Protein AF-G4ZEL6-F1 (afdb_monomer_lite)

pLDDT: mean 74.26, std 25.02, range [25.39, 98.31]

Secondary structure (DSSP, 8-state):
----------PPP--------------------------------------PPP-TTTTSSTTS-----------HHHHHHHHHHHHHHHHHHHHHHHH--HHHHHHHHHHHHHHHHHHHHHHHHHHHHHHHHHHHHHHHHHHHHHHHHHHHHHHHHHHHHHHHHHHHHHHHHHHHHHHHHHHHHHHHHHHHHHHHHHHHHHHHHHHHHHHHHHHHTSS---S---HHHHHHHHHHHHHHHHHHHHHHHHHHHHHHHHHHHHHHHHHHHHHHHHHHHHHHHHHHHHHHHHHHHHHHHHHHHHHHHHHHHHHHHHHHHHHHHHHHHHHHHHHHHHHHHHHHHHHHHHHHHHHHHHHHHHHHHHHHHHHHHHHHHHHHHHHHHHHHHHHHHHHHHHHTTEEEEEEE-TTT--EEEEEEE---S--------S-----------------------

Organism: Phytophthora sojae (strain P6497) (NCBI:txid1094619)

Foldseek 3Di:
DDDDDDDDDDDDDDDDDDDDDDDDDDDDDDDDDDDDDDDDDDDDDDDDDDDDDDDPVVVVVVPDDPDDDPDPPPPVVVVVVVVVVVVVVVVVVVVVVVVPPVPVVVVVVVVVVVVVVVVVVVVVVVVVVVVVVVVVVVVVVVVVVVVVVVVVVVVVVVVVVVVVVVVVVVVVVVVVVVVVVVVVVVVVVVVVVVVVVVVVVVVVVVVVVVVVVVVVPDPDDDDDDDPVVVVVVVVVVCVVVVVVVVVVVVVVVVVVVVVVVVVVVVVVVVVVVVVVVVVVVVVVVVVVVVVVVVVVVVVVVVVVVCVVVVVVVVVVVVVVVVVVVVVVVVVVVVVVVVVVVVVVVVVVVVVVVVVVVVVVVVVVVVVVVVVVVVVVVVVVVVVVVVVVVQVVLVVVQWHWDWDADPPPRDIDIDIHHPDDDDDDPDDDDDDDDPDDDPPPPPPPPPPDDDDDD

Radius of gyration: 75.82 Å; chains: 1; bounding box: 140×58×230 Å

Structure (mmCIF, N/CA/C/O backbone):
data_AF-G4ZEL6-F1
#
_entry.id   AF-G4ZEL6-F1
#
loop_
_atom_site.group_PDB
_atom_site.id
_atom_site.type_symbol
_atom_site.label_atom_id
_atom_site.label_alt_id
_atom_site.label_comp_id
_atom_site.label_asym_id
_atom_site.label_entity_id
_atom_site.label_seq_id
_atom_site.pdbx_PDB_ins_code
_atom_site.Cartn_x
_atom_site.Cartn_y
_atom_site.Cartn_z
_atom_site.occupancy
_atom_site.B_iso_or_equiv
_atom_site.auth_seq_id
_atom_site.auth_comp_id
_atom_site.auth_asym_id
_atom_site.auth_atom_id
_atom_site.pdbx_PDB_model_num
ATOM 1 N N . MET A 1 1 ? -31.587 13.417 -10.141 1.00 48.31 1 MET A N 1
ATOM 2 C CA . MET A 1 1 ? -30.702 14.017 -11.160 1.00 48.31 1 MET A CA 1
ATOM 3 C C . MET A 1 1 ? -30.055 12.877 -11.917 1.00 48.31 1 MET A C 1
ATOM 5 O O . MET A 1 1 ? -29.418 12.039 -11.298 1.00 48.31 1 MET A O 1
ATOM 9 N N . ALA A 1 2 ? -30.383 12.767 -13.200 1.00 33.94 2 ALA A N 1
ATOM 10 C CA . ALA A 1 2 ? -30.046 11.635 -14.050 1.00 33.94 2 ALA A CA 1
ATOM 11 C C . ALA A 1 2 ? -28.650 11.808 -14.665 1.00 33.94 2 ALA A C 1
ATOM 13 O O . ALA A 1 2 ? -28.351 12.874 -15.196 1.00 33.94 2 ALA A O 1
ATOM 14 N N . HIS A 1 3 ? -27.844 10.749 -14.645 1.00 47.09 3 HIS A N 1
ATOM 15 C CA . HIS A 1 3 ? -26.697 10.583 -15.536 1.00 47.09 3 HIS A CA 1
ATOM 16 C C . HIS A 1 3 ? -27.013 9.461 -16.526 1.00 47.09 3 HIS A C 1
ATOM 18 O O . HIS A 1 3 ? -27.357 8.362 -16.085 1.00 47.09 3 HIS A O 1
ATOM 24 N N . PRO A 1 4 ? -26.873 9.701 -17.838 1.00 56.53 4 PRO A N 1
ATOM 25 C CA . PRO A 1 4 ? -26.738 8.622 -18.802 1.00 56.53 4 PRO A CA 1
ATOM 26 C C . PRO A 1 4 ? -25.428 8.703 -19.606 1.00 56.53 4 PRO A C 1
ATOM 28 O O . PRO A 1 4 ? -24.914 9.787 -19.870 1.00 56.53 4 PRO A O 1
ATOM 31 N N . GLY A 1 5 ? -24.976 7.528 -20.058 1.00 32.88 5 GLY A N 1
ATOM 32 C CA . GLY A 1 5 ? -24.133 7.326 -21.248 1.00 32.88 5 GLY A CA 1
ATOM 33 C C . GLY A 1 5 ? -22.632 7.222 -20.958 1.00 32.88 5 GLY A C 1
ATOM 34 O O . GLY A 1 5 ? -22.009 8.236 -20.685 1.00 32.88 5 GLY A O 1
ATOM 35 N N . THR A 1 6 ? -21.990 6.055 -20.823 1.00 39.59 6 THR A N 1
ATOM 36 C CA . THR A 1 6 ? -21.636 5.000 -21.809 1.00 39.59 6 THR A CA 1
ATOM 37 C C . THR A 1 6 ? -20.919 5.452 -23.087 1.00 39.59 6 THR A C 1
ATOM 39 O O . THR A 1 6 ? -21.371 6.365 -23.773 1.00 39.59 6 THR A O 1
ATOM 42 N N . SER A 1 7 ? -19.911 4.634 -23.452 1.00 34.56 7 SER A N 1
ATOM 43 C CA . SER A 1 7 ? -19.171 4.496 -24.732 1.00 34.56 7 SER A CA 1
ATOM 44 C C . SER A 1 7 ? -18.161 5.614 -25.070 1.00 34.56 7 SER A C 1
ATOM 46 O O . SER A 1 7 ? -18.411 6.770 -24.792 1.00 34.56 7 SER A O 1
ATOM 48 N N . SER A 1 8 ? -16.979 5.368 -25.648 1.00 34.91 8 SER A N 1
ATOM 49 C CA . SER A 1 8 ? -16.534 4.236 -26.463 1.00 34.91 8 SER A CA 1
ATOM 50 C C . SER A 1 8 ? -15.011 4.061 -26.421 1.00 34.91 8 SER A C 1
ATOM 52 O O . SER A 1 8 ? -14.256 5.029 -26.432 1.00 34.91 8 SER A O 1
ATOM 54 N N . SER A 1 9 ? -14.598 2.795 -26.451 1.00 41.09 9 SER A N 1
ATOM 55 C CA . SER A 1 9 ? -13.293 2.319 -26.902 1.00 41.09 9 SER A CA 1
ATOM 56 C C . SER A 1 9 ? -13.041 2.766 -28.347 1.00 41.09 9 SER A C 1
ATOM 58 O O . SER A 1 9 ? -13.949 2.670 -29.179 1.00 41.09 9 SER A O 1
ATOM 60 N N . GLN A 1 10 ? -11.832 3.242 -28.647 1.00 35.22 10 GLN A N 1
ATOM 61 C CA . GLN A 1 10 ? -11.384 3.470 -30.019 1.00 35.22 10 GLN A CA 1
ATOM 62 C C . GLN A 1 10 ? -9.904 3.088 -30.141 1.00 35.22 10 GLN A C 1
ATOM 64 O O . GLN A 1 10 ? -9.005 3.830 -29.755 1.00 35.22 10 GLN A O 1
ATOM 69 N N . ALA A 1 11 ? -9.681 1.875 -30.645 1.00 43.16 11 ALA A N 1
ATOM 70 C CA . ALA A 1 11 ? -8.406 1.428 -31.187 1.00 43.16 11 ALA A CA 1
ATOM 71 C C . ALA A 1 11 ? -8.188 2.061 -32.579 1.00 43.16 11 ALA A C 1
ATOM 73 O O . ALA A 1 11 ? -9.170 2.310 -33.288 1.00 43.16 11 ALA A O 1
ATOM 74 N N . PRO A 1 12 ? -6.938 2.319 -32.994 1.00 48.34 12 PRO A N 1
ATOM 75 C CA . PRO A 1 12 ? -6.651 2.875 -34.311 1.00 48.34 12 PRO A CA 1
ATOM 76 C C . PRO A 1 12 ? -6.819 1.824 -35.425 1.00 48.34 12 PRO A C 1
ATOM 78 O O . PRO A 1 12 ? -6.604 0.631 -35.191 1.00 48.34 12 PRO A O 1
ATOM 81 N N . PRO A 1 13 ? -7.192 2.244 -36.648 1.00 43.94 13 PRO A N 1
ATOM 82 C CA . PRO A 1 13 ? -7.372 1.338 -37.768 1.00 43.94 13 PRO A CA 1
ATOM 83 C C . PRO A 1 13 ? -6.028 0.890 -38.351 1.00 43.94 13 PRO A C 1
ATOM 85 O O . PRO A 1 13 ? -5.131 1.688 -38.614 1.00 43.94 13 PRO A O 1
ATOM 88 N N . VAL A 1 14 ? -5.944 -0.412 -38.612 1.00 41.47 14 VAL A N 1
ATOM 89 C CA . VAL A 1 14 ? -4.982 -1.028 -39.523 1.00 41.47 14 VAL A CA 1
ATOM 90 C C . VAL A 1 14 ? -5.369 -0.627 -40.945 1.00 41.47 14 VAL A C 1
ATOM 92 O O . VAL A 1 14 ? -6.423 -1.023 -41.436 1.00 41.47 14 VAL A O 1
ATOM 95 N N . THR A 1 15 ? -4.512 0.132 -41.621 1.00 31.73 15 THR A N 1
ATOM 96 C CA . THR A 1 15 ? -4.560 0.277 -43.080 1.00 31.73 15 THR A CA 1
ATOM 97 C C . THR A 1 15 ? -3.283 -0.296 -43.668 1.00 31.73 15 THR A C 1
ATOM 99 O O . THR A 1 15 ? -2.269 0.383 -43.804 1.00 31.73 15 THR A O 1
ATOM 102 N N . SER A 1 16 ? -3.355 -1.579 -44.005 1.00 37.91 16 SER A N 1
ATOM 103 C CA . SER A 1 16 ? -2.551 -2.202 -45.047 1.00 37.91 16 SER A CA 1
ATOM 104 C C . SER A 1 16 ? -2.915 -1.568 -46.388 1.00 37.91 16 SER A C 1
ATOM 106 O O . SER A 1 16 ? -4.079 -1.633 -46.770 1.00 37.91 16 SER A O 1
ATOM 108 N N . ASN A 1 17 ? -1.951 -0.986 -47.096 1.00 30.16 17 ASN A N 1
ATOM 109 C CA . ASN A 1 17 ? -2.045 -0.743 -48.535 1.00 30.16 17 ASN A CA 1
ATOM 110 C C . ASN A 1 17 ? -0.631 -0.700 -49.128 1.00 30.16 17 ASN A C 1
ATOM 112 O O . ASN A 1 17 ? 0.031 0.334 -49.137 1.00 30.16 17 ASN A O 1
ATOM 116 N N . SER A 1 18 ? -0.181 -1.850 -49.629 1.00 32.94 18 SER A N 1
ATOM 117 C CA . SER A 1 18 ? 0.770 -1.901 -50.739 1.00 32.94 18 SER A CA 1
ATOM 118 C C . SER A 1 18 ? 0.059 -1.477 -52.027 1.00 32.94 18 SER A C 1
ATOM 120 O O . SER A 1 18 ? -1.130 -1.758 -52.193 1.00 32.94 18 SER A O 1
ATOM 122 N N . PRO A 1 19 ? 0.813 -0.946 -52.997 1.00 35.28 19 PRO A N 1
ATOM 123 C CA . PRO A 1 19 ? 0.668 -1.454 -54.349 1.00 35.28 19 PRO A CA 1
ATOM 124 C C . PRO A 1 19 ? 2.022 -1.922 -54.880 1.00 35.28 19 PRO A C 1
ATOM 126 O O . PRO A 1 19 ? 2.967 -1.159 -55.056 1.00 35.28 19 PRO A O 1
ATOM 129 N N . LEU A 1 20 ? 2.064 -3.222 -55.140 1.00 32.00 20 LEU A N 1
ATOM 130 C CA . LEU A 1 20 ? 3.027 -3.915 -55.975 1.00 32.00 20 LEU A CA 1
ATOM 131 C C . LEU A 1 20 ? 2.259 -4.201 -57.272 1.00 32.00 20 LEU A C 1
ATOM 133 O O . LEU A 1 20 ? 1.311 -4.979 -57.218 1.00 32.00 20 LEU A O 1
ATOM 137 N N . ALA A 1 21 ? 2.587 -3.529 -58.381 1.00 30.31 21 ALA A N 1
ATOM 138 C CA . ALA A 1 21 ? 2.425 -4.033 -59.755 1.00 30.31 21 ALA A CA 1
ATOM 139 C C . ALA A 1 21 ? 2.693 -2.953 -60.818 1.00 30.31 21 ALA A C 1
ATOM 141 O O . ALA A 1 21 ? 2.047 -1.908 -60.841 1.00 30.31 21 ALA A O 1
ATOM 142 N N . GLY A 1 22 ? 3.553 -3.312 -61.773 1.00 26.88 22 GLY A N 1
ATOM 143 C CA . GLY A 1 22 ? 3.635 -2.736 -63.116 1.00 26.88 22 GLY A CA 1
ATOM 144 C C . GLY A 1 22 ? 5.047 -2.245 -63.432 1.00 26.88 22 GLY A C 1
ATOM 145 O O . GLY A 1 22 ? 5.521 -1.328 -62.787 1.00 26.88 22 GLY A O 1
ATOM 146 N N . LEU A 1 23 ? 5.804 -2.779 -64.385 1.00 32.47 23 LEU A N 1
ATOM 147 C CA . LEU A 1 23 ? 5.502 -3.686 -65.485 1.00 32.47 23 LEU A CA 1
ATOM 148 C C . LEU A 1 23 ? 6.805 -4.373 -65.911 1.00 32.47 23 LEU A C 1
ATOM 150 O O . LEU A 1 23 ? 7.857 -3.746 -65.999 1.00 32.47 23 LEU A O 1
ATOM 154 N N . ALA A 1 24 ? 6.684 -5.660 -66.215 1.00 30.12 24 ALA A N 1
ATOM 155 C CA . ALA A 1 24 ? 7.639 -6.426 -66.992 1.00 30.12 24 ALA A CA 1
ATOM 156 C C . ALA A 1 24 ? 7.528 -6.087 -68.488 1.00 30.12 24 ALA A C 1
ATOM 158 O O . ALA A 1 24 ? 6.421 -5.903 -68.987 1.00 30.12 24 ALA A O 1
ATOM 159 N N . LEU A 1 25 ? 8.656 -6.124 -69.199 1.00 29.97 25 LEU A N 1
ATOM 160 C CA . LEU A 1 25 ? 8.797 -6.587 -70.588 1.00 29.97 25 LEU A CA 1
ATOM 161 C C . LEU A 1 25 ? 10.295 -6.910 -70.766 1.00 29.97 25 LEU A C 1
ATOM 163 O O . LEU A 1 25 ? 11.131 -6.036 -70.576 1.00 29.97 25 LEU A O 1
ATOM 167 N N . LEU A 1 26 ? 10.673 -8.197 -70.775 1.00 29.11 26 LEU A N 1
ATOM 168 C CA . LEU A 1 26 ? 10.906 -9.032 -71.974 1.00 29.11 26 LEU A CA 1
ATOM 169 C C . LEU A 1 26 ? 11.989 -8.454 -72.899 1.00 29.11 26 LEU A C 1
ATOM 171 O O . LEU A 1 26 ? 11.932 -7.288 -73.249 1.00 29.11 26 LEU A O 1
ATOM 175 N N . ALA A 1 27 ? 12.900 -9.208 -73.497 1.00 27.14 27 ALA A N 1
ATOM 176 C CA . ALA A 1 27 ? 13.444 -10.556 -73.347 1.00 27.14 27 ALA A CA 1
ATOM 177 C C . ALA A 1 27 ? 14.446 -10.714 -74.504 1.00 27.14 27 ALA A C 1
ATOM 179 O O . ALA A 1 27 ? 14.165 -10.212 -75.589 1.00 27.14 27 ALA A O 1
ATOM 180 N N . ALA A 1 28 ? 15.489 -11.525 -74.283 1.00 25.94 28 ALA A N 1
ATOM 181 C CA . ALA A 1 28 ? 16.268 -12.258 -75.294 1.00 25.94 28 ALA A CA 1
ATOM 182 C C . ALA A 1 28 ? 17.109 -11.398 -76.269 1.00 25.94 28 ALA A C 1
ATOM 184 O O . ALA A 1 28 ? 16.721 -10.323 -76.692 1.00 25.94 28 ALA A O 1
ATOM 185 N N . VAL A 1 29 ? 18.321 -11.790 -76.655 1.00 29.89 29 VAL A N 1
ATOM 186 C CA . VAL A 1 29 ? 18.685 -13.001 -77.410 1.00 29.89 29 VAL A CA 1
ATOM 187 C C . VAL A 1 29 ? 20.206 -13.163 -77.245 1.00 29.89 29 VAL A C 1
ATOM 189 O O . VAL A 1 29 ? 20.957 -12.223 -77.470 1.00 29.89 29 VAL A O 1
ATOM 192 N N . ALA A 1 30 ? 20.636 -14.234 -76.583 1.00 29.00 30 ALA A N 1
ATOM 193 C CA . ALA A 1 30 ? 21.296 -15.408 -77.168 1.00 29.00 30 ALA A CA 1
ATOM 194 C C . ALA A 1 30 ? 22.747 -15.174 -77.624 1.00 29.00 30 ALA A C 1
ATOM 196 O O . ALA A 1 30 ? 23.015 -14.618 -78.685 1.00 29.00 30 ALA A O 1
ATOM 197 N N . GLY A 1 31 ? 23.678 -15.709 -76.832 1.00 38.47 31 GLY A N 1
ATOM 198 C CA . GLY A 1 31 ? 24.951 -16.176 -77.367 1.00 38.47 31 GLY A CA 1
ATOM 199 C C . GLY A 1 31 ? 24.737 -17.444 -78.192 1.00 38.47 31 GLY A C 1
ATOM 200 O O . GLY A 1 31 ? 23.770 -18.183 -77.975 1.00 38.47 31 GLY A O 1
ATOM 201 N N . PRO A 1 32 ? 25.644 -17.706 -79.136 1.00 38.72 32 PRO A N 1
ATOM 202 C CA . PRO A 1 32 ? 26.075 -19.082 -79.296 1.00 38.72 32 PRO A CA 1
ATOM 203 C C . PRO A 1 32 ? 27.578 -19.250 -79.560 1.00 38.72 32 PRO A C 1
ATOM 205 O O . PRO A 1 32 ? 28.203 -18.498 -80.297 1.00 38.72 32 PRO A O 1
ATOM 208 N N . HIS A 1 33 ? 28.064 -20.356 -78.999 1.00 30.95 33 HIS A N 1
ATOM 209 C CA . HIS A 1 33 ? 28.951 -21.341 -79.616 1.00 30.95 33 HIS A CA 1
ATOM 210 C C . HIS A 1 33 ? 30.359 -20.925 -80.062 1.00 30.95 33 HIS A C 1
ATOM 212 O O . HIS A 1 33 ? 30.604 -20.492 -81.182 1.00 30.95 33 HIS A O 1
ATOM 218 N N . VAL A 1 34 ? 31.303 -21.276 -79.185 1.00 34.62 34 VAL A N 1
ATOM 219 C CA . VAL A 1 34 ? 32.632 -21.774 -79.548 1.00 34.62 34 VAL A CA 1
ATOM 220 C C . VAL A 1 34 ? 32.454 -23.117 -80.261 1.00 34.62 34 VAL A C 1
ATOM 222 O O . VAL A 1 34 ? 31.814 -24.024 -79.725 1.00 34.62 34 VAL A O 1
ATOM 225 N N . GLY A 1 35 ? 32.978 -23.209 -81.479 1.00 30.23 35 GLY A N 1
ATOM 226 C CA . GLY A 1 35 ? 33.044 -24.424 -82.280 1.00 30.23 35 GLY A CA 1
ATOM 227 C C . GLY A 1 35 ? 34.438 -24.561 -82.880 1.00 30.23 35 GLY A C 1
ATOM 228 O O . GLY A 1 35 ? 34.939 -23.625 -83.500 1.00 30.23 35 GLY A O 1
ATOM 229 N N . ASP A 1 36 ? 35.031 -25.725 -82.637 1.00 28.38 36 ASP A N 1
ATOM 230 C CA . ASP A 1 36 ? 36.313 -26.215 -83.134 1.00 28.38 36 ASP A CA 1
ATOM 231 C C . ASP A 1 36 ? 36.448 -26.188 -84.665 1.00 28.38 36 ASP A C 1
ATOM 233 O O . ASP A 1 36 ? 35.517 -26.538 -85.392 1.00 28.38 36 ASP A O 1
ATOM 237 N N . ALA A 1 37 ? 37.661 -25.892 -85.134 1.00 31.05 37 ALA A N 1
ATOM 238 C CA . ALA A 1 37 ? 38.269 -26.443 -86.349 1.00 31.05 37 ALA A CA 1
ATOM 239 C C . ALA A 1 37 ? 39.788 -26.199 -86.220 1.00 31.05 37 ALA A C 1
ATOM 241 O O . ALA A 1 37 ? 40.234 -25.058 -86.269 1.00 31.05 37 ALA A O 1
ATOM 242 N N . ALA A 1 38 ? 40.557 -27.167 -85.725 1.00 30.22 38 ALA A N 1
ATOM 243 C CA . ALA A 1 38 ? 41.101 -28.309 -86.460 1.00 30.22 38 ALA A CA 1
ATOM 244 C C . ALA A 1 38 ? 42.189 -27.911 -87.470 1.00 30.22 38 ALA A C 1
ATOM 246 O O . ALA A 1 38 ? 41.954 -27.189 -88.438 1.00 30.22 38 ALA A O 1
ATOM 247 N N . ASP A 1 39 ? 43.365 -28.458 -87.182 1.00 28.33 39 ASP A N 1
ATOM 248 C CA . ASP A 1 39 ? 44.581 -28.539 -87.972 1.00 28.33 39 ASP A CA 1
ATOM 249 C C . ASP A 1 39 ? 44.345 -28.977 -89.424 1.00 28.33 39 ASP A C 1
ATOM 251 O O . ASP A 1 39 ? 43.607 -29.928 -89.686 1.00 28.33 39 ASP A O 1
ATOM 255 N N . VAL A 1 40 ? 45.073 -28.354 -90.353 1.00 34.25 40 VAL A N 1
ATOM 256 C CA . VAL A 1 40 ? 45.595 -29.027 -91.549 1.00 34.25 40 VAL A CA 1
ATOM 257 C C . VAL A 1 40 ? 47.029 -28.545 -91.738 1.00 34.25 40 VAL A C 1
ATOM 259 O O . VAL A 1 40 ? 47.278 -27.399 -92.113 1.00 34.25 40 VAL A O 1
ATOM 262 N N . GLU A 1 41 ? 47.954 -29.437 -91.407 1.00 31.28 41 GLU A N 1
ATOM 263 C CA . GLU A 1 41 ? 49.361 -29.374 -91.773 1.00 31.28 41 GLU A CA 1
ATOM 264 C C . GLU A 1 41 ? 49.558 -29.588 -93.288 1.00 31.28 41 GLU A C 1
ATOM 266 O O . GLU A 1 41 ? 48.743 -30.224 -93.963 1.00 31.28 41 GLU A O 1
ATOM 271 N N . ASP A 1 42 ? 50.752 -29.173 -93.724 1.00 31.55 42 ASP A N 1
ATOM 272 C CA . ASP A 1 42 ? 51.652 -29.920 -94.618 1.00 31.55 42 ASP A CA 1
ATOM 273 C C . ASP A 1 42 ? 51.762 -29.513 -96.116 1.00 31.55 42 ASP A C 1
ATOM 275 O O . ASP A 1 42 ? 50.896 -28.819 -96.652 1.00 31.55 42 ASP A O 1
ATOM 279 N N . PRO A 1 43 ? 52.898 -29.825 -96.787 1.00 46.19 43 PRO A N 1
ATOM 280 C CA . PRO A 1 43 ? 53.996 -28.874 -96.997 1.00 46.19 43 PRO A CA 1
ATOM 281 C C . PRO A 1 43 ? 54.557 -28.935 -98.446 1.00 46.19 43 PRO A C 1
ATOM 283 O O . PRO A 1 43 ? 53.963 -29.532 -99.337 1.00 46.19 43 PRO A O 1
ATOM 286 N N . ASP A 1 44 ? 55.739 -28.340 -98.637 1.00 29.23 44 ASP A N 1
ATOM 287 C CA . ASP A 1 44 ? 56.709 -28.564 -99.722 1.00 29.23 44 ASP A CA 1
ATOM 288 C C . ASP A 1 44 ? 56.323 -28.194 -101.166 1.00 29.23 44 ASP A C 1
ATOM 290 O O . ASP A 1 44 ? 55.520 -28.851 -101.820 1.00 29.23 44 ASP A O 1
ATOM 294 N N . ALA A 1 45 ? 57.034 -27.204 -101.724 1.00 27.91 45 ALA A N 1
ATOM 295 C CA . ALA A 1 45 ? 57.875 -27.405 -102.913 1.00 27.91 45 ALA A CA 1
ATOM 296 C C . ALA A 1 45 ? 58.516 -26.087 -103.398 1.00 27.91 45 ALA A C 1
ATOM 298 O O . ALA A 1 45 ? 57.842 -25.162 -103.837 1.00 27.91 45 ALA A O 1
ATOM 299 N N . GLU A 1 46 ? 59.848 -26.094 -103.376 1.00 32.12 46 GLU A N 1
ATOM 300 C CA . GLU A 1 46 ? 60.728 -25.617 -104.452 1.00 32.12 46 GLU A CA 1
ATOM 301 C C . GLU A 1 46 ? 60.841 -24.109 -104.761 1.00 32.12 46 GLU A C 1
ATOM 303 O O . GLU A 1 46 ? 60.071 -23.490 -105.491 1.00 32.12 46 GLU A O 1
ATOM 308 N N . ASP A 1 47 ? 61.973 -23.573 -104.299 1.00 34.16 47 ASP A N 1
ATOM 309 C CA . ASP A 1 47 ? 62.793 -22.574 -104.989 1.00 34.16 47 ASP A CA 1
ATOM 310 C C . ASP A 1 47 ? 63.125 -23.058 -106.421 1.00 34.16 47 ASP A C 1
ATOM 312 O O . ASP A 1 47 ? 63.588 -24.191 -106.597 1.00 34.16 47 ASP A O 1
ATOM 316 N N . PRO A 1 48 ? 62.930 -22.219 -107.456 1.00 40.91 48 PRO A N 1
ATOM 317 C CA . PRO A 1 48 ? 64.119 -21.864 -108.219 1.00 40.91 48 PRO A CA 1
ATOM 318 C C . PRO A 1 48 ? 64.162 -20.391 -108.647 1.00 40.91 48 PRO A C 1
ATOM 320 O O . PRO A 1 48 ? 63.310 -19.872 -109.370 1.00 40.91 48 PRO A O 1
ATOM 323 N N . ALA A 1 49 ? 65.269 -19.752 -108.276 1.00 34.28 49 ALA A N 1
ATOM 324 C CA . ALA A 1 49 ? 66.074 -18.842 -109.090 1.00 34.28 49 ALA A CA 1
ATOM 325 C C . ALA A 1 49 ? 65.532 -18.523 -110.505 1.00 34.28 49 ALA A C 1
ATOM 327 O O . ALA A 1 49 ? 65.709 -19.280 -111.459 1.00 34.28 49 ALA A O 1
ATOM 328 N N . GLY A 1 50 ? 64.994 -17.313 -110.668 1.00 30.22 50 GLY A N 1
ATOM 329 C CA . GLY A 1 50 ? 64.594 -16.766 -111.965 1.00 30.22 50 GLY A CA 1
ATOM 330 C C . GLY A 1 50 ? 64.691 -15.246 -111.981 1.00 30.22 50 GLY A C 1
ATOM 331 O O . GLY A 1 50 ? 63.686 -14.554 -111.912 1.00 30.22 50 GLY A O 1
ATOM 332 N N . ARG A 1 51 ? 65.919 -14.719 -112.033 1.00 34.12 51 ARG A N 1
ATOM 333 C CA . ARG A 1 51 ? 66.239 -13.284 -112.127 1.00 34.12 51 ARG A CA 1
ATOM 334 C C . ARG A 1 51 ? 65.769 -12.736 -113.492 1.00 34.12 51 ARG A C 1
ATOM 336 O O . ARG A 1 51 ? 66.362 -13.123 -114.500 1.00 34.12 51 ARG A O 1
ATOM 343 N N . PRO A 1 52 ? 64.772 -11.833 -113.578 1.00 48.53 52 PRO A N 1
ATOM 344 C CA . PRO A 1 52 ? 64.449 -11.143 -114.824 1.00 48.53 52 PRO A CA 1
ATOM 345 C C . PRO A 1 52 ? 65.404 -9.949 -115.023 1.00 48.53 52 PRO A C 1
ATOM 347 O O . PRO A 1 52 ? 65.852 -9.346 -114.043 1.00 48.53 52 PRO A O 1
ATOM 350 N N . PRO A 1 53 ? 65.752 -9.599 -116.272 1.00 49.72 53 PRO A N 1
ATOM 351 C CA . PRO A 1 53 ? 66.735 -8.562 -116.576 1.00 49.72 53 PRO A CA 1
ATOM 352 C C . PRO A 1 53 ? 66.277 -7.171 -116.090 1.00 49.72 53 PRO A C 1
ATOM 354 O O . PRO A 1 53 ? 65.084 -6.865 -116.129 1.00 49.72 53 PRO A O 1
ATOM 357 N N . PRO A 1 54 ? 67.204 -6.304 -115.639 1.00 44.38 54 PRO A N 1
ATOM 358 C CA . PRO A 1 54 ? 66.857 -5.003 -115.081 1.00 44.38 54 PRO A CA 1
ATOM 359 C C . PRO A 1 54 ? 66.258 -4.075 -116.146 1.00 44.38 54 PRO A C 1
ATOM 361 O O . PRO A 1 54 ? 66.894 -3.758 -117.151 1.00 44.38 54 PRO A O 1
ATOM 364 N N . CYS A 1 55 ? 65.039 -3.597 -115.889 1.00 38.38 55 CYS A N 1
ATOM 365 C CA . CYS A 1 55 ? 64.419 -2.508 -116.634 1.00 38.38 55 CYS A CA 1
ATOM 366 C C . CYS A 1 55 ? 65.226 -1.218 -116.422 1.00 38.38 55 CYS A C 1
ATOM 368 O O . CYS A 1 55 ? 65.283 -0.664 -115.321 1.00 38.38 55 CYS A O 1
ATOM 370 N N . GLN A 1 56 ? 65.831 -0.727 -117.502 1.00 47.47 56 GLN A N 1
ATOM 371 C CA . GLN A 1 56 ? 66.710 0.446 -117.550 1.00 47.47 56 GLN A CA 1
ATOM 372 C C . GLN A 1 56 ? 66.010 1.770 -117.161 1.00 47.47 56 GLN A C 1
ATOM 374 O O . GLN A 1 56 ? 66.679 2.776 -116.944 1.00 47.47 56 GLN A O 1
ATOM 379 N N . VAL A 1 57 ? 64.679 1.763 -117.003 1.00 49.84 57 VAL A N 1
ATOM 380 C CA . VAL A 1 57 ? 63.854 2.918 -116.598 1.00 49.84 57 VAL A CA 1
ATOM 381 C C . VAL A 1 57 ? 63.771 3.066 -115.069 1.00 49.84 57 VAL A C 1
ATOM 383 O O . VAL A 1 57 ? 63.672 4.178 -114.557 1.00 49.84 57 VAL A O 1
ATOM 386 N N . CYS A 1 58 ? 63.915 1.979 -114.302 1.00 40.66 58 CYS A N 1
ATOM 387 C CA . CYS A 1 58 ? 63.864 2.024 -112.833 1.00 40.66 58 CYS A CA 1
ATOM 388 C C . CYS A 1 58 ? 65.181 2.503 -112.188 1.00 40.66 58 CYS A C 1
ATOM 390 O O . CYS A 1 58 ? 65.180 2.921 -111.034 1.00 40.66 58 CYS A O 1
ATOM 392 N N . ALA A 1 59 ? 66.291 2.510 -112.936 1.00 41.88 59 ALA A N 1
ATOM 393 C CA . ALA A 1 59 ? 67.584 3.030 -112.477 1.00 41.88 59 ALA A CA 1
ATOM 394 C C . ALA A 1 59 ? 67.710 4.566 -112.586 1.00 41.88 59 ALA A C 1
ATOM 396 O O . ALA A 1 59 ? 68.606 5.145 -111.979 1.00 41.88 59 ALA A O 1
ATOM 397 N N . GLN A 1 60 ? 66.809 5.238 -113.315 1.00 44.28 60 GLN A N 1
ATOM 398 C CA . GLN A 1 60 ? 66.844 6.696 -113.530 1.00 44.28 60 GLN A CA 1
ATOM 399 C C . GLN A 1 60 ? 65.930 7.489 -112.574 1.00 44.28 60 GLN A C 1
ATOM 401 O O . GLN A 1 60 ? 66.018 8.712 -112.513 1.00 44.28 60 GLN A O 1
ATOM 406 N N . ILE A 1 61 ? 65.100 6.809 -111.771 1.00 45.50 61 ILE A N 1
ATOM 407 C CA . ILE A 1 61 ? 64.249 7.436 -110.736 1.00 45.50 61 ILE A CA 1
ATOM 408 C C . ILE A 1 61 ? 64.991 7.535 -109.382 1.00 45.50 61 ILE A C 1
ATOM 410 O O . ILE A 1 61 ? 64.623 8.325 -108.517 1.00 45.50 61 ILE A O 1
ATOM 414 N N . ALA A 1 62 ? 66.106 6.814 -109.218 1.00 39.19 62 ALA A N 1
ATOM 415 C CA . ALA A 1 62 ? 66.936 6.825 -108.008 1.00 39.19 62 ALA A CA 1
ATOM 416 C C . ALA A 1 62 ? 67.902 8.030 -107.896 1.00 39.19 62 ALA A C 1
ATOM 418 O O . ALA A 1 62 ? 68.670 8.112 -106.940 1.00 39.19 62 ALA A O 1
ATOM 419 N N . THR A 1 63 ? 67.869 8.975 -108.844 1.00 37.50 63 THR A N 1
ATOM 420 C CA . THR A 1 63 ? 68.734 10.174 -108.875 1.00 37.50 63 THR A CA 1
ATOM 421 C C . THR A 1 63 ? 67.951 11.491 -108.827 1.00 37.50 63 THR A C 1
ATOM 423 O O . THR A 1 63 ? 68.421 12.516 -109.318 1.00 37.50 63 THR A O 1
ATOM 426 N N . ALA A 1 64 ? 66.756 11.492 -108.230 1.00 33.41 64 ALA A N 1
ATOM 427 C CA . ALA A 1 64 ? 66.047 12.725 -107.891 1.00 33.41 64 ALA A CA 1
ATOM 428 C C . ALA A 1 64 ? 66.557 13.279 -106.541 1.00 33.41 64 ALA A C 1
ATOM 430 O O . ALA A 1 64 ? 66.691 12.513 -105.583 1.00 33.41 64 ALA A O 1
ATOM 431 N N . PRO A 1 65 ? 66.842 14.589 -106.417 1.00 36.75 65 PRO A N 1
ATOM 432 C CA . PRO A 1 65 ? 67.321 15.169 -105.169 1.00 36.75 65 PRO A CA 1
ATOM 433 C C . PRO A 1 65 ? 66.201 15.139 -104.121 1.00 36.75 65 PRO A C 1
ATOM 435 O O . PRO A 1 65 ? 65.238 15.901 -104.189 1.00 36.75 65 PRO A O 1
ATOM 438 N N . THR A 1 66 ? 66.321 14.261 -103.126 1.00 40.09 66 THR A N 1
ATOM 439 C CA . THR A 1 66 ? 65.465 14.282 -101.937 1.00 40.09 66 THR A CA 1
ATOM 440 C C . THR A 1 66 ? 65.819 15.507 -101.100 1.00 40.09 66 THR A C 1
ATOM 442 O O . THR A 1 66 ? 66.827 15.516 -100.389 1.00 40.09 66 THR A O 1
ATOM 445 N N . VAL A 1 67 ? 64.994 16.550 -101.180 1.00 35.47 67 VAL A N 1
ATOM 446 C CA . VAL A 1 67 ? 65.014 17.661 -100.225 1.00 35.47 67 VAL A CA 1
ATOM 447 C C . VAL A 1 67 ? 64.683 17.084 -98.851 1.00 35.47 67 VAL A C 1
ATOM 449 O O . VAL A 1 67 ? 63.582 16.580 -98.625 1.00 35.47 67 VAL A O 1
ATOM 452 N N . ARG A 1 68 ? 65.653 17.119 -97.933 1.00 38.16 68 ARG A N 1
ATOM 453 C CA . ARG A 1 68 ? 65.410 16.817 -96.522 1.00 38.16 68 ARG A CA 1
ATOM 454 C C . ARG A 1 68 ? 64.529 17.920 -95.950 1.00 38.16 68 ARG A C 1
ATOM 456 O O . ARG A 1 68 ? 64.987 19.035 -95.741 1.00 38.16 68 ARG A O 1
ATOM 463 N N . LEU A 1 69 ? 63.262 17.598 -95.724 1.00 36.41 69 LEU A N 1
ATOM 464 C CA . LEU A 1 69 ? 62.398 18.393 -94.867 1.00 36.41 69 LEU A CA 1
ATOM 465 C C . LEU A 1 69 ? 62.777 18.067 -93.423 1.00 36.41 69 LEU A C 1
ATOM 467 O O . LEU A 1 69 ? 62.511 16.963 -92.940 1.00 36.41 69 LEU A O 1
ATOM 471 N N . ASP A 1 70 ? 63.425 19.014 -92.750 1.00 39.31 70 ASP A N 1
ATOM 472 C CA . ASP A 1 70 ? 63.553 18.991 -91.299 1.00 39.31 70 ASP A CA 1
ATOM 473 C C . ASP A 1 70 ? 62.142 19.038 -90.699 1.00 39.31 70 ASP A C 1
ATOM 475 O O . ASP A 1 70 ? 61.468 20.067 -90.700 1.00 39.31 70 ASP A O 1
ATOM 479 N N . ARG A 1 71 ? 61.664 17.888 -90.208 1.00 42.06 71 ARG A N 1
ATOM 480 C CA . ARG A 1 71 ? 60.526 17.853 -89.284 1.00 42.06 71 ARG A CA 1
ATOM 481 C C . ARG A 1 71 ? 60.929 18.628 -88.027 1.00 42.06 71 ARG A C 1
ATOM 483 O O . ARG A 1 71 ? 62.031 18.378 -87.526 1.00 42.06 71 ARG A O 1
ATOM 490 N N . PRO A 1 72 ? 60.058 19.478 -87.452 1.00 45.19 72 PRO A N 1
ATOM 491 C CA . PRO A 1 72 ? 60.282 19.952 -86.096 1.00 45.19 72 PRO A CA 1
ATOM 492 C C . PRO A 1 72 ? 60.399 18.709 -85.212 1.00 45.19 72 PRO A C 1
ATOM 494 O O . PRO A 1 72 ? 59.500 17.863 -85.187 1.00 45.19 72 PRO A O 1
ATOM 497 N N . ARG A 1 73 ? 61.558 18.530 -84.573 1.00 49.53 73 ARG A N 1
ATOM 498 C CA . ARG A 1 73 ? 61.775 17.439 -83.625 1.00 49.53 73 ARG A CA 1
ATOM 499 C C . ARG A 1 73 ? 60.864 17.697 -82.435 1.00 49.53 73 ARG A C 1
ATOM 501 O O . ARG A 1 73 ? 61.219 18.430 -81.522 1.00 49.53 73 ARG A O 1
ATOM 508 N N . LEU A 1 74 ? 59.671 17.119 -82.492 1.00 54.47 74 LEU A N 1
ATOM 509 C CA . LEU A 1 74 ? 58.824 16.920 -81.333 1.00 54.47 74 LEU A CA 1
ATOM 510 C C . LEU A 1 74 ? 59.678 16.145 -80.326 1.00 54.47 74 LEU A C 1
ATOM 512 O O . LEU A 1 74 ? 60.153 15.052 -80.649 1.00 54.47 74 LEU A O 1
ATOM 516 N N . ASP A 1 75 ? 59.962 16.747 -79.176 1.00 61.94 75 ASP A N 1
ATOM 517 C CA . ASP A 1 75 ? 60.850 16.159 -78.182 1.00 61.94 75 ASP A CA 1
ATOM 518 C C . ASP A 1 75 ? 60.163 14.929 -77.576 1.00 61.94 75 ASP A C 1
ATOM 520 O O . ASP A 1 75 ? 59.350 15.015 -76.654 1.00 61.94 75 ASP A O 1
ATOM 524 N N . GLN A 1 76 ? 60.422 13.765 -78.178 1.00 65.00 76 GLN A N 1
ATOM 525 C CA . GLN A 1 76 ? 59.809 12.489 -77.805 1.00 65.00 76 GLN A CA 1
ATOM 526 C C . GLN A 1 76 ? 60.060 12.155 -76.335 1.00 65.00 76 GLN A C 1
ATOM 528 O O . GLN A 1 76 ? 59.239 11.479 -75.722 1.00 65.00 76 GLN A O 1
ATOM 533 N N . THR A 1 77 ? 61.152 12.664 -75.758 1.00 71.44 77 THR A N 1
ATOM 534 C CA . THR A 1 77 ? 61.460 12.490 -74.338 1.00 71.44 77 THR A CA 1
ATOM 535 C C . THR A 1 77 ? 60.476 13.252 -73.454 1.00 71.44 77 THR A C 1
ATOM 537 O O . THR A 1 77 ? 59.993 12.713 -72.464 1.00 71.44 77 THR A O 1
ATOM 540 N N . LEU A 1 78 ? 60.084 14.461 -73.858 1.00 73.69 78 LEU A N 1
ATOM 541 C CA . LEU A 1 78 ? 59.153 15.307 -73.118 1.00 73.69 78 LEU A CA 1
ATOM 542 C C . LEU A 1 78 ? 57.727 14.741 -73.161 1.00 73.69 78 LEU A C 1
ATOM 544 O O . LEU A 1 78 ? 57.049 14.712 -72.137 1.00 73.69 78 LEU A O 1
ATOM 548 N N . ILE A 1 79 ? 57.306 14.195 -74.306 1.00 76.19 79 ILE A N 1
ATOM 549 C CA . ILE A 1 79 ? 56.014 13.497 -74.440 1.00 76.19 79 ILE A CA 1
ATOM 550 C C . ILE A 1 79 ? 56.011 12.181 -73.662 1.00 76.19 79 ILE A C 1
ATOM 552 O O . ILE A 1 79 ? 55.022 11.860 -73.009 1.00 76.19 79 ILE A O 1
ATOM 556 N N . HIS A 1 80 ? 57.107 11.421 -73.700 1.00 79.00 80 HIS A N 1
ATOM 557 C CA . HIS A 1 80 ? 57.216 10.183 -72.932 1.00 79.00 80 HIS A CA 1
ATOM 558 C C . HIS A 1 80 ? 57.158 10.452 -71.425 1.00 79.00 80 HIS A C 1
ATOM 560 O O . HIS A 1 80 ? 56.429 9.768 -70.712 1.00 79.00 80 HIS A O 1
ATOM 566 N N . ASN A 1 81 ? 57.836 11.503 -70.959 1.00 77.00 81 ASN A N 1
ATOM 567 C CA . ASN A 1 81 ? 57.793 11.927 -69.562 1.00 77.00 81 ASN A CA 1
ATOM 568 C C . ASN A 1 81 ? 56.398 12.435 -69.166 1.00 77.00 81 ASN A C 1
ATOM 570 O O . ASN A 1 81 ? 55.912 12.094 -68.093 1.00 77.00 81 ASN A O 1
ATOM 574 N N . SER A 1 82 ? 55.715 13.191 -70.033 1.00 80.69 82 SER A N 1
ATOM 575 C CA . SER A 1 82 ? 54.334 13.632 -69.782 1.00 80.69 82 SER A CA 1
ATOM 576 C C . SER A 1 82 ? 53.367 12.448 -69.710 1.00 80.69 82 SER A C 1
ATOM 578 O O . SER A 1 82 ? 52.536 12.400 -68.807 1.00 80.69 82 SER A O 1
ATOM 580 N N . LEU A 1 83 ? 53.490 11.469 -70.609 1.00 80.44 83 LEU A N 1
ATOM 581 C CA . LEU A 1 83 ? 52.655 10.269 -70.590 1.00 80.44 83 LEU A CA 1
ATOM 582 C C . LEU A 1 83 ? 52.942 9.394 -69.369 1.00 80.44 83 LEU A C 1
ATOM 584 O O . LEU A 1 83 ? 52.000 8.892 -68.766 1.00 80.44 83 LEU A O 1
ATOM 588 N N . GLN A 1 84 ? 54.205 9.256 -68.958 1.00 87.38 84 GLN A N 1
ATOM 589 C CA . GLN A 1 84 ? 54.552 8.557 -67.719 1.00 87.38 84 GLN A CA 1
ATOM 590 C C . GLN A 1 84 ? 53.997 9.268 -66.482 1.00 87.38 84 GLN A C 1
ATOM 592 O O . GLN A 1 84 ? 53.480 8.601 -65.590 1.00 87.38 84 GLN A O 1
ATOM 597 N N . MET A 1 85 ? 54.041 10.602 -66.438 1.00 83.94 85 MET A N 1
ATOM 598 C CA . MET A 1 85 ? 53.467 11.383 -65.337 1.00 83.94 85 MET A CA 1
ATOM 599 C C . MET A 1 85 ? 51.942 11.260 -65.277 1.00 83.94 85 MET A C 1
ATOM 601 O O . MET A 1 85 ? 51.394 11.059 -64.198 1.00 83.94 85 MET A O 1
ATOM 605 N N . ILE A 1 86 ? 51.259 11.307 -66.425 1.00 83.50 86 ILE A N 1
ATOM 606 C CA . ILE A 1 86 ? 49.804 11.102 -66.501 1.00 83.50 86 ILE A CA 1
ATOM 607 C C . ILE A 1 86 ? 49.444 9.669 -66.095 1.00 83.50 86 ILE A C 1
ATOM 609 O O . ILE A 1 86 ? 48.486 9.453 -65.363 1.00 83.50 86 ILE A O 1
ATOM 613 N N . GLN A 1 87 ? 50.225 8.675 -66.516 1.00 87.50 87 GLN A N 1
ATOM 614 C CA . GLN A 1 87 ? 49.983 7.282 -66.148 1.00 87.50 87 GLN A CA 1
ATOM 615 C C . GLN A 1 87 ? 50.244 7.024 -64.655 1.00 87.50 87 GLN A C 1
ATOM 617 O O . GLN A 1 87 ? 49.538 6.230 -64.039 1.00 87.50 87 GLN A O 1
ATOM 622 N N . ALA A 1 88 ? 51.222 7.706 -64.055 1.00 83.38 88 ALA A N 1
ATOM 623 C CA . ALA A 1 88 ? 51.464 7.660 -62.617 1.00 83.38 88 ALA A CA 1
ATOM 624 C C . ALA A 1 88 ? 50.358 8.371 -61.821 1.00 83.38 88 ALA A C 1
ATOM 626 O O . ALA A 1 88 ? 49.937 7.852 -60.791 1.00 83.38 88 ALA A O 1
ATOM 627 N N . SER A 1 89 ? 49.844 9.509 -62.307 1.00 85.75 89 SER A N 1
ATOM 628 C CA . SER A 1 89 ? 48.732 10.200 -61.644 1.00 85.75 89 SER A CA 1
ATOM 629 C C . SER A 1 89 ? 47.433 9.408 -61.758 1.00 85.75 89 SER A C 1
ATOM 631 O O . SER A 1 89 ? 46.688 9.340 -60.790 1.00 85.75 89 SER A O 1
ATOM 633 N N . LEU A 1 90 ? 47.173 8.772 -62.905 1.00 83.88 90 LEU A N 1
ATOM 634 C CA . LEU A 1 90 ? 46.015 7.894 -63.075 1.00 83.88 90 LEU A CA 1
ATOM 635 C C . LEU A 1 90 ? 46.088 6.695 -62.131 1.00 83.88 90 LEU A C 1
ATOM 637 O O . LEU A 1 90 ? 45.108 6.434 -61.449 1.00 83.88 90 LEU A O 1
ATOM 641 N N . ARG A 1 91 ? 47.256 6.055 -61.985 1.00 84.25 91 ARG A N 1
ATOM 642 C CA . ARG A 1 91 ? 47.433 4.981 -60.994 1.00 84.25 91 ARG A CA 1
ATOM 643 C C . ARG A 1 91 ? 47.256 5.459 -59.556 1.00 84.25 91 ARG A C 1
ATOM 645 O O . ARG A 1 91 ? 46.631 4.761 -58.777 1.00 84.25 91 ARG A O 1
ATOM 652 N N . GLN A 1 92 ? 47.753 6.645 -59.201 1.00 82.62 92 GLN A N 1
ATOM 653 C CA . GLN A 1 92 ? 47.517 7.211 -57.866 1.00 82.62 92 GLN A CA 1
ATOM 654 C C . GLN A 1 92 ? 46.041 7.516 -57.613 1.00 82.62 92 GLN A C 1
ATOM 656 O O . GLN A 1 92 ? 45.567 7.337 -56.497 1.00 82.62 92 GLN A O 1
ATOM 661 N N . VAL A 1 93 ? 45.316 7.977 -58.632 1.00 78.19 93 VAL A N 1
ATOM 662 C CA . VAL A 1 93 ? 43.876 8.222 -58.537 1.00 78.19 93 VAL A CA 1
ATOM 663 C C . VAL A 1 93 ? 43.123 6.895 -58.423 1.00 78.19 93 VAL A C 1
ATOM 665 O O . VAL A 1 93 ? 42.270 6.771 -57.555 1.00 78.19 93 VAL A O 1
ATOM 668 N N . GLU A 1 94 ? 43.477 5.884 -59.215 1.00 77.50 94 GLU A N 1
ATOM 669 C CA . GLU A 1 94 ? 42.912 4.530 -59.130 1.00 77.50 94 GLU A CA 1
ATOM 670 C C . GLU A 1 94 ? 43.187 3.877 -57.765 1.00 77.50 94 GLU A C 1
ATOM 672 O O . GLU A 1 94 ? 42.268 3.345 -57.150 1.00 77.50 94 GLU A O 1
ATOM 677 N N . GLU A 1 95 ? 44.405 3.989 -57.231 1.00 76.38 95 GLU A N 1
ATOM 678 C CA . GLU A 1 95 ? 44.755 3.511 -55.888 1.00 76.38 95 GLU A CA 1
ATOM 679 C C . GLU A 1 95 ? 44.029 4.298 -54.789 1.00 76.38 95 GLU A C 1
ATOM 681 O O . GLU A 1 95 ? 43.599 3.705 -53.802 1.00 76.38 95 GLU A O 1
ATOM 686 N N . ALA A 1 96 ? 43.840 5.611 -54.954 1.00 70.25 96 ALA A N 1
ATOM 687 C CA . ALA A 1 96 ? 43.070 6.428 -54.018 1.00 70.25 96 ALA A CA 1
ATOM 688 C C . ALA A 1 96 ? 41.573 6.076 -54.038 1.00 70.25 96 ALA A C 1
ATOM 690 O O . ALA A 1 96 ? 40.952 6.059 -52.979 1.00 70.25 96 ALA A O 1
ATOM 691 N N . PHE A 1 97 ? 41.006 5.746 -55.204 1.00 65.56 97 PHE A N 1
ATOM 692 C CA . PHE A 1 97 ? 39.625 5.266 -55.326 1.00 65.56 97 PHE A CA 1
ATOM 693 C C . PHE A 1 97 ? 39.451 3.838 -54.797 1.00 65.56 97 PHE A C 1
ATOM 695 O O . PHE A 1 97 ? 38.449 3.548 -54.151 1.00 65.56 97 PHE A O 1
ATOM 702 N N . ALA A 1 98 ? 40.438 2.960 -54.997 1.00 65.56 98 ALA A N 1
ATOM 703 C CA . ALA A 1 98 ? 40.442 1.616 -54.418 1.00 65.56 98 ALA A CA 1
ATOM 704 C C . ALA A 1 98 ? 40.619 1.639 -52.886 1.00 65.56 98 ALA A C 1
ATOM 706 O O . ALA A 1 98 ? 40.090 0.780 -52.186 1.00 65.56 98 ALA A O 1
ATOM 707 N N . GLN A 1 99 ? 41.339 2.633 -52.353 1.00 63.25 99 GLN A N 1
ATOM 708 C CA . GLN A 1 99 ? 41.452 2.884 -50.911 1.00 63.25 99 GLN A CA 1
ATOM 709 C C . GLN A 1 99 ? 40.223 3.611 -50.346 1.00 63.25 99 GLN A C 1
ATOM 711 O O . GLN A 1 99 ? 39.893 3.418 -49.177 1.00 63.25 99 GLN A O 1
ATOM 716 N N . SER A 1 100 ? 39.505 4.399 -51.158 1.00 56.47 100 SER A N 1
ATOM 717 C CA . SER A 1 100 ? 38.206 4.978 -50.807 1.00 56.47 100 SER A CA 1
ATOM 718 C C . SER A 1 100 ? 37.077 3.962 -51.018 1.00 56.47 100 SER A C 1
ATOM 720 O O . SER A 1 100 ? 36.125 4.218 -51.755 1.00 56.47 100 SER A O 1
ATOM 722 N N . GLY A 1 101 ? 37.163 2.808 -50.350 1.00 59.44 101 GLY A N 1
ATOM 723 C CA . GLY A 1 101 ? 36.065 1.844 -50.186 1.00 59.44 101 GLY A CA 1
ATOM 724 C C . GLY A 1 101 ? 34.916 2.421 -49.347 1.00 59.44 101 GLY A C 1
ATOM 725 O O . GLY A 1 101 ? 34.508 1.848 -48.344 1.00 59.44 101 GLY A O 1
ATOM 726 N N . THR A 1 102 ? 34.438 3.609 -49.714 1.00 63.25 102 THR A N 1
ATOM 727 C CA . THR A 1 102 ? 33.466 4.408 -48.972 1.00 63.25 102 THR A CA 1
ATOM 728 C C . THR A 1 102 ? 32.064 3.847 -49.097 1.00 63.25 102 THR A C 1
ATOM 730 O O . THR A 1 102 ? 31.267 4.080 -48.202 1.00 63.25 102 THR A O 1
ATOM 733 N N . ASP A 1 103 ? 31.756 3.121 -50.174 1.00 65.56 103 ASP A N 1
ATOM 734 C CA . ASP A 1 103 ? 30.439 2.503 -50.332 1.00 65.56 103 ASP A CA 1
ATOM 735 C C . ASP A 1 103 ? 30.272 1.332 -49.366 1.00 65.56 103 ASP A C 1
ATOM 737 O O . ASP A 1 103 ? 29.313 1.349 -48.604 1.00 65.56 103 ASP A O 1
ATOM 741 N N . ASP A 1 104 ? 31.238 0.408 -49.290 1.00 73.06 104 ASP A N 1
ATOM 742 C CA . ASP A 1 104 ? 31.202 -0.692 -48.314 1.00 73.06 104 ASP A CA 1
ATOM 743 C C . ASP A 1 104 ? 31.208 -0.155 -46.871 1.00 73.06 104 ASP A C 1
ATOM 745 O O . ASP A 1 104 ? 30.430 -0.606 -46.034 1.00 73.06 104 ASP A O 1
ATOM 749 N N . GLN A 1 105 ? 32.012 0.877 -46.589 1.00 77.06 105 GLN A N 1
ATOM 750 C CA . GLN A 1 105 ? 32.082 1.488 -45.260 1.00 77.06 105 GLN A CA 1
ATOM 751 C C . GLN A 1 105 ? 30.789 2.230 -44.869 1.00 77.06 105 GLN A C 1
ATOM 753 O O . GLN A 1 105 ? 30.342 2.120 -43.731 1.00 77.06 105 GLN A O 1
ATOM 758 N N . LEU A 1 106 ? 30.151 2.955 -45.796 1.00 79.31 106 LEU A N 1
ATOM 759 C CA . LEU A 1 106 ? 28.853 3.597 -45.548 1.00 79.31 106 LEU A CA 1
ATOM 760 C C . LEU A 1 106 ? 27.724 2.570 -45.431 1.00 79.31 106 LEU A C 1
ATOM 762 O O . LEU A 1 106 ? 26.771 2.796 -44.686 1.00 79.31 106 LEU A O 1
ATOM 766 N N . GLN A 1 107 ? 27.815 1.449 -46.149 1.00 82.25 107 GLN A N 1
ATOM 767 C CA . GLN A 1 107 ? 26.871 0.345 -46.013 1.00 82.25 107 GLN A CA 1
ATOM 768 C C . GLN A 1 107 ? 26.996 -0.320 -44.641 1.00 82.25 107 GLN A C 1
ATOM 770 O O . GLN A 1 107 ? 25.977 -0.593 -44.006 1.00 82.25 107 GLN A O 1
ATOM 775 N N . ASP A 1 108 ? 28.220 -0.525 -44.157 1.00 86.25 108 ASP A N 1
ATOM 776 C CA . ASP A 1 108 ? 28.473 -1.048 -42.816 1.00 86.25 108 ASP A CA 1
ATOM 777 C C . ASP A 1 108 ? 27.977 -0.082 -41.726 1.00 86.25 108 ASP A C 1
ATOM 779 O O . ASP A 1 108 ? 27.310 -0.524 -40.787 1.00 86.25 108 ASP A O 1
ATOM 783 N N . GLU A 1 109 ? 28.204 1.228 -41.883 1.00 87.81 109 GLU A N 1
ATOM 784 C CA . GLU A 1 109 ? 27.689 2.264 -40.975 1.00 87.81 109 GLU A CA 1
ATOM 785 C C . GLU A 1 109 ? 26.149 2.345 -40.983 1.00 87.81 109 GLU A C 1
ATOM 787 O O . GLU A 1 109 ? 25.545 2.463 -39.918 1.00 87.81 109 GLU A O 1
ATOM 792 N N . ASP A 1 110 ? 25.479 2.234 -42.140 1.00 87.12 110 ASP A N 1
ATOM 793 C CA . ASP A 1 110 ? 24.005 2.201 -42.204 1.00 87.12 110 ASP A CA 1
ATOM 794 C C . ASP A 1 110 ? 23.447 0.935 -41.536 1.00 87.12 110 ASP A C 1
ATOM 796 O O . ASP A 1 110 ? 22.463 0.990 -40.794 1.00 87.12 110 ASP A O 1
ATOM 800 N N . VAL A 1 111 ? 24.109 -0.210 -41.722 1.00 92.81 111 VAL A N 1
ATOM 801 C CA . VAL A 1 111 ? 23.743 -1.460 -41.044 1.00 92.81 111 VAL A CA 1
ATOM 802 C C . VAL A 1 111 ? 23.959 -1.350 -39.529 1.00 92.81 111 VAL A C 1
ATOM 804 O O . VAL A 1 111 ? 23.135 -1.850 -38.756 1.00 92.81 111 VAL A O 1
ATOM 807 N N . GLU A 1 112 ? 25.033 -0.702 -39.077 1.00 93.81 112 GLU A N 1
ATOM 808 C CA . GLU A 1 112 ? 25.295 -0.451 -37.657 1.00 93.81 112 GLU A CA 1
ATOM 809 C C . GLU A 1 112 ? 24.271 0.521 -37.056 1.00 93.81 112 GLU A C 1
ATOM 811 O O . GLU A 1 112 ? 23.647 0.202 -36.042 1.00 93.81 112 GLU A O 1
ATOM 816 N N . LEU A 1 113 ? 23.972 1.630 -37.735 1.00 94.25 113 LEU A N 1
ATOM 817 C CA . LEU A 1 113 ? 22.960 2.594 -37.305 1.00 94.25 113 LEU A CA 1
ATOM 818 C C . LEU A 1 113 ? 21.559 1.968 -37.253 1.00 94.25 113 LEU A C 1
ATOM 820 O O . LEU A 1 113 ? 20.790 2.221 -36.322 1.00 94.25 113 LEU A O 1
ATOM 824 N N . GLN A 1 114 ? 21.215 1.108 -38.216 1.00 94.50 114 GLN A N 1
ATOM 825 C CA . GLN A 1 114 ? 19.970 0.342 -38.182 1.00 94.50 114 GLN A CA 1
ATOM 826 C C . GLN A 1 114 ? 19.938 -0.628 -36.995 1.00 94.50 114 GLN A C 1
ATOM 828 O O . GLN A 1 114 ? 18.905 -0.747 -36.324 1.00 94.50 114 GLN A O 1
ATOM 833 N N . ARG A 1 115 ? 21.054 -1.302 -36.680 1.00 95.75 115 ARG A N 1
ATOM 834 C CA . ARG A 1 115 ? 21.143 -2.144 -35.475 1.00 95.75 115 ARG A CA 1
ATOM 835 C C . ARG A 1 115 ? 20.933 -1.316 -34.213 1.00 95.75 115 ARG A C 1
ATOM 837 O O . ARG A 1 115 ? 20.093 -1.699 -33.399 1.00 95.75 115 ARG A O 1
ATOM 844 N N . ASP A 1 116 ? 21.584 -0.170 -34.090 1.00 95.00 116 ASP A N 1
ATOM 845 C CA . ASP A 1 116 ? 21.444 0.714 -32.934 1.00 95.00 116 ASP A CA 1
ATOM 846 C C . ASP A 1 116 ? 20.030 1.273 -32.801 1.00 95.00 116 ASP A C 1
ATOM 848 O O . ASP A 1 116 ? 19.452 1.266 -31.711 1.00 95.00 116 ASP A O 1
ATOM 852 N N . HIS A 1 117 ? 19.410 1.677 -33.910 1.00 94.50 117 HIS A N 1
ATOM 853 C CA . HIS A 1 117 ? 18.024 2.128 -33.916 1.00 94.50 117 HIS A CA 1
ATOM 854 C C . HIS A 1 117 ? 17.072 1.020 -33.448 1.00 94.50 117 HIS A C 1
ATOM 856 O O . HIS A 1 117 ? 16.214 1.248 -32.591 1.00 94.50 117 HIS A O 1
ATOM 862 N N . THR A 1 118 ? 17.242 -0.209 -33.946 1.00 96.31 118 THR A N 1
ATOM 863 C CA . THR A 1 118 ? 16.423 -1.344 -33.490 1.00 96.31 118 THR A CA 1
ATOM 864 C C . THR A 1 118 ? 16.686 -1.702 -32.026 1.00 96.31 118 THR A C 1
ATOM 866 O O . THR A 1 118 ? 15.742 -2.046 -31.310 1.00 96.31 118 THR A O 1
ATOM 869 N N . ALA A 1 119 ? 17.924 -1.577 -31.542 1.00 95.56 119 ALA A N 1
ATOM 870 C CA . ALA A 1 119 ? 18.263 -1.762 -30.134 1.00 95.56 119 ALA A CA 1
ATOM 871 C C . ALA A 1 119 ? 17.613 -0.684 -29.249 1.00 95.56 119 ALA A C 1
ATOM 873 O O . ALA A 1 119 ? 17.030 -1.013 -28.214 1.00 95.56 119 ALA A O 1
ATOM 874 N N . ALA A 1 120 ? 17.616 0.578 -29.684 1.00 93.44 120 ALA A N 1
ATOM 875 C CA . ALA A 1 120 ? 16.957 1.682 -28.992 1.00 93.44 120 ALA A CA 1
ATOM 876 C C . ALA A 1 120 ? 15.431 1.500 -28.933 1.00 93.44 120 ALA A C 1
ATOM 878 O O . ALA A 1 120 ? 14.822 1.717 -27.882 1.00 93.44 120 ALA A O 1
ATOM 879 N N . LEU A 1 121 ? 14.804 1.042 -30.024 1.00 96.31 121 LEU A N 1
ATOM 880 C CA . LEU A 1 121 ? 13.373 0.720 -30.045 1.00 96.31 121 LEU A CA 1
ATOM 881 C C . LEU A 1 121 ? 13.028 -0.416 -29.076 1.00 96.31 121 LEU A C 1
ATOM 883 O O . LEU A 1 121 ? 12.049 -0.309 -28.334 1.00 96.31 121 LEU A O 1
ATOM 887 N N . ARG A 1 122 ? 13.846 -1.477 -29.031 1.00 95.69 122 ARG A N 1
ATOM 888 C CA . ARG A 1 122 ? 13.679 -2.567 -28.055 1.00 95.69 122 ARG A CA 1
ATOM 889 C C . ARG A 1 122 ? 13.806 -2.052 -26.628 1.00 95.69 122 ARG A C 1
ATOM 891 O O . ARG A 1 122 ? 12.924 -2.310 -25.818 1.00 95.69 122 ARG A O 1
ATOM 898 N N . HIS A 1 123 ? 14.830 -1.250 -26.346 1.00 95.62 123 HIS A N 1
ATOM 899 C CA . HIS A 1 123 ? 15.026 -0.688 -25.015 1.00 95.62 123 HIS A CA 1
ATOM 900 C C . HIS A 1 123 ? 13.858 0.213 -24.581 1.00 95.62 123 HIS A C 1
ATOM 902 O O . HIS A 1 123 ? 13.390 0.117 -23.447 1.00 95.62 123 HIS A O 1
ATOM 908 N N . SER A 1 124 ? 13.335 1.044 -25.487 1.00 95.75 124 SER A N 1
ATOM 909 C CA . SER A 1 124 ? 12.138 1.850 -25.228 1.00 95.75 124 SER A CA 1
ATOM 910 C C . SER A 1 124 ? 10.920 0.973 -24.924 1.00 95.75 124 SER A C 1
ATOM 912 O O . SER A 1 124 ? 10.196 1.240 -23.963 1.00 95.75 124 SER A O 1
ATOM 914 N N . SER A 1 125 ? 10.709 -0.102 -25.687 1.00 95.81 125 SER A N 1
ATOM 915 C CA . SER A 1 125 ? 9.631 -1.064 -25.430 1.00 95.81 125 SER A CA 1
ATOM 916 C C . SER A 1 125 ? 9.785 -1.749 -24.067 1.00 95.81 125 SER A C 1
ATOM 918 O O . SER A 1 125 ? 8.804 -1.886 -23.336 1.00 95.81 125 SER A O 1
ATOM 920 N N . ASP A 1 126 ? 11.006 -2.128 -23.688 1.00 97.06 126 ASP A N 1
ATOM 921 C CA . ASP A 1 126 ? 11.295 -2.728 -22.382 1.00 97.06 126 ASP A CA 1
ATOM 922 C C . ASP A 1 126 ? 11.010 -1.749 -21.237 1.00 97.06 126 ASP A C 1
ATOM 924 O O . ASP A 1 126 ? 10.418 -2.132 -20.227 1.00 97.06 126 ASP A O 1
ATOM 928 N N . LEU A 1 127 ? 11.376 -0.471 -21.397 1.00 96.06 127 LEU A N 1
ATOM 929 C CA . LEU A 1 127 ? 11.058 0.580 -20.428 1.00 96.06 127 LEU A CA 1
ATOM 930 C C . LEU A 1 127 ? 9.548 0.776 -20.280 1.00 96.06 127 LEU A C 1
ATOM 932 O O . LEU A 1 127 ? 9.057 0.836 -19.152 1.00 96.06 127 LEU A O 1
ATOM 936 N N . HIS A 1 128 ? 8.799 0.816 -21.385 1.00 96.88 128 HIS A N 1
ATOM 937 C CA . HIS A 1 128 ? 7.336 0.874 -21.331 1.00 96.88 128 HIS A CA 1
ATOM 938 C C . HIS A 1 128 ? 6.769 -0.336 -20.586 1.00 96.88 128 HIS A C 1
ATOM 940 O O . HIS A 1 128 ? 5.942 -0.176 -19.690 1.00 96.88 128 HIS A O 1
ATOM 946 N N . HIS A 1 129 ? 7.284 -1.537 -20.858 1.00 96.56 129 HIS A N 1
ATOM 947 C CA . HIS A 1 129 ? 6.826 -2.738 -20.172 1.00 96.56 129 HIS A CA 1
ATOM 948 C C . HIS A 1 129 ? 7.153 -2.725 -18.667 1.00 96.56 129 HIS A C 1
ATOM 950 O O . HIS A 1 129 ? 6.331 -3.147 -17.847 1.00 96.56 129 HIS A O 1
ATOM 956 N N . GLN A 1 130 ? 8.312 -2.192 -18.269 1.00 96.38 130 GLN A N 1
ATOM 957 C CA . GLN A 1 130 ? 8.669 -1.991 -16.860 1.00 96.38 130 GLN A CA 1
ATOM 958 C C . GLN A 1 130 ? 7.770 -0.952 -16.176 1.00 96.38 130 GLN A C 1
ATOM 960 O O . GLN A 1 130 ? 7.358 -1.156 -15.028 1.00 96.38 130 GLN A O 1
ATOM 965 N N . ILE A 1 131 ? 7.427 0.139 -16.865 1.00 96.50 131 ILE A N 1
ATOM 966 C CA . ILE A 1 131 ? 6.484 1.147 -16.364 1.00 96.50 131 ILE A CA 1
ATOM 967 C C . ILE A 1 131 ? 5.101 0.522 -16.180 1.00 96.50 131 ILE A C 1
ATOM 969 O O . ILE A 1 131 ? 4.512 0.670 -15.111 1.00 96.50 131 ILE A O 1
ATOM 973 N N . ASP A 1 132 ? 4.602 -0.243 -17.146 1.00 96.31 132 ASP A N 1
ATOM 974 C CA . ASP A 1 132 ? 3.303 -0.911 -17.034 1.00 96.31 132 ASP A CA 1
ATOM 975 C C . ASP A 1 132 ? 3.288 -1.934 -15.897 1.00 96.31 132 ASP A C 1
ATOM 977 O O . ASP A 1 132 ? 2.355 -1.971 -15.088 1.00 96.31 132 ASP A O 1
ATOM 981 N N . THR A 1 133 ? 4.359 -2.720 -15.772 1.00 95.94 133 THR A N 1
ATOM 982 C CA . THR A 1 133 ? 4.504 -3.710 -14.701 1.00 95.94 133 THR A CA 1
ATOM 983 C C . THR A 1 133 ? 4.536 -3.028 -13.335 1.00 95.94 133 THR A C 1
ATOM 985 O O . THR A 1 133 ? 3.764 -3.395 -12.447 1.00 95.94 133 THR A O 1
ATOM 988 N N . SER A 1 134 ? 5.355 -1.987 -13.163 1.00 93.38 134 SER A N 1
ATOM 989 C CA . SER A 1 134 ? 5.425 -1.231 -11.905 1.00 93.38 134 SER A CA 1
ATOM 990 C C . SER A 1 134 ? 4.122 -0.490 -11.592 1.00 93.38 134 SER A C 1
ATOM 992 O O . SER A 1 134 ? 3.689 -0.488 -10.442 1.00 93.38 134 SER A O 1
ATOM 994 N N . THR A 1 135 ? 3.429 0.043 -12.600 1.00 95.25 135 THR A N 1
ATOM 995 C CA . THR A 1 135 ? 2.113 0.684 -12.452 1.00 95.25 135 THR A CA 1
ATOM 996 C C . THR A 1 135 ? 1.048 -0.331 -12.040 1.00 95.25 135 THR A C 1
ATOM 998 O O . THR A 1 135 ? 0.214 -0.047 -11.179 1.00 95.25 135 THR A O 1
ATOM 1001 N N . SER A 1 136 ? 1.074 -1.540 -12.609 1.00 93.62 136 SER A N 1
ATOM 1002 C CA . SER A 1 136 ? 0.166 -2.622 -12.218 1.00 93.62 136 SER A CA 1
ATOM 1003 C C . SER A 1 136 ? 0.408 -3.079 -10.773 1.00 93.62 136 SER A C 1
ATOM 1005 O O . SER A 1 136 ? -0.551 -3.237 -10.014 1.00 93.62 136 SER A O 1
ATOM 1007 N N . ALA A 1 137 ? 1.673 -3.185 -10.355 1.00 91.81 137 ALA A N 1
ATOM 1008 C CA . ALA A 1 137 ? 2.053 -3.516 -8.984 1.00 91.81 137 ALA A CA 1
ATOM 1009 C C . ALA A 1 137 ? 1.692 -2.395 -7.993 1.00 91.81 137 ALA A C 1
ATOM 1011 O O . ALA A 1 137 ? 1.190 -2.657 -6.903 1.00 91.81 137 ALA A O 1
ATOM 1012 N N . ALA A 1 138 ? 1.877 -1.129 -8.375 1.00 92.12 138 ALA A N 1
ATOM 1013 C CA . ALA A 1 138 ? 1.448 0.007 -7.566 1.00 92.12 138 ALA A CA 1
ATOM 1014 C C . ALA A 1 138 ? -0.080 0.030 -7.396 1.00 92.12 138 ALA A C 1
ATOM 1016 O O . ALA A 1 138 ? -0.577 0.300 -6.305 1.00 92.12 138 ALA A O 1
ATOM 1017 N N . ARG A 1 139 ? -0.839 -0.312 -8.446 1.00 94.00 139 ARG A N 1
ATOM 1018 C CA . ARG A 1 139 ? -2.307 -0.372 -8.394 1.00 94.00 139 ARG A CA 1
ATOM 1019 C C . ARG A 1 139 ? -2.809 -1.416 -7.394 1.00 94.00 139 ARG A C 1
ATOM 1021 O O . ARG A 1 139 ? -3.749 -1.123 -6.658 1.00 94.00 139 ARG A O 1
ATOM 1028 N N . SER A 1 140 ? -2.175 -2.588 -7.314 1.00 92.62 140 SER A N 1
ATOM 1029 C CA . SER A 1 140 ? -2.553 -3.607 -6.324 1.00 92.62 140 SER A CA 1
ATOM 1030 C C . SER A 1 140 ? -2.238 -3.167 -4.889 1.00 92.62 140 SER A C 1
ATOM 1032 O O . SER A 1 140 ? -3.058 -3.379 -3.995 1.00 92.62 140 SER A O 1
ATOM 1034 N N . LEU A 1 141 ? -1.111 -2.478 -4.666 1.00 93.62 141 LEU A N 1
ATOM 1035 C CA . LEU A 1 141 ? -0.782 -1.879 -3.367 1.00 93.62 141 LEU A CA 1
ATOM 1036 C C . LEU A 1 141 ? -1.789 -0.796 -2.962 1.00 93.62 141 LEU A C 1
ATOM 1038 O O . LEU A 1 141 ? -2.261 -0.797 -1.827 1.00 93.62 141 LEU A O 1
ATOM 1042 N N . ILE A 1 142 ? -2.160 0.094 -3.886 1.00 95.06 142 ILE A N 1
ATOM 1043 C CA . ILE A 1 142 ? -3.174 1.130 -3.640 1.00 95.06 142 ILE A CA 1
ATOM 1044 C C . ILE A 1 142 ? -4.509 0.484 -3.263 1.00 95.06 142 ILE A C 1
ATOM 1046 O O . ILE A 1 142 ? -5.103 0.863 -2.255 1.00 95.06 142 ILE A O 1
ATOM 1050 N N . GLN A 1 143 ? -4.950 -0.529 -4.012 1.00 95.69 143 GLN A N 1
ATOM 1051 C CA . GLN A 1 143 ? -6.198 -1.239 -3.731 1.00 95.69 143 GLN A CA 1
ATOM 1052 C C . GLN A 1 143 ? -6.162 -1.956 -2.374 1.00 95.69 143 GLN A C 1
ATOM 1054 O O . GLN A 1 143 ? -7.149 -1.943 -1.636 1.00 95.69 143 GLN A O 1
ATOM 1059 N N . HIS A 1 144 ? -5.022 -2.549 -2.006 1.00 95.81 144 HIS A N 1
ATOM 1060 C CA . HIS A 1 144 ? -4.835 -3.152 -0.688 1.00 95.81 144 HIS A CA 1
ATOM 1061 C C . HIS A 1 144 ? -4.952 -2.111 0.434 1.00 95.81 144 HIS A C 1
ATOM 1063 O O . HIS A 1 144 ? -5.672 -2.334 1.408 1.00 95.81 144 HIS A O 1
ATOM 1069 N N . CYS A 1 145 ? -4.292 -0.959 0.285 1.00 93.75 145 CYS A N 1
ATOM 1070 C CA . CYS A 1 145 ? -4.375 0.142 1.243 1.00 93.75 145 CYS A CA 1
ATOM 1071 C C . CYS A 1 145 ? -5.803 0.687 1.372 1.00 93.75 145 CYS A C 1
ATOM 1073 O O . CYS A 1 145 ? -6.258 0.907 2.492 1.00 93.75 145 CYS A O 1
ATOM 1075 N N . GLN A 1 146 ? -6.521 0.851 0.257 1.00 96.81 146 GLN A N 1
ATOM 1076 C CA . GLN A 1 146 ? -7.928 1.267 0.245 1.00 96.81 146 GLN A CA 1
ATOM 1077 C C . GLN A 1 146 ? -8.809 0.258 0.984 1.00 96.81 146 GLN A C 1
ATOM 1079 O O . GLN A 1 146 ? -9.462 0.617 1.955 1.00 96.81 146 GLN A O 1
ATOM 1084 N N . THR A 1 147 ? -8.709 -1.028 0.637 1.00 96.81 147 THR A N 1
ATOM 1085 C CA . THR A 1 147 ? -9.470 -2.101 1.303 1.00 96.81 147 THR A CA 1
ATOM 1086 C C . THR A 1 147 ? -9.200 -2.131 2.811 1.00 96.81 147 THR A C 1
ATOM 1088 O O . THR A 1 147 ? -10.103 -2.338 3.620 1.00 96.81 147 THR A O 1
ATOM 1091 N N . ARG A 1 148 ? -7.941 -1.917 3.219 1.00 95.62 148 ARG A N 1
ATOM 1092 C CA . ARG A 1 148 ? -7.569 -1.871 4.636 1.00 95.62 148 ARG A CA 1
ATOM 1093 C C . ARG A 1 148 ? -8.129 -0.638 5.339 1.00 95.62 148 ARG A C 1
ATOM 1095 O O . ARG A 1 148 ? -8.519 -0.748 6.501 1.00 95.62 148 ARG A O 1
ATOM 1102 N N . HIS A 1 149 ? -8.131 0.508 4.666 1.00 95.12 149 HIS A N 1
ATOM 1103 C CA . HIS A 1 149 ? -8.707 1.741 5.182 1.00 95.12 149 HIS A CA 1
ATOM 1104 C C . HIS A 1 149 ? -10.215 1.594 5.390 1.00 95.12 149 HIS A C 1
ATOM 1106 O O . HIS A 1 149 ? -10.685 1.844 6.496 1.00 95.12 149 HIS A O 1
ATOM 1112 N N . ASP A 1 150 ? -10.932 1.086 4.388 1.00 97.62 150 ASP A N 1
ATOM 1113 C CA . ASP A 1 150 ? -12.378 0.863 4.448 1.00 97.62 150 ASP A CA 1
ATOM 1114 C C . ASP A 1 150 ? -12.738 -0.102 5.586 1.00 97.62 150 ASP A C 1
ATOM 1116 O O . ASP A 1 150 ? -13.588 0.201 6.418 1.00 97.62 150 ASP A O 1
ATOM 1120 N N . TRP A 1 151 ? -11.993 -1.206 5.731 1.00 97.88 151 TRP A N 1
ATOM 1121 C CA . TRP A 1 151 ? -12.186 -2.138 6.846 1.00 97.88 151 TRP A CA 1
ATOM 1122 C C . TRP A 1 151 ? -11.978 -1.486 8.221 1.00 97.88 151 TRP A C 1
ATOM 1124 O O . TRP A 1 151 ? -12.720 -1.766 9.163 1.00 97.88 151 TRP A O 1
ATOM 1134 N N . LEU A 1 152 ? -10.958 -0.631 8.373 1.00 97.12 152 LEU A N 1
ATOM 1135 C CA . LEU A 1 152 ? -10.733 0.096 9.628 1.00 97.12 152 LEU A CA 1
ATOM 1136 C C . LEU A 1 152 ? -11.875 1.072 9.913 1.00 97.12 152 LEU A C 1
ATOM 1138 O O . LEU A 1 152 ? -12.276 1.218 11.066 1.00 97.12 152 LEU A O 1
ATOM 1142 N N . LEU A 1 153 ? -12.394 1.716 8.872 1.00 97.56 153 LEU A N 1
ATOM 1143 C CA . LEU A 1 153 ? -13.500 2.655 8.962 1.00 97.56 153 LEU A CA 1
ATOM 1144 C C . LEU A 1 153 ? -14.782 1.936 9.411 1.00 97.56 153 LEU A C 1
ATOM 1146 O O . LEU A 1 153 ? -15.421 2.388 10.361 1.00 97.56 153 LEU A O 1
ATOM 1150 N N . ASP A 1 154 ? -15.075 0.761 8.851 1.00 96.81 154 ASP A N 1
ATOM 1151 C CA . ASP A 1 154 ? -16.194 -0.093 9.272 1.00 96.81 154 ASP A CA 1
ATOM 1152 C C . ASP A 1 154 ? -16.060 -0.549 10.735 1.00 96.81 154 ASP A C 1
ATOM 1154 O O . ASP A 1 154 ? -17.021 -0.500 11.507 1.00 96.81 154 ASP A O 1
ATOM 1158 N N . GLN A 1 155 ? -14.859 -0.960 11.165 1.00 96.75 155 GLN A N 1
ATOM 1159 C CA . GLN A 1 155 ? -14.614 -1.342 12.564 1.00 96.75 155 GLN A CA 1
ATOM 1160 C C . GLN A 1 155 ? -14.790 -0.160 13.525 1.00 96.75 155 GLN A C 1
ATOM 1162 O O . GLN A 1 155 ? -15.349 -0.319 14.615 1.00 96.75 155 GLN A O 1
ATOM 1167 N N . LEU A 1 156 ? -14.341 1.035 13.135 1.00 95.75 156 LEU A N 1
ATOM 1168 C CA . LEU A 1 156 ? -14.540 2.251 13.923 1.00 95.75 156 LEU A CA 1
ATOM 1169 C C . LEU A 1 156 ? -16.021 2.627 14.014 1.00 95.75 156 LEU A C 1
ATOM 1171 O O . LEU A 1 156 ? -16.492 2.983 15.090 1.00 95.75 156 LEU A O 1
ATOM 1175 N N . GLN A 1 157 ? -16.781 2.493 12.929 1.00 97.00 157 GLN A N 1
ATOM 1176 C CA . GLN A 1 157 ? -18.226 2.727 12.949 1.00 97.00 157 GLN A CA 1
ATOM 1177 C C . GLN A 1 157 ? -18.956 1.722 13.848 1.00 97.00 157 GLN A C 1
ATOM 1179 O O . GLN A 1 157 ? -19.778 2.123 14.674 1.00 97.00 157 GLN A O 1
ATOM 1184 N N . LEU A 1 158 ? -18.615 0.433 13.754 1.00 96.69 158 LEU A N 1
ATOM 1185 C CA . LEU A 1 158 ? -19.192 -0.606 14.607 1.00 96.69 158 LEU A CA 1
ATOM 1186 C C . LEU A 1 158 ? -18.882 -0.347 16.085 1.00 96.69 158 LEU A C 1
ATOM 1188 O O . LEU A 1 158 ? -19.784 -0.359 16.921 1.00 96.69 158 LEU A O 1
ATOM 1192 N N . THR A 1 159 ? -17.620 -0.078 16.421 1.00 94.62 159 THR A N 1
ATOM 1193 C CA . THR A 1 159 ? -17.226 0.205 17.809 1.00 94.62 159 THR A CA 1
ATOM 1194 C C . THR A 1 159 ? -17.878 1.474 18.344 1.00 94.62 159 THR A C 1
ATOM 1196 O O . THR A 1 159 ? -18.336 1.465 19.482 1.00 94.62 159 THR A O 1
ATOM 1199 N N . ASN A 1 160 ? -18.010 2.522 17.529 1.00 96.12 160 ASN A N 1
ATOM 1200 C CA . ASN A 1 160 ? -18.741 3.727 17.908 1.00 96.12 160 ASN A CA 1
ATOM 1201 C C . ASN A 1 160 ? -20.223 3.420 18.190 1.00 96.12 160 ASN A C 1
ATOM 1203 O O . ASN A 1 160 ? -20.730 3.792 19.242 1.00 96.12 160 ASN A O 1
ATOM 1207 N N . SER A 1 161 ? -20.898 2.645 17.332 1.00 94.31 161 SER A N 1
ATOM 1208 C CA . SER A 1 161 ? -22.298 2.251 17.568 1.00 94.31 161 SER A CA 1
ATOM 1209 C C . SER A 1 161 ? -22.489 1.463 18.872 1.00 94.31 161 SER A C 1
ATOM 1211 O O . SER A 1 161 ? -23.441 1.712 19.609 1.00 94.31 161 SER A O 1
ATOM 1213 N N . LEU A 1 162 ? -21.544 0.575 19.205 1.00 95.38 162 LEU A N 1
ATOM 1214 C CA . LEU A 1 162 ? -21.545 -0.184 20.459 1.00 95.38 162 LEU A CA 1
ATOM 1215 C C . LEU A 1 162 ? -21.249 0.692 21.682 1.00 95.38 162 LEU A C 1
ATOM 1217 O O . LEU A 1 162 ? -21.770 0.435 22.764 1.00 95.38 162 LEU A O 1
ATOM 1221 N N . LEU A 1 163 ? -20.394 1.707 21.539 1.00 94.38 163 LEU A N 1
ATOM 1222 C CA . LEU A 1 163 ? -20.130 2.666 22.611 1.00 94.38 163 LEU A CA 1
ATOM 1223 C C . LEU A 1 163 ? -21.346 3.554 22.862 1.00 94.38 163 LEU A C 1
ATOM 1225 O O . LEU A 1 163 ? -21.706 3.760 24.014 1.00 94.38 163 LEU A O 1
ATOM 1229 N N . VAL A 1 164 ? -22.018 4.013 21.804 1.00 95.31 164 VAL A N 1
ATOM 1230 C CA . VAL A 1 164 ? -23.267 4.773 21.919 1.00 95.31 164 VAL A CA 1
ATOM 1231 C C . VAL A 1 164 ? -24.346 3.937 22.607 1.00 95.31 164 VAL A C 1
ATOM 1233 O O . VAL A 1 164 ? -24.975 4.430 23.537 1.00 95.31 164 VAL A O 1
ATOM 1236 N N . SER A 1 165 ? -24.525 2.665 22.226 1.00 93.75 165 SER A N 1
ATOM 1237 C CA . SER A 1 165 ? -25.509 1.803 22.895 1.00 93.75 165 SER A CA 1
ATOM 1238 C C . SER A 1 165 ? -25.164 1.580 24.369 1.00 93.75 165 SER A C 1
ATOM 1240 O O . SER A 1 165 ? -26.037 1.664 25.222 1.00 93.75 165 SER A O 1
ATOM 1242 N N . ARG A 1 166 ? -23.883 1.352 24.687 1.00 91.62 166 ARG A N 1
ATOM 1243 C CA . ARG A 1 166 ? -23.434 1.194 26.076 1.00 91.62 166 ARG A CA 1
ATOM 1244 C C . ARG A 1 166 ? -23.594 2.463 26.901 1.00 91.62 166 ARG A C 1
ATOM 1246 O O . ARG A 1 166 ? -23.885 2.350 28.082 1.00 91.62 166 ARG A O 1
ATOM 1253 N N . ASN A 1 167 ? -23.403 3.641 26.314 1.00 94.06 167 ASN A N 1
ATOM 1254 C CA . ASN A 1 167 ? -23.634 4.897 27.022 1.00 94.06 167 ASN A CA 1
ATOM 1255 C C . ASN A 1 167 ? -25.107 5.038 27.419 1.00 94.06 167 ASN A C 1
ATOM 1257 O O . ASN A 1 167 ? -25.371 5.399 28.556 1.00 94.06 167 ASN A O 1
ATOM 1261 N N . LEU A 1 168 ? -26.045 4.658 26.545 1.00 92.19 168 LEU A N 1
ATOM 1262 C CA . LEU A 1 168 ? -27.472 4.631 26.891 1.00 92.19 168 LEU A CA 1
ATOM 1263 C C . LEU A 1 168 ? -27.767 3.653 28.040 1.00 92.19 168 LEU A C 1
ATOM 1265 O O . LEU A 1 168 ? -28.543 3.970 28.937 1.00 92.19 168 LEU A O 1
ATOM 1269 N N . ASP A 1 169 ? -27.126 2.478 28.047 1.00 92.75 169 ASP A N 1
ATOM 1270 C CA . ASP A 1 169 ? -27.267 1.515 29.148 1.00 92.75 169 ASP A CA 1
ATOM 1271 C C . ASP A 1 169 ? -26.706 2.071 30.470 1.00 92.75 169 ASP A C 1
ATOM 1273 O O . ASP A 1 169 ? -27.273 1.830 31.536 1.00 92.75 169 ASP A O 1
ATOM 1277 N N . VAL A 1 170 ? -25.593 2.813 30.412 1.00 92.81 170 VAL A N 1
ATOM 1278 C CA . VAL A 1 170 ? -24.993 3.477 31.580 1.00 92.81 170 VAL A CA 1
ATOM 1279 C C . VAL A 1 170 ? -25.902 4.589 32.094 1.00 92.81 170 VAL A C 1
ATOM 1281 O O . VAL A 1 170 ? -26.181 4.605 33.286 1.00 92.81 170 VAL A O 1
ATOM 1284 N N . GLU A 1 171 ? -26.432 5.446 31.220 1.00 94.94 171 GLU A N 1
ATOM 1285 C CA . GLU A 1 171 ? -27.401 6.490 31.588 1.00 94.94 171 GLU A CA 1
ATOM 1286 C C . GLU A 1 171 ? -28.644 5.878 32.263 1.00 94.94 171 GLU A C 1
ATOM 1288 O O . GLU A 1 171 ? -29.072 6.328 33.326 1.00 94.94 171 GLU A O 1
ATOM 1293 N N . ALA A 1 172 ? -29.176 4.775 31.724 1.00 93.81 172 ALA A N 1
ATOM 1294 C CA . ALA A 1 172 ? -30.301 4.062 32.331 1.00 93.81 172 ALA A CA 1
ATOM 1295 C C . ALA A 1 172 ? -29.953 3.442 33.699 1.00 93.81 172 ALA A C 1
ATOM 1297 O O . ALA A 1 172 ? -30.802 3.367 34.591 1.00 93.81 172 ALA A O 1
ATOM 1298 N N . LEU A 1 173 ? -28.718 2.968 33.889 1.00 91.62 173 LEU A N 1
ATOM 1299 C CA . LEU A 1 173 ? -28.249 2.479 35.187 1.00 91.62 173 LEU A CA 1
ATOM 1300 C C . LEU A 1 173 ? -28.083 3.620 36.194 1.00 91.62 173 LEU A C 1
ATOM 1302 O O . LEU A 1 173 ? -28.472 3.448 37.348 1.00 91.62 173 LEU A O 1
ATOM 1306 N N . GLU A 1 174 ? -27.566 4.772 35.771 1.00 94.19 174 GLU A N 1
ATOM 1307 C CA . GLU A 1 174 ? -27.447 5.970 36.607 1.00 94.19 174 GLU A CA 1
ATOM 1308 C C . GLU A 1 174 ? -28.822 6.442 37.104 1.00 94.19 174 GLU A C 1
ATOM 1310 O O . GLU A 1 174 ? -28.986 6.692 38.299 1.00 94.19 174 GLU A O 1
ATOM 1315 N N . GLU A 1 175 ? -29.844 6.452 36.240 1.00 95.00 175 GLU A N 1
ATOM 1316 C CA . GLU A 1 175 ? -31.226 6.750 36.645 1.00 95.00 175 GLU A CA 1
ATOM 1317 C C . GLU A 1 175 ? -31.764 5.748 37.678 1.00 95.00 175 GLU A C 1
ATOM 1319 O O . GLU A 1 175 ? -32.416 6.134 38.653 1.00 95.00 175 GLU A O 1
ATOM 1324 N N . ARG A 1 176 ? -31.480 4.449 37.506 1.00 93.62 176 ARG A N 1
ATOM 1325 C CA . ARG A 1 176 ? -31.919 3.409 38.454 1.00 93.62 176 ARG A CA 1
ATOM 1326 C C . ARG A 1 176 ? -31.216 3.518 39.802 1.00 93.62 176 ARG A C 1
ATOM 1328 O O . ARG A 1 176 ? -31.858 3.268 40.820 1.00 93.62 176 ARG A O 1
ATOM 1335 N N . VAL A 1 177 ? -29.936 3.889 39.821 1.00 93.94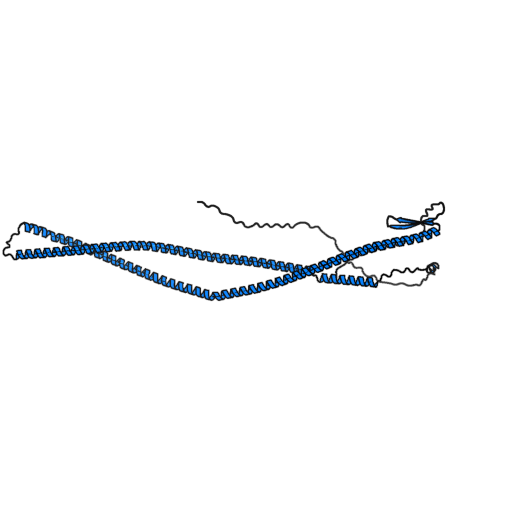 177 VAL A N 1
ATOM 1336 C CA . VAL A 1 177 ? -29.197 4.156 41.064 1.00 93.94 177 VAL A CA 1
ATOM 1337 C C . VAL A 1 177 ? -29.795 5.369 41.775 1.00 93.94 177 VAL A C 1
ATOM 1339 O O . VAL A 1 177 ? -30.121 5.268 42.953 1.00 93.94 177 VAL A O 1
ATOM 1342 N N . ALA A 1 178 ? -30.067 6.460 41.054 1.00 93.56 178 ALA A N 1
ATOM 1343 C CA . ALA A 1 178 ? -30.717 7.635 41.634 1.00 93.56 178 ALA A CA 1
ATOM 1344 C C . ALA A 1 178 ? -32.115 7.317 42.204 1.00 93.56 178 ALA A C 1
ATOM 1346 O O . ALA A 1 178 ? -32.494 7.825 43.261 1.00 93.56 178 ALA A O 1
ATOM 1347 N N . ALA A 1 179 ? -32.886 6.449 41.541 1.00 94.12 179 ALA A N 1
ATOM 1348 C CA . ALA A 1 179 ? -34.168 5.974 42.060 1.00 94.12 179 ALA A CA 1
ATOM 1349 C C . ALA A 1 179 ? -34.006 5.099 43.317 1.00 94.12 179 ALA A C 1
ATOM 1351 O O . ALA A 1 179 ? -34.812 5.200 44.243 1.00 94.12 179 ALA A O 1
ATOM 1352 N N . ALA A 1 180 ? -32.970 4.256 43.376 1.00 92.94 180 ALA A N 1
ATOM 1353 C CA . ALA A 1 180 ? -32.666 3.450 44.557 1.00 92.94 180 ALA A CA 1
ATOM 1354 C C . ALA A 1 180 ? -32.288 4.327 45.762 1.00 92.94 180 ALA A C 1
ATOM 1356 O O . ALA A 1 180 ? -32.779 4.077 46.863 1.00 92.94 180 ALA A O 1
ATOM 1357 N N . ASP A 1 181 ? -31.509 5.392 45.546 1.00 93.06 181 ASP A N 1
ATOM 1358 C CA . ASP A 1 181 ? -31.166 6.364 46.590 1.00 93.06 181 ASP A CA 1
ATOM 1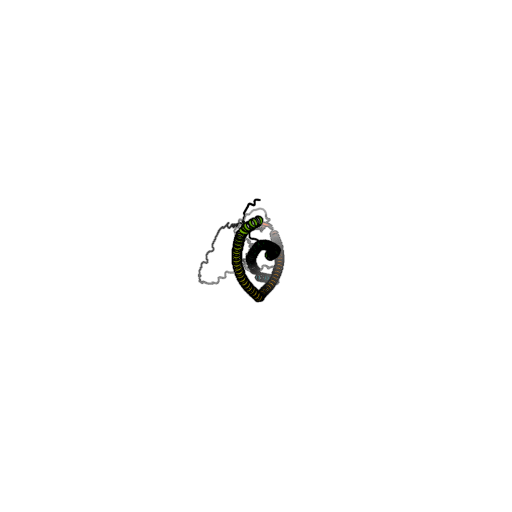359 C C . ASP A 1 181 ? -32.423 7.053 47.153 1.00 93.06 181 ASP A C 1
ATOM 1361 O O . ASP A 1 181 ? -32.584 7.152 48.370 1.00 93.06 181 ASP A O 1
ATOM 1365 N N . GLN A 1 182 ? -33.375 7.442 46.295 1.00 94.50 182 GLN A N 1
ATOM 1366 C CA . GLN A 1 182 ? -34.659 8.005 46.744 1.00 94.50 182 GLN A CA 1
ATOM 1367 C C . GLN A 1 182 ? -35.475 7.018 47.588 1.00 94.50 182 GLN A C 1
ATOM 1369 O O . GLN A 1 182 ? -36.052 7.399 48.608 1.00 94.50 182 GLN A O 1
ATOM 1374 N N . VAL A 1 183 ? -35.530 5.745 47.186 1.00 93.00 183 VAL A N 1
ATOM 1375 C CA . VAL A 1 183 ? -36.225 4.705 47.961 1.00 93.00 183 VAL A CA 1
ATOM 1376 C C . VAL A 1 183 ? -35.556 4.503 49.320 1.00 93.00 183 VAL A C 1
ATOM 1378 O O . VAL A 1 183 ? -36.253 4.344 50.324 1.00 93.00 183 VAL A O 1
ATOM 1381 N N . GLN A 1 184 ? -34.225 4.546 49.372 1.00 93.62 184 GLN A N 1
ATOM 1382 C CA . GLN A 1 184 ? -33.475 4.431 50.618 1.00 93.62 184 GLN A CA 1
ATOM 1383 C C . GLN A 1 184 ? -33.755 5.612 51.559 1.00 93.62 184 GLN A C 1
ATOM 1385 O O . GLN A 1 184 ? -34.020 5.397 52.743 1.00 93.62 184 GLN A O 1
ATOM 1390 N N . GLU A 1 185 ? -33.792 6.844 51.039 1.00 95.56 185 GLU A N 1
ATOM 1391 C CA . GLU A 1 185 ? -34.172 8.023 51.825 1.00 95.56 185 GLU A CA 1
ATOM 1392 C C . GLU A 1 185 ? -35.592 7.904 52.400 1.00 95.56 185 GLU A C 1
ATOM 1394 O O . GLU A 1 185 ? -35.818 8.198 53.577 1.00 95.56 185 GLU A O 1
ATOM 1399 N N . GLU A 1 186 ? -36.559 7.452 51.598 1.00 94.56 186 GLU A N 1
ATOM 1400 C CA . GLU A 1 186 ? -37.931 7.228 52.065 1.00 94.56 186 GLU A CA 1
ATOM 1401 C C . GLU A 1 186 ? -38.009 6.097 53.100 1.00 94.56 186 GLU A C 1
ATOM 1403 O O . GLU A 1 186 ? -38.750 6.206 54.081 1.00 94.56 186 GLU A O 1
ATOM 1408 N N . MET A 1 187 ? -37.205 5.039 52.958 1.00 91.50 187 MET A N 1
ATOM 1409 C CA . MET A 1 187 ? -37.101 3.982 53.966 1.00 91.50 187 MET A CA 1
ATOM 1410 C C . MET A 1 187 ? -36.554 4.507 55.295 1.00 91.50 187 MET A C 1
ATOM 1412 O O . MET A 1 187 ? -37.118 4.197 56.347 1.00 91.50 187 MET A O 1
ATOM 1416 N N . ASP A 1 188 ? -35.520 5.346 55.272 1.00 95.00 188 ASP A N 1
ATOM 1417 C CA . ASP A 1 188 ? -34.959 5.952 56.482 1.00 95.00 188 ASP A CA 1
ATOM 1418 C C . ASP A 1 188 ? -35.948 6.935 57.140 1.00 95.00 188 ASP A C 1
ATOM 1420 O O . ASP A 1 188 ? -36.115 6.948 58.369 1.00 95.00 188 ASP A O 1
ATOM 1424 N N . ARG A 1 189 ? -36.705 7.702 56.342 1.00 95.69 189 ARG A N 1
ATOM 1425 C CA . ARG A 1 189 ? -37.822 8.536 56.831 1.00 95.69 189 ARG A CA 1
ATOM 1426 C C . ARG A 1 189 ? -38.930 7.694 57.466 1.00 95.69 189 ARG A C 1
ATOM 1428 O O . ARG A 1 189 ? -39.410 8.006 58.560 1.00 95.69 189 ARG A O 1
ATOM 1435 N N . LEU A 1 190 ? -39.331 6.598 56.829 1.00 94.19 190 LEU A N 1
ATOM 1436 C CA . LEU A 1 190 ? -40.331 5.681 57.378 1.00 94.19 190 LEU A CA 1
ATOM 1437 C C . LEU A 1 190 ? -39.840 5.005 58.660 1.00 94.19 190 LEU A C 1
ATOM 1439 O O . LEU A 1 190 ? -40.605 4.845 59.608 1.00 94.19 190 LEU A O 1
ATOM 1443 N N . ARG A 1 191 ? -38.556 4.657 58.738 1.00 94.19 191 ARG A N 1
ATOM 1444 C CA . ARG A 1 191 ? -37.959 4.040 59.924 1.00 94.19 191 ARG A CA 1
ATOM 1445 C C . ARG A 1 191 ? -37.928 5.000 61.108 1.00 94.19 191 ARG A C 1
ATOM 1447 O O . ARG A 1 191 ? -38.367 4.644 62.199 1.00 94.19 191 ARG A O 1
ATOM 1454 N N . THR A 1 192 ? -37.494 6.239 60.888 1.00 95.00 192 THR A N 1
ATOM 1455 C CA . THR A 1 192 ? -37.462 7.270 61.938 1.00 95.00 192 THR A CA 1
ATOM 1456 C C . THR A 1 192 ? -38.861 7.622 62.449 1.00 95.00 192 THR A C 1
ATOM 1458 O O . THR A 1 192 ? -39.061 7.751 63.662 1.00 95.00 192 THR A O 1
ATOM 1461 N N . THR A 1 193 ? -39.852 7.718 61.557 1.00 95.56 193 THR A N 1
ATOM 1462 C CA . THR A 1 193 ? -41.258 7.948 61.935 1.00 95.56 193 THR A CA 1
ATOM 1463 C C . THR A 1 193 ? -41.863 6.741 62.657 1.00 95.56 193 THR A C 1
ATOM 1465 O O . THR A 1 193 ? -42.473 6.907 63.717 1.00 95.56 193 THR A O 1
ATOM 1468 N N . SER A 1 194 ? -41.624 5.521 62.169 1.00 92.38 194 SER A N 1
ATOM 1469 C CA . SER A 1 194 ? -41.959 4.265 62.854 1.00 92.38 194 SER A CA 1
ATOM 1470 C C . SER A 1 194 ? -41.396 4.236 64.279 1.00 92.38 194 SER A C 1
ATOM 1472 O O . SER A 1 194 ? -42.147 4.066 65.239 1.00 92.38 194 SER A O 1
ATOM 1474 N N . ASP A 1 195 ? -40.101 4.499 64.458 1.00 93.50 195 ASP A N 1
ATOM 1475 C CA . ASP A 1 195 ? -39.452 4.479 65.773 1.00 93.50 195 ASP A CA 1
ATOM 1476 C C . ASP A 1 195 ? -39.993 5.556 66.721 1.00 93.50 195 ASP A C 1
ATOM 1478 O O . ASP A 1 195 ? -40.041 5.359 67.941 1.00 93.50 195 ASP A O 1
ATOM 1482 N N . ALA A 1 196 ? -40.403 6.711 66.191 1.00 91.38 196 ALA A N 1
ATOM 1483 C CA . ALA A 1 196 ? -41.075 7.746 66.968 1.00 91.38 196 ALA A CA 1
ATOM 1484 C C . ALA A 1 196 ? -42.466 7.284 67.437 1.00 91.38 196 ALA A C 1
ATOM 1486 O O . ALA A 1 196 ? -42.767 7.364 68.631 1.00 91.38 196 ALA A O 1
ATOM 1487 N N . THR A 1 197 ? -43.286 6.730 66.536 1.00 92.00 197 THR A N 1
ATOM 1488 C CA . THR A 1 197 ? -44.622 6.212 66.887 1.00 92.00 197 THR A CA 1
ATOM 1489 C C . THR A 1 197 ? -44.545 5.038 67.864 1.00 92.00 197 THR A C 1
ATOM 1491 O O . THR A 1 197 ? -45.281 5.014 68.850 1.00 92.00 197 THR A O 1
ATOM 1494 N N . ALA A 1 198 ? -43.593 4.118 67.682 1.00 88.94 198 ALA A N 1
ATOM 1495 C CA . ALA A 1 198 ? -43.365 3.001 68.592 1.00 88.94 198 ALA A CA 1
ATOM 1496 C C . ALA A 1 198 ? -42.978 3.479 70.000 1.00 88.94 198 ALA A C 1
ATOM 1498 O O . ALA A 1 198 ? -43.488 2.960 70.994 1.00 88.94 198 ALA A O 1
ATOM 1499 N N . ARG A 1 199 ? -42.114 4.499 70.114 1.00 91.12 199 ARG A N 1
ATOM 1500 C CA . ARG A 1 199 ? -41.780 5.119 71.409 1.00 91.12 199 ARG A CA 1
ATOM 1501 C C . ARG A 1 199 ? -42.999 5.763 72.066 1.00 91.12 199 ARG A C 1
ATOM 1503 O O . ARG A 1 199 ? -43.187 5.598 73.270 1.00 91.12 199 ARG A O 1
ATOM 1510 N N . GLN A 1 200 ? -43.838 6.443 71.291 1.00 91.88 200 GLN A N 1
ATOM 1511 C CA . GLN A 1 200 ? -45.056 7.062 71.806 1.00 91.88 200 GLN A CA 1
ATOM 1512 C C . GLN A 1 200 ? -46.067 6.027 72.310 1.00 91.88 200 GLN A C 1
ATOM 1514 O O . GLN A 1 200 ? -46.605 6.196 73.404 1.00 91.88 200 GLN A O 1
ATOM 1519 N N . ILE A 1 201 ? -46.270 4.929 71.577 1.00 89.69 201 ILE A N 1
ATOM 1520 C CA . ILE A 1 201 ? -47.124 3.818 72.021 1.00 89.69 201 ILE A CA 1
ATOM 1521 C C . ILE A 1 201 ? -46.573 3.212 73.316 1.00 89.69 201 ILE A C 1
ATOM 1523 O O . ILE A 1 201 ? -47.323 3.058 74.275 1.00 89.69 201 ILE A O 1
ATOM 1527 N N . ARG A 1 202 ? -45.262 2.938 73.403 1.00 91.62 202 ARG A N 1
ATOM 1528 C CA . ARG A 1 202 ? -44.646 2.423 74.643 1.00 91.62 202 ARG A CA 1
ATOM 1529 C C . ARG A 1 202 ? -44.863 3.363 75.830 1.00 91.62 202 ARG A C 1
ATOM 1531 O O . ARG A 1 202 ? -45.156 2.899 76.926 1.00 91.62 202 ARG A O 1
ATOM 1538 N N . HIS A 1 203 ? -44.757 4.674 75.618 1.00 92.25 203 HIS A N 1
ATOM 1539 C CA . HIS A 1 203 ? -45.027 5.659 76.664 1.00 92.25 203 HIS A CA 1
ATOM 1540 C C . HIS A 1 203 ? -46.502 5.657 77.103 1.00 92.25 203 HIS A C 1
ATOM 1542 O O . HIS A 1 203 ? -46.792 5.714 78.299 1.00 92.25 203 HIS A O 1
ATOM 1548 N N . GLN A 1 204 ? -47.439 5.543 76.155 1.00 90.44 204 GLN A N 1
ATOM 1549 C CA . GLN A 1 204 ? -48.868 5.422 76.454 1.00 90.44 204 GLN A CA 1
ATOM 1550 C C . GLN A 1 204 ? -49.184 4.140 77.230 1.00 90.44 204 GLN A C 1
ATOM 1552 O O . GLN A 1 204 ? -49.920 4.206 78.211 1.00 90.44 204 GLN A O 1
ATOM 1557 N N . VAL A 1 205 ? -48.600 3.003 76.840 1.00 88.62 205 VAL A N 1
ATOM 1558 C CA . VAL A 1 205 ? -48.744 1.725 77.553 1.00 88.62 205 VAL A CA 1
ATOM 1559 C C . VAL A 1 205 ? -48.230 1.852 78.984 1.00 88.62 205 VAL A C 1
ATOM 1561 O O . VAL A 1 205 ? -48.994 1.592 79.904 1.00 88.62 205 VAL A O 1
ATOM 1564 N N . ALA A 1 206 ? -47.012 2.362 79.194 1.00 86.94 206 ALA A N 1
ATOM 1565 C CA . ALA A 1 206 ? -46.462 2.559 80.538 1.00 86.94 206 ALA A CA 1
ATOM 1566 C C . ALA A 1 206 ? -47.330 3.496 81.404 1.00 86.94 206 ALA A C 1
ATOM 1568 O O . ALA A 1 206 ? -47.510 3.276 82.601 1.00 86.94 206 ALA A O 1
ATOM 1569 N N . THR A 1 207 ? -47.912 4.534 80.794 1.00 89.69 207 THR A N 1
ATOM 1570 C CA . THR A 1 207 ? -48.836 5.452 81.478 1.00 89.69 207 THR A CA 1
ATOM 1571 C C . THR A 1 207 ? -50.133 4.747 81.873 1.00 89.69 207 THR A C 1
ATOM 1573 O O . THR A 1 207 ? -50.607 4.911 82.997 1.00 89.69 207 THR A O 1
ATOM 1576 N N . LEU A 1 208 ? -50.712 3.952 80.970 1.00 85.38 208 LEU A N 1
ATOM 1577 C CA . LEU A 1 208 ? -51.919 3.174 81.243 1.00 85.38 208 LEU A CA 1
ATOM 1578 C C . LEU A 1 208 ? -51.664 2.085 82.288 1.00 85.38 208 LEU A C 1
ATOM 1580 O O . LEU A 1 208 ? -52.497 1.898 83.166 1.00 85.38 208 LEU A O 1
ATOM 1584 N N . GLU A 1 209 ? -50.515 1.414 82.252 1.00 85.00 209 GLU A N 1
ATOM 1585 C CA . GLU A 1 209 ? -50.097 0.446 83.270 1.00 85.00 209 GLU A CA 1
ATOM 1586 C C . GLU A 1 209 ? -49.970 1.102 84.648 1.00 85.00 209 GLU A C 1
ATOM 1588 O O . GLU A 1 209 ? -50.481 0.563 85.628 1.00 85.00 209 GLU A O 1
ATOM 1593 N N . ALA A 1 210 ? -49.383 2.301 84.732 1.00 79.31 210 ALA A N 1
ATOM 1594 C CA . ALA A 1 210 ? -49.319 3.065 85.977 1.00 79.31 210 ALA A CA 1
ATOM 1595 C C . ALA A 1 210 ? -50.715 3.476 86.485 1.00 79.31 210 ALA A C 1
ATOM 1597 O O . ALA A 1 210 ? -50.983 3.403 87.685 1.00 79.31 210 ALA A O 1
ATOM 1598 N N . GLN A 1 211 ? -51.625 3.867 85.584 1.00 80.31 211 GLN A N 1
ATOM 1599 C CA . GLN A 1 211 ? -53.019 4.169 85.932 1.00 80.31 211 GLN A CA 1
ATOM 1600 C C . GLN A 1 211 ? -53.775 2.926 86.413 1.00 80.31 211 GLN A C 1
ATOM 1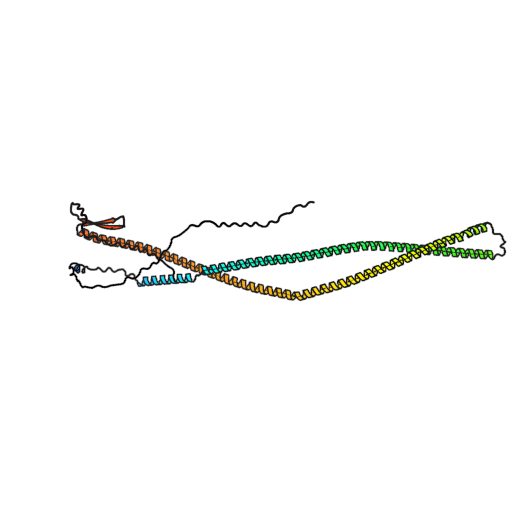602 O O . GLN A 1 211 ? -54.505 3.002 87.398 1.00 80.31 211 GLN A O 1
ATOM 1607 N N . ILE A 1 212 ? -53.588 1.778 85.755 1.00 78.75 212 ILE A N 1
ATOM 1608 C CA . ILE A 1 212 ? -54.179 0.504 86.173 1.00 78.75 212 ILE A CA 1
ATOM 1609 C C . ILE A 1 212 ? -53.639 0.120 87.548 1.00 78.75 212 ILE A C 1
ATOM 1611 O O . ILE A 1 212 ? -54.444 -0.132 88.434 1.00 78.75 212 ILE A O 1
ATOM 1615 N N . ALA A 1 213 ? -52.321 0.173 87.766 1.00 73.19 213 ALA A N 1
ATOM 1616 C CA . ALA A 1 213 ? -51.707 -0.104 89.063 1.00 73.19 213 ALA A CA 1
ATOM 1617 C C . ALA A 1 213 ? -52.248 0.815 90.175 1.00 73.19 213 ALA A C 1
ATOM 1619 O O . ALA A 1 213 ? -52.508 0.357 91.286 1.00 73.19 213 ALA A O 1
ATOM 1620 N N . ALA A 1 214 ? -52.470 2.101 89.883 1.00 70.88 214 ALA A N 1
ATOM 1621 C CA . ALA A 1 214 ? -53.065 3.045 90.830 1.00 70.88 214 ALA A CA 1
ATOM 1622 C C . ALA A 1 214 ? -54.520 2.690 91.193 1.00 70.88 214 ALA A C 1
ATOM 1624 O O . ALA A 1 214 ? -54.910 2.827 92.351 1.00 70.88 214 ALA A O 1
ATOM 1625 N N . VAL A 1 215 ? -55.307 2.203 90.228 1.00 71.25 215 VAL A N 1
ATOM 1626 C CA . VAL A 1 215 ? -56.701 1.777 90.441 1.00 71.25 215 VAL A CA 1
ATOM 1627 C C . VAL A 1 215 ? -56.780 0.406 91.123 1.00 71.25 215 VAL A C 1
ATOM 1629 O O . VAL A 1 215 ? -57.612 0.214 92.002 1.00 71.25 215 VAL A O 1
ATOM 1632 N N . THR A 1 216 ? -55.912 -0.547 90.775 1.00 63.53 216 THR A N 1
ATOM 1633 C CA . THR A 1 216 ? -55.901 -1.895 91.372 1.00 63.53 216 THR A CA 1
ATOM 1634 C C . THR A 1 216 ? -55.328 -1.920 92.787 1.00 63.53 216 THR A C 1
ATOM 1636 O O . THR A 1 216 ? -55.664 -2.813 93.556 1.00 63.53 216 THR A O 1
ATOM 1639 N N . ASN A 1 217 ? -54.497 -0.939 93.157 1.00 61.50 217 ASN A N 1
ATOM 1640 C CA . ASN A 1 217 ? -54.007 -0.760 94.529 1.00 61.50 217 ASN A CA 1
ATOM 1641 C C . ASN A 1 217 ? -54.990 0.026 95.423 1.00 61.50 217 ASN A C 1
ATOM 1643 O O . ASN A 1 217 ? -54.666 0.326 96.573 1.00 61.50 217 ASN A O 1
ATOM 1647 N N . HIS A 1 218 ? -56.173 0.387 94.915 1.00 50.81 218 HIS A N 1
ATOM 1648 C CA . HIS A 1 218 ? -57.214 1.069 95.680 1.00 50.81 218 HIS A CA 1
ATOM 1649 C C . HIS A 1 218 ? -58.135 0.045 96.374 1.00 50.81 218 HIS A C 1
ATOM 1651 O O . HIS A 1 218 ? -58.648 -0.856 95.707 1.00 50.81 218 HIS A O 1
ATOM 1657 N N . PRO A 1 219 ? -58.369 0.149 97.697 1.00 52.81 219 PRO A N 1
ATOM 1658 C CA . PRO A 1 219 ? -59.115 -0.846 98.460 1.00 52.81 219 PRO A CA 1
ATOM 1659 C C . PRO A 1 219 ? -60.626 -0.592 98.360 1.00 52.81 219 PRO A C 1
ATOM 1661 O O . PRO A 1 219 ? -61.248 -0.243 99.350 1.00 52.81 219 PRO A O 1
ATOM 1664 N N . ASP A 1 220 ? -61.188 -0.690 97.153 1.00 54.56 220 ASP A N 1
ATOM 1665 C CA . ASP A 1 220 ? -62.612 -0.977 96.908 1.00 54.56 220 ASP A CA 1
ATOM 1666 C C . ASP A 1 220 ? -62.873 -1.022 95.393 1.00 54.56 220 ASP A C 1
ATOM 1668 O O . ASP A 1 220 ? -63.178 -0.016 94.750 1.00 54.56 220 ASP A O 1
ATOM 1672 N N . VAL A 1 221 ? -62.764 -2.211 94.794 1.00 51.12 221 VAL A N 1
ATOM 1673 C CA . VAL A 1 221 ? -63.263 -2.467 93.434 1.00 51.12 221 VAL A CA 1
ATOM 1674 C C . VAL A 1 221 ? -64.314 -3.572 93.522 1.00 51.12 221 VAL A C 1
ATOM 1676 O O . VAL A 1 221 ? -64.006 -4.761 93.540 1.00 51.12 221 VAL A O 1
ATOM 1679 N N . GLY A 1 222 ? -65.575 -3.149 93.645 1.00 56.97 222 GLY A N 1
ATOM 1680 C CA . GLY A 1 222 ? -66.756 -4.015 93.636 1.00 56.97 222 GLY A CA 1
ATOM 1681 C C . GLY A 1 222 ? -67.093 -4.594 92.247 1.00 56.97 222 GLY A C 1
ATOM 1682 O O . GLY A 1 222 ? -66.541 -4.166 91.233 1.00 56.97 222 GLY A O 1
ATOM 1683 N N . PRO A 1 223 ? -68.024 -5.565 92.168 1.00 55.88 223 PRO A N 1
ATOM 1684 C CA . PRO A 1 223 ? -67.988 -6.641 91.172 1.00 55.88 223 PRO A CA 1
ATOM 1685 C C . PRO A 1 223 ? -68.741 -6.378 89.855 1.00 55.88 223 PRO A C 1
ATOM 1687 O O . PRO A 1 223 ? -69.047 -7.332 89.143 1.00 55.88 223 PRO A O 1
ATOM 1690 N N . VAL A 1 224 ? -69.071 -5.133 89.492 1.00 58.97 224 VAL A N 1
ATOM 1691 C CA . VAL A 1 224 ? -69.848 -4.877 88.262 1.00 58.97 224 VAL A CA 1
ATOM 1692 C C . VAL A 1 224 ? -69.222 -3.759 87.425 1.00 58.97 224 VAL A C 1
ATOM 1694 O O . VAL A 1 224 ? -69.207 -2.609 87.868 1.00 58.97 224 VAL A O 1
ATOM 1697 N N . PRO A 1 225 ? -68.713 -4.058 86.210 1.00 55.22 225 PRO A N 1
ATOM 1698 C CA . PRO A 1 225 ? -68.082 -3.052 85.372 1.00 55.22 225 PRO A CA 1
ATOM 1699 C C . PRO A 1 225 ? -69.134 -2.076 84.805 1.00 55.22 225 PRO A C 1
ATOM 1701 O O . PRO A 1 225 ? -70.137 -2.510 84.233 1.00 55.22 225 PRO A O 1
ATOM 1704 N N . PRO A 1 226 ? -68.913 -0.752 84.912 1.00 63.22 226 PRO A N 1
ATOM 1705 C CA . PRO A 1 226 ? -69.733 0.273 84.274 1.00 63.22 226 PRO A CA 1
ATOM 1706 C C . PRO A 1 226 ? -69.950 0.019 82.766 1.00 63.22 226 PRO A C 1
ATOM 1708 O O . PRO A 1 226 ? -69.035 -0.455 82.091 1.00 63.22 226 PRO A O 1
ATOM 1711 N N . PRO A 1 227 ? -71.089 0.422 82.168 1.00 64.81 227 PRO A N 1
ATOM 1712 C CA . PRO A 1 227 ? -71.384 0.223 80.738 1.00 64.81 227 PRO A CA 1
ATOM 1713 C C . PRO A 1 227 ? -70.313 0.764 79.771 1.00 64.81 227 PRO A C 1
ATOM 1715 O O . PRO A 1 227 ? -70.153 0.264 78.659 1.00 64.81 227 PRO A O 1
ATOM 1718 N N . ALA A 1 228 ? -69.546 1.774 80.193 1.00 63.62 228 ALA A N 1
ATOM 1719 C CA . ALA A 1 228 ? -68.403 2.305 79.450 1.00 63.62 228 ALA A CA 1
ATOM 1720 C C . ALA A 1 228 ? -67.212 1.323 79.382 1.00 63.62 228 ALA A C 1
ATOM 1722 O O . ALA A 1 228 ? -66.520 1.267 78.367 1.00 63.62 228 ALA A O 1
ATOM 1723 N N . LEU A 1 229 ? -66.998 0.516 80.428 1.00 62.31 229 LEU A N 1
ATOM 1724 C CA . LEU A 1 229 ? -65.997 -0.554 80.464 1.00 62.31 229 LEU A CA 1
ATOM 1725 C C . LEU A 1 229 ? -66.415 -1.744 79.594 1.00 62.31 229 LEU A C 1
ATOM 1727 O O . LEU A 1 229 ? -65.578 -2.279 78.877 1.00 62.31 229 LEU A O 1
ATOM 1731 N N . ALA A 1 230 ? -67.706 -2.090 79.561 1.00 65.12 230 ALA A N 1
ATOM 1732 C CA . ALA A 1 230 ? -68.227 -3.125 78.662 1.00 65.12 230 ALA A CA 1
ATOM 1733 C C . ALA A 1 230 ? -68.035 -2.766 77.173 1.00 65.12 230 ALA A C 1
ATOM 1735 O O . ALA A 1 230 ? -67.633 -3.614 76.380 1.00 65.12 230 ALA A O 1
ATOM 1736 N N . ARG A 1 231 ? -68.235 -1.494 76.790 1.00 67.56 231 ARG A N 1
ATOM 1737 C CA . ARG A 1 231 ? -67.929 -1.019 75.425 1.00 67.56 231 ARG A CA 1
ATOM 1738 C C . ARG A 1 231 ? -66.429 -1.024 75.123 1.00 67.56 231 ARG A C 1
ATOM 1740 O O . ARG A 1 231 ? -66.052 -1.386 74.014 1.00 67.56 231 ARG A O 1
ATOM 1747 N N . ARG A 1 232 ? -65.580 -0.664 76.097 1.00 70.81 232 ARG A N 1
ATOM 1748 C CA . ARG A 1 232 ? -64.114 -0.746 75.953 1.00 70.81 232 ARG A CA 1
ATOM 1749 C C . ARG A 1 232 ? -63.646 -2.184 75.755 1.00 70.81 232 ARG A C 1
ATOM 1751 O O . ARG A 1 232 ? -62.858 -2.410 74.845 1.00 70.81 232 ARG A O 1
ATOM 1758 N N . LEU A 1 233 ? -64.174 -3.132 76.528 1.00 69.50 233 LEU A N 1
ATOM 1759 C CA . LEU A 1 233 ? -63.901 -4.564 76.370 1.00 69.50 233 LEU A CA 1
ATOM 1760 C C . LEU A 1 233 ? -64.352 -5.075 74.994 1.00 69.50 233 LEU A C 1
ATOM 1762 O O . LEU A 1 233 ? -63.575 -5.732 74.318 1.00 69.50 233 LEU A O 1
ATOM 1766 N N . GLN A 1 234 ? -65.529 -4.668 74.504 1.00 68.31 234 GLN A N 1
ATOM 1767 C CA . GLN A 1 234 ? -65.975 -5.017 73.146 1.00 68.31 234 GLN A CA 1
ATOM 1768 C C . GLN A 1 234 ? -65.059 -4.459 72.044 1.00 68.31 234 GLN A C 1
ATOM 1770 O O . GLN A 1 234 ? -64.790 -5.147 71.061 1.00 68.31 234 GLN A O 1
ATOM 1775 N N . THR A 1 235 ? -64.543 -3.233 72.184 1.00 69.69 235 THR A N 1
ATOM 1776 C CA . THR A 1 235 ? -63.502 -2.716 71.274 1.00 69.69 235 THR A CA 1
ATOM 1777 C C . THR A 1 235 ? -62.162 -3.440 71.434 1.00 69.69 235 THR A C 1
ATOM 1779 O O . THR A 1 235 ? -61.443 -3.591 70.449 1.00 69.69 235 THR A O 1
ATOM 1782 N N . GLN A 1 236 ? -61.852 -3.933 72.636 1.00 70.00 236 GLN A N 1
ATOM 1783 C CA . GLN A 1 236 ? -60.658 -4.728 72.931 1.00 70.00 236 GLN A CA 1
ATOM 1784 C C . GLN A 1 236 ? -60.739 -6.127 72.304 1.00 70.00 236 GLN A C 1
ATOM 1786 O O . GLN A 1 236 ? -59.742 -6.613 71.790 1.00 70.00 236 GLN A O 1
ATOM 1791 N N . ASP A 1 237 ? -61.931 -6.721 72.217 1.00 72.38 237 ASP A N 1
ATOM 1792 C CA . ASP A 1 237 ? -62.156 -8.004 71.534 1.00 72.38 237 ASP A CA 1
ATOM 1793 C C . ASP A 1 237 ? -61.932 -7.925 70.010 1.00 72.38 237 ASP A C 1
ATOM 1795 O O . ASP A 1 237 ? -61.683 -8.938 69.356 1.00 72.38 237 ASP A O 1
ATOM 1799 N N . HIS A 1 238 ? -61.961 -6.723 69.419 1.00 77.06 238 HIS A N 1
ATOM 1800 C CA . HIS A 1 238 ? -61.684 -6.515 67.990 1.00 77.06 238 HIS A CA 1
ATOM 1801 C C . HIS A 1 238 ? -60.200 -6.234 67.687 1.00 77.06 238 HIS A C 1
ATOM 1803 O O . HIS A 1 238 ? -59.776 -6.382 66.536 1.00 77.06 238 HIS A O 1
ATOM 1809 N N . GLU A 1 239 ? -59.390 -5.864 68.686 1.00 80.69 239 GLU A N 1
ATOM 1810 C CA . GLU A 1 239 ? -57.934 -5.738 68.539 1.00 80.69 239 GLU A CA 1
ATOM 1811 C C . GLU A 1 239 ? -57.222 -7.033 68.121 1.00 80.69 239 GLU A C 1
ATOM 1813 O O . GLU A 1 239 ? -56.437 -6.960 67.174 1.00 80.69 239 GLU A O 1
ATOM 1818 N N . PRO A 1 240 ? -57.473 -8.219 68.717 1.00 80.31 240 PRO A N 1
ATOM 1819 C CA . PRO A 1 240 ? -56.742 -9.431 68.349 1.00 80.31 240 PRO A CA 1
ATOM 1820 C C . PRO A 1 240 ? -56.978 -9.825 66.888 1.00 80.31 240 PRO A C 1
ATOM 1822 O O . PRO A 1 240 ? -56.059 -10.280 66.211 1.00 80.31 240 PRO A O 1
ATOM 1825 N N . LEU A 1 241 ? -58.181 -9.584 66.354 1.00 84.12 241 LEU A N 1
ATOM 1826 C CA . LEU A 1 241 ? -58.481 -9.802 64.936 1.00 84.12 241 LEU A CA 1
ATOM 1827 C C . LEU A 1 241 ? -57.738 -8.814 64.024 1.00 84.12 241 LEU A C 1
ATOM 1829 O O . LEU A 1 241 ? -57.281 -9.201 62.948 1.00 84.12 241 LEU A O 1
ATOM 1833 N N . ARG A 1 242 ? -57.591 -7.547 64.435 1.00 85.12 242 ARG A N 1
ATOM 1834 C CA . ARG A 1 242 ? -56.798 -6.553 63.692 1.00 85.12 242 ARG A CA 1
ATOM 1835 C C . ARG A 1 242 ? -55.306 -6.874 63.727 1.00 85.12 242 ARG A C 1
ATOM 1837 O O . ARG A 1 242 ? -54.669 -6.831 62.679 1.00 85.12 242 ARG A O 1
ATOM 1844 N N . LEU A 1 243 ? -54.777 -7.243 64.893 1.00 87.38 243 LEU A N 1
ATOM 1845 C CA . LEU A 1 243 ? -53.384 -7.655 65.066 1.00 87.38 243 LEU A CA 1
ATOM 1846 C C . LEU A 1 243 ? -53.070 -8.908 64.249 1.00 87.38 243 LEU A C 1
ATOM 1848 O O . LEU A 1 243 ? -52.031 -8.959 63.601 1.00 87.38 243 LEU A O 1
ATOM 1852 N N . ARG A 1 244 ? -53.990 -9.877 64.191 1.00 89.81 244 ARG A N 1
ATOM 1853 C CA . ARG A 1 244 ? -53.822 -11.084 63.373 1.00 89.81 244 ARG A CA 1
ATOM 1854 C C . ARG A 1 244 ? -53.744 -10.778 61.877 1.00 89.81 244 ARG A C 1
ATOM 1856 O O . ARG A 1 244 ? -52.836 -11.264 61.216 1.00 89.81 244 ARG A O 1
ATOM 1863 N N . ARG A 1 245 ? -54.616 -9.908 61.353 1.00 90.00 245 ARG A N 1
ATOM 1864 C CA . ARG A 1 245 ? -54.533 -9.455 59.950 1.00 90.00 245 ARG A CA 1
ATOM 1865 C C . ARG A 1 245 ? -53.261 -8.654 59.671 1.00 90.00 245 ARG A C 1
ATOM 1867 O O . ARG A 1 245 ? -52.682 -8.786 58.600 1.00 90.00 245 ARG A O 1
ATOM 1874 N N . ALA A 1 246 ? -52.828 -7.819 60.617 1.00 91.19 246 ALA A N 1
ATOM 1875 C CA . ALA A 1 246 ? -51.582 -7.069 60.490 1.00 91.19 246 ALA A CA 1
ATOM 1876 C C . ALA A 1 246 ? -50.358 -7.999 60.488 1.00 91.19 246 ALA A C 1
ATOM 1878 O O . ALA A 1 246 ? -49.441 -7.780 59.703 1.00 91.19 246 ALA A O 1
ATOM 1879 N N . PHE A 1 247 ? -50.374 -9.049 61.314 1.00 92.88 247 PHE A N 1
ATOM 1880 C CA . PHE A 1 247 ? -49.351 -10.089 61.336 1.00 92.88 247 PHE A CA 1
ATOM 1881 C C . PHE A 1 247 ? -49.319 -10.872 60.019 1.00 92.88 247 PHE A C 1
ATOM 1883 O O . PHE A 1 247 ? -48.261 -10.982 59.417 1.00 92.88 247 PHE A O 1
ATOM 1890 N N . GLU A 1 248 ? -50.469 -11.320 59.507 1.00 94.12 248 GLU A N 1
ATOM 1891 C CA . GLU A 1 248 ? -50.564 -11.993 58.201 1.00 94.12 248 GLU A CA 1
ATOM 1892 C C . GLU A 1 248 ? -50.063 -11.093 57.053 1.00 94.12 248 GLU A C 1
ATOM 1894 O O . GLU A 1 248 ? -49.310 -11.541 56.192 1.00 94.12 248 GLU A O 1
ATOM 1899 N N . ALA A 1 249 ? -50.398 -9.799 57.069 1.00 92.25 249 ALA A N 1
ATOM 1900 C CA . ALA A 1 249 ? -49.904 -8.834 56.084 1.00 92.25 249 ALA A CA 1
ATOM 1901 C C . ALA A 1 249 ? -48.409 -8.495 56.243 1.00 92.25 249 ALA A C 1
ATOM 1903 O O . ALA A 1 249 ? -47.780 -8.036 55.288 1.00 92.25 249 ALA A O 1
ATOM 1904 N N . ALA A 1 250 ? -47.841 -8.647 57.443 1.00 90.00 250 ALA A N 1
ATOM 1905 C CA . ALA A 1 250 ? -46.404 -8.526 57.676 1.00 90.00 250 ALA A CA 1
ATOM 1906 C C . ALA A 1 250 ? -45.671 -9.787 57.201 1.00 90.00 250 ALA A C 1
ATOM 1908 O O . ALA A 1 250 ? -44.657 -9.668 56.524 1.00 90.00 250 ALA A O 1
ATOM 1909 N N . GLN A 1 251 ? -46.235 -10.970 57.456 1.00 95.00 251 GLN A N 1
ATOM 1910 C CA . GLN A 1 251 ? -45.724 -12.253 56.976 1.00 95.00 251 GLN A CA 1
ATOM 1911 C C . GLN A 1 251 ? -45.645 -12.278 55.444 1.00 95.00 251 GLN A C 1
ATOM 1913 O O . GLN A 1 251 ? -44.584 -12.530 54.894 1.00 95.00 251 GLN A O 1
ATOM 1918 N N . GLN A 1 252 ? -46.718 -11.878 54.753 1.00 95.06 252 GLN A N 1
ATOM 1919 C CA . GLN A 1 252 ? -46.721 -11.771 53.287 1.00 95.06 252 GLN A CA 1
ATOM 1920 C C . GLN A 1 252 ? -45.650 -10.810 52.753 1.00 95.06 252 GLN A C 1
ATOM 1922 O O . GLN A 1 252 ? -45.109 -11.021 51.671 1.00 95.06 252 GLN A O 1
ATOM 1927 N N . ARG A 1 253 ? -45.341 -9.739 53.498 1.00 94.69 253 ARG A N 1
ATOM 1928 C CA . ARG A 1 253 ? -44.257 -8.817 53.138 1.00 94.69 253 ARG A CA 1
ATOM 1929 C C . ARG A 1 253 ? -42.885 -9.455 53.329 1.00 94.69 253 ARG A C 1
ATOM 1931 O O . ARG A 1 253 ? -42.031 -9.242 52.480 1.00 94.69 253 ARG A O 1
ATOM 1938 N N . CYS A 1 254 ? -42.683 -10.229 54.393 1.00 94.69 254 CYS A N 1
ATOM 1939 C CA . CYS A 1 254 ? -41.457 -11.004 54.583 1.00 94.69 254 CYS A CA 1
ATOM 1940 C C . CYS A 1 254 ? -41.266 -12.019 53.450 1.00 94.69 254 CYS A C 1
ATOM 1942 O O . CYS A 1 254 ? -40.214 -12.007 52.823 1.00 94.69 254 CYS A O 1
ATOM 1944 N N . ASP A 1 255 ? -42.301 -12.786 53.102 1.00 95.00 255 ASP A N 1
ATOM 1945 C CA . ASP A 1 255 ? -42.231 -13.773 52.016 1.00 95.00 255 ASP A CA 1
ATOM 1946 C C . ASP A 1 255 ? -41.900 -13.111 50.661 1.00 95.00 255 ASP A C 1
ATOM 1948 O O . ASP A 1 255 ? -41.126 -13.639 49.864 1.00 95.00 255 ASP A O 1
ATOM 1952 N N . ALA A 1 256 ? -42.466 -11.928 50.387 1.00 93.94 256 ALA A N 1
ATOM 1953 C CA . ALA A 1 256 ? -42.160 -11.164 49.177 1.00 93.94 256 ALA A CA 1
ATOM 1954 C C . ALA A 1 256 ? -40.719 -10.623 49.167 1.00 93.94 256 ALA A C 1
ATOM 1956 O O . ALA A 1 256 ? -40.081 -10.594 48.113 1.00 93.94 256 ALA A O 1
ATOM 1957 N N . LEU A 1 257 ? -40.199 -10.208 50.328 1.00 95.31 257 LEU A N 1
ATOM 1958 C CA . LEU A 1 257 ? -38.811 -9.771 50.462 1.00 95.31 257 LEU A CA 1
ATOM 1959 C C . LEU A 1 257 ? -37.841 -10.936 50.245 1.00 95.31 257 LEU A C 1
ATOM 1961 O O . LEU A 1 257 ? -36.917 -10.776 49.454 1.00 95.31 257 LEU A O 1
ATOM 1965 N N . GLU A 1 258 ? -38.096 -12.107 50.833 1.00 95.81 258 GLU A N 1
ATOM 1966 C CA . GLU A 1 258 ? -37.288 -13.320 50.620 1.00 95.81 258 GLU A CA 1
ATOM 1967 C C . GLU A 1 258 ? -37.250 -13.726 49.137 1.00 95.81 258 GLU A C 1
ATOM 1969 O O . GLU A 1 258 ? -36.195 -14.059 48.600 1.00 95.81 258 GLU A O 1
ATOM 1974 N N . GLN A 1 259 ? -38.381 -13.625 48.429 1.00 96.12 259 GLN A N 1
ATOM 1975 C CA . GLN A 1 259 ? -38.427 -13.869 46.981 1.00 96.12 259 GLN A CA 1
ATOM 1976 C C . GLN A 1 259 ? -37.604 -12.846 46.191 1.00 96.12 259 GLN A C 1
ATOM 1978 O O . GLN A 1 259 ? -36.917 -13.208 45.234 1.00 96.12 259 GLN A O 1
ATOM 1983 N N . SER A 1 260 ? -37.664 -11.568 46.576 1.00 94.81 260 SER A N 1
ATOM 1984 C CA . SER A 1 260 ? -36.870 -10.525 45.923 1.00 94.81 260 SER A CA 1
ATOM 1985 C C . SER A 1 260 ? -35.371 -10.671 46.200 1.00 94.81 260 SER A C 1
ATOM 1987 O O . SER A 1 260 ? -34.570 -10.440 45.299 1.00 94.81 260 SER A O 1
ATOM 1989 N N . GLU A 1 261 ? -34.994 -11.113 47.403 1.00 95.44 261 GLU A N 1
ATOM 1990 C CA . GLU A 1 261 ? -33.610 -11.402 47.782 1.00 95.44 261 GLU A CA 1
ATOM 1991 C C . GLU A 1 261 ? -33.059 -12.565 46.954 1.00 95.44 261 GLU A C 1
ATOM 1993 O O . GLU A 1 261 ? -32.028 -12.405 46.305 1.00 95.44 261 GLU A O 1
ATOM 1998 N N . GLY A 1 262 ? -33.802 -13.674 46.845 1.00 96.19 262 GLY A N 1
ATOM 1999 C CA . GLY A 1 262 ? -33.418 -14.797 45.984 1.00 96.19 262 GLY A CA 1
ATOM 2000 C C . GLY A 1 262 ? -33.254 -14.397 44.512 1.00 96.19 262 GLY A C 1
ATOM 2001 O O . GLY A 1 262 ? -32.266 -14.757 43.873 1.00 96.19 262 GLY A O 1
ATOM 2002 N N . ALA A 1 263 ? -34.163 -13.574 43.975 1.00 95.69 263 ALA A N 1
ATOM 2003 C CA . ALA A 1 263 ? -34.051 -13.069 42.604 1.00 95.69 263 ALA A CA 1
ATOM 2004 C C . ALA A 1 263 ? -32.820 -12.161 42.398 1.00 95.69 263 ALA A C 1
ATOM 2006 O O . ALA A 1 263 ? -32.192 -12.187 41.335 1.00 95.69 263 ALA A O 1
ATOM 2007 N N . LEU A 1 264 ? -32.456 -11.360 43.405 1.00 96.00 264 LEU A N 1
ATOM 2008 C CA . LEU A 1 264 ? -31.249 -10.533 43.372 1.00 96.00 264 LEU A CA 1
ATOM 2009 C C . LEU A 1 264 ? -29.974 -11.379 43.465 1.00 96.00 264 LEU A C 1
ATOM 2011 O O . LEU A 1 264 ? -29.015 -11.091 42.747 1.00 96.00 264 LEU A O 1
ATOM 2015 N N . GLU A 1 265 ? -29.957 -12.429 44.288 1.00 97.81 265 GLU A N 1
ATOM 2016 C CA . GLU A 1 265 ? -28.837 -13.374 44.360 1.00 97.81 265 GLU A CA 1
ATOM 2017 C C . GLU A 1 265 ? -28.618 -14.086 43.017 1.00 97.81 265 GLU A C 1
ATOM 2019 O O . GLU A 1 265 ? -27.491 -14.136 42.512 1.00 97.81 265 GLU A O 1
ATOM 2024 N N . GLU A 1 266 ? -29.689 -14.562 42.377 1.00 97.56 266 GLU A N 1
ATOM 2025 C CA . GLU A 1 266 ? -29.626 -15.154 41.037 1.00 97.56 266 GLU A CA 1
ATOM 2026 C C . GLU A 1 266 ? -29.070 -14.157 40.009 1.00 97.56 266 GLU A C 1
ATOM 2028 O O . GLU A 1 266 ? -28.117 -14.473 39.288 1.00 97.56 266 GLU A O 1
ATOM 2033 N N . ALA A 1 267 ? -29.579 -12.921 39.990 1.00 97.25 267 ALA A N 1
ATOM 2034 C CA . ALA A 1 267 ? -29.075 -11.872 39.105 1.00 97.25 267 ALA A CA 1
ATOM 2035 C C . ALA A 1 267 ? -27.588 -11.561 39.361 1.00 97.25 267 ALA A C 1
ATOM 2037 O O . ALA A 1 267 ? -26.811 -11.384 38.417 1.00 97.25 267 ALA A O 1
ATOM 2038 N N . PHE A 1 268 ? -27.159 -11.545 40.625 1.00 97.25 268 PHE A N 1
ATOM 2039 C CA . PHE A 1 268 ? -25.765 -11.316 40.995 1.00 97.25 268 PHE A CA 1
ATOM 2040 C C . PHE A 1 268 ? -24.851 -12.440 40.493 1.00 97.25 268 PHE A C 1
ATOM 2042 O O . PHE A 1 268 ? -23.796 -12.170 39.908 1.00 97.25 268 PHE A O 1
ATOM 2049 N N . THR A 1 269 ? -25.255 -13.704 40.658 1.00 97.44 269 THR A N 1
ATOM 2050 C CA . THR A 1 269 ? -24.488 -14.845 40.128 1.00 97.44 269 THR A CA 1
ATOM 2051 C C . THR A 1 269 ? -24.411 -14.820 38.600 1.00 97.44 269 THR A C 1
ATOM 2053 O O . THR A 1 269 ? -23.345 -15.086 38.037 1.00 97.44 269 THR A O 1
ATOM 2056 N N . GLN A 1 270 ? -25.488 -14.413 37.922 1.00 97.94 270 GLN A N 1
ATOM 2057 C CA . GLN A 1 270 ? -25.511 -14.262 36.469 1.00 97.94 270 GLN A CA 1
ATOM 2058 C C . GLN A 1 270 ? -24.545 -13.170 35.992 1.00 97.94 270 GLN A C 1
ATOM 2060 O O . GLN A 1 270 ? -23.745 -13.409 35.082 1.00 97.94 270 GLN A O 1
ATOM 2065 N N . LEU A 1 271 ? -24.575 -11.987 36.614 1.00 97.81 271 LEU A N 1
ATOM 2066 C CA . LEU A 1 271 ? -23.652 -10.893 36.298 1.00 97.81 271 LEU A CA 1
ATOM 2067 C C . LEU A 1 271 ? -22.201 -11.291 36.558 1.00 97.81 271 LEU A C 1
ATOM 2069 O O . LEU A 1 271 ? -21.325 -10.997 35.744 1.00 97.81 271 LEU A O 1
ATOM 2073 N N . ARG A 1 272 ? -21.940 -12.023 37.643 1.00 98.06 272 ARG A N 1
ATOM 2074 C CA . ARG A 1 272 ? -20.600 -12.533 37.933 1.00 98.06 272 ARG A CA 1
ATOM 2075 C C . ARG A 1 272 ? -20.105 -13.492 36.851 1.00 98.06 272 ARG A C 1
ATOM 2077 O O . ARG A 1 272 ? -18.997 -13.312 36.354 1.00 98.06 272 ARG A O 1
ATOM 2084 N N . GLY A 1 273 ? -20.952 -14.417 36.396 1.00 97.38 273 GLY A N 1
ATOM 2085 C CA . GLY A 1 273 ? -20.634 -15.289 35.263 1.00 97.38 273 GLY A CA 1
ATOM 2086 C C . GLY A 1 273 ? -20.359 -14.514 33.966 1.00 97.38 273 GLY A C 1
ATOM 2087 O O . GLY A 1 273 ? -19.448 -14.866 33.213 1.00 97.38 273 GLY A O 1
ATOM 2088 N N . GLN A 1 274 ? -21.091 -13.423 33.712 1.00 98.12 274 GLN A N 1
ATOM 2089 C CA . GLN A 1 274 ? -20.829 -12.547 32.564 1.00 98.12 274 GLN A CA 1
ATOM 2090 C C . GLN A 1 274 ? -19.487 -11.816 32.683 1.00 98.12 274 GLN A C 1
ATOM 2092 O O . GLN A 1 274 ? -18.752 -11.752 31.695 1.00 98.12 274 GLN A O 1
ATOM 2097 N N . ILE A 1 275 ? -19.151 -11.295 33.866 1.00 97.75 275 ILE A N 1
ATOM 2098 C CA . ILE A 1 275 ? -17.860 -10.647 34.135 1.00 97.75 275 ILE A CA 1
ATOM 2099 C C . ILE A 1 275 ? -16.717 -11.637 33.905 1.00 97.75 275 ILE A C 1
ATOM 2101 O O . ILE A 1 275 ? -15.757 -11.295 33.215 1.00 97.75 275 ILE A O 1
ATOM 2105 N N . ASP A 1 276 ? -16.843 -12.873 34.387 1.00 98.00 276 ASP A N 1
ATOM 2106 C CA . ASP A 1 276 ? -15.825 -13.909 34.199 1.00 98.00 276 ASP A CA 1
ATOM 2107 C C . ASP A 1 276 ? -15.658 -14.267 32.711 1.00 98.00 276 ASP A C 1
ATOM 2109 O O . ASP A 1 276 ? -14.538 -14.299 32.192 1.00 98.00 276 ASP A O 1
ATOM 2113 N N . CYS A 1 277 ? -16.764 -14.430 31.973 1.00 97.44 277 CYS A N 1
ATOM 2114 C CA . CYS A 1 277 ? -16.732 -14.667 30.526 1.00 97.44 277 CYS A CA 1
ATOM 2115 C C . CYS A 1 277 ? -16.071 -13.509 29.761 1.00 97.44 277 CYS A C 1
ATOM 2117 O O . CYS A 1 277 ? -15.262 -13.733 28.852 1.00 97.44 277 CYS A O 1
ATOM 2119 N N . GLN A 1 278 ? -16.396 -12.263 30.119 1.00 97.81 278 GLN A N 1
ATOM 2120 C CA . GLN A 1 278 ? -15.769 -11.080 29.530 1.00 97.81 278 GLN A CA 1
ATOM 2121 C C . GLN A 1 278 ? -14.284 -10.993 29.898 1.00 97.81 278 GLN A C 1
ATOM 2123 O O . GLN A 1 278 ? -13.467 -10.692 29.028 1.00 97.81 278 GLN A O 1
ATOM 2128 N N . GLY A 1 279 ? -13.916 -11.337 31.133 1.00 98.31 279 GLY A N 1
ATOM 2129 C CA . GLY A 1 279 ? -12.534 -11.443 31.590 1.00 98.31 279 GLY A CA 1
ATOM 2130 C C . GLY A 1 279 ? -11.729 -12.422 30.737 1.00 98.31 279 GLY A C 1
ATOM 2131 O O . GLY A 1 279 ? -10.694 -12.046 30.187 1.00 98.31 279 GLY A O 1
ATOM 2132 N N . CYS A 1 280 ? -12.250 -13.634 30.517 1.00 97.75 280 CYS A N 1
ATOM 2133 C CA . CYS A 1 280 ? -11.629 -14.628 29.635 1.00 97.75 280 CYS A CA 1
ATOM 2134 C C . CYS A 1 280 ? -11.516 -14.155 28.177 1.00 97.75 280 CYS A C 1
ATOM 2136 O O . CYS A 1 280 ? -10.565 -14.500 27.475 1.00 97.75 280 CYS A O 1
ATOM 2138 N N . ARG A 1 281 ? -12.481 -13.374 27.681 1.00 98.19 281 ARG A N 1
ATOM 2139 C CA . ARG A 1 281 ? -12.403 -12.797 26.331 1.00 98.19 281 ARG A CA 1
ATOM 2140 C C . ARG A 1 281 ? -11.317 -11.724 26.243 1.00 98.19 281 ARG A C 1
ATOM 2142 O O . ARG A 1 281 ? -10.579 -11.692 25.261 1.00 98.19 281 ARG A O 1
ATOM 2149 N N . ILE A 1 282 ? -11.200 -10.865 27.255 1.00 97.81 282 ILE A N 1
ATOM 2150 C CA . ILE A 1 282 ? -10.176 -9.815 27.313 1.00 97.81 282 ILE A CA 1
ATOM 2151 C C . ILE A 1 282 ? -8.773 -10.426 27.369 1.00 97.81 282 ILE A C 1
ATOM 2153 O O . ILE A 1 282 ? -7.885 -9.942 26.670 1.00 97.81 282 ILE A O 1
ATOM 2157 N N . THR A 1 283 ? -8.556 -11.489 28.152 1.00 97.50 283 THR A N 1
ATOM 2158 C CA . THR A 1 283 ? -7.242 -12.151 28.219 1.00 97.50 283 THR A CA 1
ATOM 2159 C C . THR A 1 283 ? -6.836 -12.744 26.872 1.00 97.50 283 THR A C 1
ATOM 2161 O O . THR A 1 283 ? -5.736 -12.457 26.407 1.00 97.50 283 THR A O 1
ATOM 2164 N N . ARG A 1 284 ? -7.744 -13.449 26.181 1.00 97.62 284 ARG A N 1
ATOM 2165 C CA . ARG A 1 284 ? -7.488 -13.969 24.822 1.00 97.62 284 ARG A CA 1
ATOM 2166 C C . ARG A 1 284 ? -7.138 -12.860 23.832 1.00 97.62 284 ARG A C 1
ATOM 2168 O O . ARG A 1 284 ? -6.146 -12.963 23.121 1.00 97.62 284 ARG A O 1
ATOM 2175 N N . LEU A 1 285 ? -7.901 -11.764 23.830 1.00 97.75 285 LEU A N 1
ATOM 2176 C CA . LEU A 1 285 ? -7.621 -10.626 22.950 1.00 97.75 285 LEU A CA 1
ATOM 2177 C C . LEU A 1 285 ? -6.257 -9.987 23.241 1.00 97.75 285 LEU A C 1
ATOM 2179 O O . LEU A 1 285 ? -5.562 -9.587 22.311 1.00 97.75 285 LEU A O 1
ATOM 2183 N N . ARG A 1 286 ? -5.852 -9.903 24.513 1.00 97.94 286 ARG A N 1
ATOM 2184 C CA . ARG A 1 286 ? -4.518 -9.411 24.890 1.00 97.94 286 ARG A CA 1
ATOM 2185 C C . ARG A 1 286 ? -3.412 -10.330 24.378 1.00 97.94 286 ARG A C 1
ATOM 2187 O O . ARG A 1 286 ? -2.437 -9.831 23.825 1.00 97.94 286 ARG A O 1
ATOM 2194 N N . GLU A 1 287 ? -3.573 -11.642 24.518 1.00 98.12 287 GLU A N 1
ATOM 2195 C CA . GLU A 1 287 ? -2.614 -12.625 24.002 1.00 98.12 287 GLU A CA 1
ATOM 2196 C C . GLU A 1 287 ? -2.494 -12.561 22.475 1.00 98.12 287 GLU A C 1
ATOM 2198 O O . GLU A 1 287 ? -1.381 -12.560 21.947 1.00 98.12 287 GLU A O 1
ATOM 2203 N N . ASP A 1 288 ? -3.614 -12.453 21.759 1.00 97.56 288 ASP A N 1
ATOM 2204 C CA . ASP A 1 288 ? -3.625 -12.348 20.298 1.00 97.56 288 ASP A CA 1
ATOM 2205 C C . ASP A 1 288 ? -2.986 -11.041 19.819 1.00 97.56 288 ASP A C 1
ATOM 2207 O O . ASP A 1 288 ? -2.179 -11.047 18.889 1.00 97.56 288 ASP A O 1
ATOM 2211 N N . LEU A 1 289 ? -3.278 -9.916 20.480 1.00 97.38 289 LEU A N 1
ATOM 2212 C CA . LEU A 1 289 ? -2.607 -8.644 20.202 1.00 97.38 289 LEU A CA 1
ATOM 2213 C C . LEU A 1 289 ? -1.102 -8.738 20.455 1.00 97.38 289 LEU A C 1
ATOM 2215 O O . LEU A 1 289 ? -0.320 -8.256 19.640 1.00 97.38 289 LEU A O 1
ATOM 2219 N N . GLN A 1 290 ? -0.683 -9.388 21.540 1.00 97.94 290 GLN A N 1
ATOM 2220 C CA . GLN A 1 290 ? 0.730 -9.558 21.855 1.00 97.94 290 GLN A CA 1
ATOM 2221 C C . GLN A 1 290 ? 1.447 -10.438 20.823 1.00 97.94 290 GLN A C 1
ATOM 2223 O O . GLN A 1 290 ? 2.541 -10.083 20.385 1.00 97.94 290 GLN A O 1
ATOM 2228 N N . LYS A 1 291 ? 0.826 -11.537 20.374 1.00 97.50 291 LYS A N 1
ATOM 2229 C CA . LYS A 1 291 ? 1.350 -12.366 19.274 1.00 97.50 291 LYS A CA 1
ATOM 2230 C C . LYS A 1 291 ? 1.458 -11.565 17.979 1.00 97.50 291 LYS A C 1
ATOM 2232 O O . LYS A 1 291 ? 2.517 -11.553 17.360 1.00 97.50 291 LYS A O 1
ATOM 2237 N N . ASN A 1 292 ? 0.406 -10.832 17.619 1.00 96.31 292 ASN A N 1
ATOM 2238 C CA . ASN A 1 292 ? 0.391 -10.003 16.416 1.00 96.31 292 ASN A CA 1
ATOM 2239 C C . ASN A 1 292 ? 1.478 -8.922 16.451 1.00 96.31 292 ASN A C 1
ATOM 2241 O O . ASN A 1 292 ? 2.152 -8.716 15.448 1.00 96.31 292 ASN A O 1
ATOM 2245 N N . LEU A 1 293 ? 1.686 -8.265 17.597 1.00 97.19 293 LEU A N 1
ATOM 2246 C CA . LEU A 1 293 ? 2.763 -7.289 17.779 1.00 97.19 293 LEU A CA 1
ATOM 2247 C C . LEU A 1 293 ? 4.150 -7.927 17.643 1.00 97.19 293 LEU A C 1
ATOM 2249 O O . LEU A 1 293 ? 5.035 -7.355 17.012 1.00 97.19 293 LEU A O 1
ATOM 2253 N N . GLN A 1 294 ? 4.352 -9.124 18.195 1.00 97.00 294 GLN A N 1
ATOM 2254 C CA . GLN A 1 294 ? 5.616 -9.843 18.029 1.00 97.00 294 GLN A CA 1
ATOM 2255 C C . GLN A 1 294 ? 5.852 -10.244 16.571 1.00 97.00 294 GLN A C 1
ATOM 2257 O O . GLN A 1 294 ? 6.970 -10.128 16.072 1.00 97.00 294 GLN A O 1
ATOM 2262 N N . ASP A 1 295 ? 4.814 -10.686 15.866 1.00 95.56 295 ASP A N 1
ATOM 2263 C CA . ASP A 1 295 ? 4.927 -11.081 14.466 1.00 95.56 295 ASP A CA 1
ATOM 2264 C C . ASP A 1 295 ? 5.154 -9.885 13.541 1.00 95.56 295 ASP A C 1
ATOM 2266 O O . ASP A 1 295 ? 5.975 -9.976 12.623 1.00 95.56 295 ASP A O 1
ATOM 2270 N N . THR A 1 296 ? 4.504 -8.742 13.787 1.00 94.62 296 THR A N 1
ATOM 2271 C CA . THR A 1 296 ? 4.807 -7.504 13.056 1.00 94.62 296 THR A CA 1
ATOM 2272 C C . THR A 1 296 ? 6.227 -7.038 13.343 1.00 94.62 296 THR A C 1
ATOM 2274 O O . THR A 1 296 ? 6.951 -6.739 12.396 1.00 94.62 296 THR A O 1
ATOM 2277 N N . GLN A 1 297 ? 6.682 -7.081 14.597 1.00 96.44 297 GLN A N 1
ATOM 2278 C CA . GLN A 1 297 ? 8.057 -6.733 14.949 1.00 96.44 297 GLN A CA 1
ATOM 2279 C C . GLN A 1 297 ? 9.073 -7.644 14.246 1.00 96.44 297 GLN A C 1
ATOM 2281 O O . GLN A 1 297 ? 9.999 -7.141 13.619 1.00 96.44 297 GLN A O 1
ATOM 2286 N N . ARG A 1 298 ? 8.855 -8.967 14.230 1.00 96.50 298 ARG A N 1
ATOM 2287 C CA . ARG A 1 298 ? 9.692 -9.928 13.481 1.00 96.50 298 ARG A CA 1
ATOM 2288 C C . ARG A 1 298 ? 9.685 -9.694 11.972 1.00 96.50 298 ARG A C 1
ATOM 2290 O O . ARG A 1 298 ? 10.616 -10.099 11.278 1.00 96.50 298 ARG A O 1
ATOM 2297 N N . ARG A 1 299 ? 8.594 -9.165 11.413 1.00 94.19 299 ARG A N 1
ATOM 2298 C CA . ARG A 1 299 ? 8.527 -8.801 9.989 1.00 94.19 299 ARG A CA 1
ATOM 2299 C C . ARG A 1 299 ? 9.310 -7.520 9.722 1.00 94.19 299 ARG A C 1
ATOM 2301 O O . ARG A 1 299 ? 10.030 -7.481 8.732 1.00 94.19 299 ARG A O 1
ATOM 2308 N N . CYS A 1 300 ? 9.208 -6.526 10.603 1.00 94.56 300 CYS A N 1
ATOM 2309 C CA . CYS A 1 300 ? 9.985 -5.293 10.513 1.00 94.56 300 CYS A CA 1
ATOM 2310 C C . CYS A 1 300 ? 11.486 -5.571 10.616 1.00 94.56 300 CYS A C 1
ATOM 2312 O O . CYS A 1 300 ? 12.219 -5.145 9.734 1.00 94.56 300 CYS A O 1
ATOM 2314 N N . THR A 1 301 ? 11.931 -6.362 11.597 1.00 95.75 301 THR A N 1
ATOM 2315 C CA . THR A 1 301 ? 13.357 -6.702 11.738 1.00 95.75 301 THR A CA 1
ATOM 2316 C C . THR A 1 301 ? 13.884 -7.442 10.512 1.00 95.75 301 THR A C 1
ATOM 2318 O O . THR A 1 301 ? 14.923 -7.079 9.977 1.00 95.75 301 THR A O 1
ATOM 2321 N N . ARG A 1 302 ? 13.132 -8.418 9.981 1.00 94.12 302 ARG A N 1
ATOM 2322 C CA . ARG A 1 302 ? 13.505 -9.108 8.732 1.00 94.12 302 ARG A CA 1
ATOM 2323 C C . ARG A 1 302 ? 13.581 -8.159 7.535 1.00 94.12 302 ARG A C 1
ATOM 2325 O O . ARG A 1 302 ? 14.475 -8.292 6.709 1.00 94.12 302 ARG A O 1
ATOM 2332 N N . ALA A 1 303 ? 12.654 -7.210 7.420 1.00 91.69 303 ALA A N 1
ATOM 2333 C CA . ALA A 1 303 ? 12.699 -6.210 6.355 1.00 91.69 303 ALA A CA 1
ATOM 2334 C C . ALA A 1 303 ? 13.909 -5.271 6.512 1.00 91.69 303 ALA A C 1
ATOM 2336 O O . ALA A 1 303 ? 14.557 -4.934 5.524 1.00 91.69 303 ALA A O 1
ATOM 2337 N N . GLU A 1 304 ? 14.247 -4.887 7.743 1.00 94.38 304 GLU A N 1
ATOM 2338 C CA . GLU A 1 304 ? 15.435 -4.087 8.054 1.00 94.38 304 GLU A CA 1
ATOM 2339 C C . GLU A 1 304 ? 16.737 -4.832 7.735 1.00 94.38 304 GLU A C 1
ATOM 2341 O O . GLU A 1 304 ? 17.646 -4.226 7.175 1.00 94.38 304 GLU A O 1
ATOM 2346 N N . GLU A 1 305 ? 16.806 -6.137 8.005 1.00 93.62 305 GLU A N 1
ATOM 2347 C CA . GLU A 1 305 ? 17.942 -7.003 7.658 1.00 93.62 305 GLU A CA 1
ATOM 2348 C C . GLU A 1 305 ? 18.118 -7.183 6.141 1.00 93.62 305 GLU A C 1
ATOM 2350 O O . GLU A 1 305 ? 19.244 -7.282 5.654 1.00 93.62 305 GLU A O 1
ATOM 2355 N N . LEU A 1 306 ? 17.023 -7.205 5.373 1.00 94.94 306 LEU A N 1
ATOM 2356 C CA . LEU A 1 306 ? 17.066 -7.328 3.909 1.00 94.94 306 LEU A CA 1
ATOM 2357 C C . LEU A 1 306 ? 17.378 -6.002 3.203 1.00 94.94 306 LEU A C 1
ATOM 2359 O O . LEU A 1 306 ? 17.983 -6.003 2.128 1.00 94.94 306 LEU A O 1
ATOM 2363 N N . ARG A 1 307 ? 17.022 -4.871 3.821 1.00 94.12 307 ARG A N 1
ATOM 2364 C CA . ARG A 1 307 ? 17.267 -3.518 3.305 1.00 94.12 307 ARG A CA 1
ATOM 2365 C C . ARG A 1 307 ? 18.710 -3.276 2.830 1.00 94.12 307 ARG A C 1
ATOM 2367 O O . ARG A 1 307 ? 18.852 -2.783 1.711 1.00 94.12 307 ARG A O 1
ATOM 2374 N N . PRO A 1 308 ? 19.782 -3.601 3.587 1.00 92.50 308 PRO A N 1
ATOM 2375 C CA . PRO A 1 308 ? 21.151 -3.388 3.119 1.00 92.50 308 PRO A CA 1
ATOM 2376 C C . PRO A 1 308 ? 21.452 -4.172 1.836 1.00 92.50 308 PRO A C 1
ATOM 2378 O O . PRO A 1 308 ? 21.986 -3.593 0.891 1.00 92.50 308 PRO A O 1
ATOM 2381 N N . MET A 1 309 ? 21.026 -5.438 1.746 1.00 93.62 309 MET A N 1
ATOM 2382 C CA . MET A 1 309 ? 21.232 -6.251 0.542 1.00 93.62 309 MET A CA 1
ATOM 2383 C C . MET A 1 309 ? 20.500 -5.681 -0.676 1.00 93.62 309 MET A C 1
ATOM 2385 O O . MET A 1 309 ? 21.032 -5.690 -1.786 1.00 93.62 309 MET A O 1
ATOM 2389 N N . GLU A 1 310 ? 19.288 -5.156 -0.497 1.00 93.25 310 GLU A N 1
ATOM 2390 C CA . GLU A 1 310 ? 18.571 -4.476 -1.578 1.00 93.25 310 GLU A CA 1
ATOM 2391 C C . GLU A 1 310 ? 19.290 -3.194 -2.004 1.00 93.25 310 GLU A C 1
ATOM 2393 O O . GLU A 1 310 ? 19.499 -2.982 -3.201 1.00 93.25 310 GLU A O 1
ATOM 2398 N N . THR A 1 311 ? 19.734 -2.368 -1.050 1.00 94.69 311 THR A N 1
ATOM 2399 C CA . THR A 1 311 ? 20.487 -1.145 -1.364 1.00 94.69 311 THR A CA 1
ATOM 2400 C C . THR A 1 311 ? 21.802 -1.441 -2.076 1.00 94.69 311 THR A C 1
ATOM 2402 O O . THR A 1 311 ? 22.132 -0.745 -3.033 1.00 94.69 311 THR A O 1
ATOM 2405 N N . GLU A 1 312 ? 22.508 -2.508 -1.699 1.00 96.06 312 GLU A N 1
ATOM 2406 C CA . GLU A 1 312 ? 23.737 -2.949 -2.356 1.00 96.06 312 GLU A CA 1
ATOM 2407 C C . GLU A 1 312 ? 23.463 -3.422 -3.790 1.00 96.06 312 GLU A C 1
ATOM 2409 O O . GLU A 1 312 ? 24.135 -2.992 -4.726 1.00 96.06 312 GLU A O 1
ATOM 2414 N N . ARG A 1 313 ? 22.408 -4.221 -4.009 1.00 96.25 313 ARG A N 1
ATOM 2415 C CA . ARG A 1 313 ? 21.972 -4.623 -5.361 1.00 96.25 313 ARG A CA 1
ATOM 2416 C C . ARG A 1 313 ? 21.579 -3.429 -6.227 1.00 96.25 313 ARG A C 1
ATOM 2418 O O . ARG A 1 313 ? 21.797 -3.449 -7.438 1.00 96.25 313 ARG A O 1
ATOM 2425 N N . HIS A 1 314 ? 20.952 -2.410 -5.643 1.00 94.94 314 HIS A N 1
ATOM 2426 C CA . HIS A 1 314 ? 20.636 -1.170 -6.351 1.00 94.94 314 HIS A CA 1
ATOM 2427 C C . HIS A 1 314 ? 21.893 -0.364 -6.670 1.00 94.94 314 HIS A C 1
ATOM 2429 O O . HIS A 1 314 ? 22.011 0.136 -7.786 1.00 94.94 314 HIS A O 1
ATOM 2435 N N . LEU A 1 315 ? 22.836 -0.267 -5.734 1.00 96.81 315 LEU A N 1
ATOM 2436 C CA . LEU A 1 315 ? 24.103 0.422 -5.949 1.00 96.81 315 LEU A CA 1
ATOM 2437 C C . LEU A 1 315 ? 24.918 -0.257 -7.056 1.00 96.81 315 LEU A C 1
ATOM 2439 O O . LEU A 1 315 ? 25.392 0.430 -7.953 1.00 96.81 315 LEU A O 1
ATOM 2443 N N . LYS A 1 316 ? 24.985 -1.593 -7.053 1.00 97.19 316 LYS A N 1
ATOM 2444 C CA . LYS A 1 316 ? 25.656 -2.380 -8.093 1.00 97.19 316 LYS A CA 1
ATOM 2445 C C . LYS A 1 316 ? 25.035 -2.171 -9.476 1.00 97.19 316 LYS A C 1
ATOM 2447 O O . LYS A 1 316 ? 25.737 -1.878 -10.432 1.00 97.19 316 LYS A O 1
ATOM 2452 N N . ARG A 1 317 ? 23.703 -2.234 -9.587 1.00 96.25 317 ARG A N 1
ATOM 2453 C CA . ARG A 1 317 ? 23.023 -1.932 -10.861 1.00 96.25 317 ARG A CA 1
ATOM 2454 C C . ARG A 1 317 ? 23.273 -0.496 -11.320 1.00 96.25 317 ARG A C 1
ATOM 2456 O O . ARG A 1 317 ? 23.387 -0.242 -12.512 1.00 96.25 317 ARG A O 1
ATOM 2463 N N . ARG A 1 318 ? 23.365 0.457 -10.386 1.00 97.38 318 ARG A N 1
ATOM 2464 C CA . ARG A 1 318 ? 23.705 1.848 -10.710 1.00 97.38 318 ARG A CA 1
ATOM 2465 C C . ARG A 1 318 ? 25.143 1.999 -11.195 1.00 97.38 318 ARG A C 1
ATOM 2467 O O . ARG A 1 318 ? 25.347 2.787 -12.110 1.00 97.38 318 ARG A O 1
ATOM 2474 N N . SER A 1 319 ? 26.108 1.286 -10.612 1.00 96.94 319 SER A N 1
ATOM 2475 C CA . SER A 1 319 ? 27.487 1.312 -11.110 1.00 96.94 319 SER A CA 1
ATOM 2476 C C . SER A 1 319 ? 27.580 0.680 -12.497 1.00 96.94 319 SER A C 1
ATOM 2478 O O . SER A 1 319 ? 28.126 1.305 -13.390 1.00 96.94 319 SER A O 1
ATOM 2480 N N . GLU A 1 320 ? 26.935 -0.470 -12.723 1.00 97.44 320 GLU A N 1
ATOM 2481 C CA . GLU A 1 320 ? 26.883 -1.117 -14.046 1.00 97.44 320 GLU A CA 1
ATOM 2482 C C . GLU A 1 320 ? 26.271 -0.195 -15.117 1.00 97.44 320 GLU A C 1
ATOM 2484 O O . GLU A 1 320 ? 26.797 -0.078 -16.222 1.00 97.44 320 GLU A O 1
ATOM 2489 N N . LEU A 1 321 ? 25.184 0.515 -14.790 1.00 97.38 321 LEU A N 1
ATOM 2490 C CA . LEU A 1 321 ? 24.589 1.508 -15.691 1.00 97.38 321 LEU A CA 1
ATOM 2491 C C . LEU A 1 321 ? 25.506 2.710 -15.940 1.00 97.38 321 LEU A C 1
ATOM 2493 O O . LEU A 1 321 ? 25.501 3.259 -17.040 1.00 97.38 321 LEU A O 1
ATOM 2497 N N . HIS A 1 322 ? 26.271 3.137 -14.936 1.00 97.44 322 HIS A N 1
ATOM 2498 C CA . HIS A 1 322 ? 27.244 4.211 -15.103 1.00 97.44 322 HIS A CA 1
ATOM 2499 C C . HIS A 1 322 ? 28.376 3.782 -16.042 1.00 97.44 322 HIS A C 1
ATOM 2501 O O . HIS A 1 322 ? 28.693 4.518 -16.972 1.00 97.44 322 HIS A O 1
ATOM 2507 N N . ASP A 1 323 ? 28.901 2.569 -15.870 1.00 96.94 323 ASP A N 1
ATOM 2508 C CA . ASP A 1 323 ? 29.937 2.007 -16.737 1.00 96.94 323 ASP A CA 1
ATOM 2509 C C . ASP A 1 323 ? 29.439 1.920 -18.191 1.00 96.94 323 ASP A C 1
ATOM 2511 O O . ASP A 1 323 ? 30.105 2.400 -19.110 1.00 96.94 323 ASP A O 1
ATOM 2515 N N . LEU A 1 324 ? 28.214 1.423 -18.407 1.00 97.50 324 LEU A N 1
ATOM 2516 C CA . LEU A 1 324 ? 27.581 1.405 -19.732 1.00 97.50 324 LEU A CA 1
ATOM 2517 C C . LEU A 1 324 ? 27.429 2.808 -20.331 1.00 97.50 324 LEU A C 1
ATOM 2519 O O . LEU A 1 324 ? 27.698 3.001 -21.515 1.00 97.50 324 LEU A O 1
ATOM 2523 N N . HIS A 1 325 ? 27.026 3.796 -19.532 1.00 96.75 325 HIS A N 1
ATOM 2524 C CA . HIS A 1 325 ? 26.908 5.174 -20.002 1.00 96.75 325 HIS A CA 1
ATOM 2525 C C . HIS A 1 325 ? 28.260 5.741 -20.445 1.00 96.75 325 HIS A C 1
ATOM 2527 O O . HIS A 1 325 ? 28.350 6.297 -21.538 1.00 96.75 325 HIS A O 1
ATOM 2533 N N . THR A 1 326 ? 29.316 5.534 -19.651 1.00 97.56 326 THR A N 1
ATOM 2534 C CA . THR A 1 326 ? 30.668 5.983 -20.018 1.00 97.56 326 THR A CA 1
ATOM 2535 C C . THR A 1 326 ? 31.172 5.310 -21.293 1.00 97.56 326 THR A C 1
ATOM 2537 O O . THR A 1 326 ? 31.811 5.955 -22.124 1.00 97.56 326 THR A O 1
ATOM 2540 N N . HIS A 1 327 ? 30.833 4.035 -21.502 1.00 97.44 327 HIS A N 1
ATOM 2541 C CA . HIS A 1 327 ? 31.149 3.332 -22.738 1.00 97.44 327 HIS A CA 1
ATOM 2542 C C . HIS A 1 327 ? 30.413 3.930 -23.944 1.00 97.44 327 HIS A C 1
ATOM 2544 O O . HIS A 1 327 ? 31.042 4.206 -24.964 1.00 97.44 327 HIS A O 1
ATOM 2550 N N . VAL A 1 328 ? 29.110 4.202 -23.821 1.00 97.94 328 VAL A N 1
ATOM 2551 C CA . VAL A 1 328 ? 28.323 4.852 -24.883 1.00 97.94 328 VAL A CA 1
ATOM 2552 C C . VAL A 1 328 ? 28.878 6.235 -25.220 1.00 97.94 328 VAL A C 1
ATOM 2554 O O . VAL A 1 328 ? 28.986 6.571 -26.397 1.00 97.94 328 VAL A O 1
ATOM 2557 N N . ASP A 1 329 ? 29.276 7.028 -24.226 1.00 97.50 329 ASP A N 1
ATOM 2558 C CA . ASP A 1 329 ? 29.890 8.337 -24.472 1.00 97.50 329 ASP A CA 1
ATOM 2559 C C . ASP A 1 329 ? 31.237 8.208 -25.201 1.00 97.50 329 ASP A C 1
ATOM 2561 O O . ASP A 1 329 ? 31.525 8.984 -26.115 1.00 97.50 329 ASP A O 1
ATOM 2565 N N . SER A 1 330 ? 32.027 7.179 -24.877 1.00 97.94 330 SER A N 1
ATOM 2566 C CA . SER A 1 330 ? 33.239 6.847 -25.631 1.00 97.94 330 SER A CA 1
ATOM 2567 C C . SER A 1 330 ? 32.925 6.480 -27.085 1.00 97.94 330 SER A C 1
ATOM 2569 O O . SER A 1 330 ? 33.588 6.987 -27.987 1.00 97.94 330 SER A O 1
ATOM 2571 N N . MET A 1 331 ? 31.918 5.635 -27.338 1.00 97.38 331 MET A N 1
ATOM 2572 C CA . MET A 1 331 ? 31.527 5.266 -28.707 1.00 97.38 331 MET A CA 1
ATOM 2573 C C . MET A 1 331 ? 31.020 6.475 -29.496 1.00 97.38 331 MET A C 1
ATOM 2575 O O . MET A 1 331 ? 31.393 6.656 -30.652 1.00 97.38 331 MET A O 1
ATOM 2579 N N . ARG A 1 332 ? 30.239 7.356 -28.861 1.00 97.62 332 ARG A N 1
ATOM 2580 C CA . ARG A 1 332 ? 29.787 8.616 -29.469 1.00 97.62 332 ARG A CA 1
ATOM 2581 C C . ARG A 1 332 ? 30.957 9.514 -29.852 1.00 97.62 332 ARG A C 1
ATOM 2583 O O . ARG A 1 332 ? 30.943 10.087 -30.935 1.00 97.62 332 ARG A O 1
ATOM 2590 N N . SER A 1 333 ? 31.979 9.613 -29.001 1.00 97.62 333 SER A N 1
ATOM 2591 C CA . SER A 1 333 ? 33.189 10.376 -29.320 1.00 97.62 333 SER A CA 1
ATOM 2592 C C . SER A 1 333 ? 33.943 9.788 -30.514 1.00 97.62 333 SER A C 1
ATOM 2594 O O . SER A 1 333 ? 34.428 10.548 -31.349 1.00 97.62 333 SER A O 1
ATOM 2596 N N . ILE A 1 334 ? 34.049 8.458 -30.602 1.00 97.75 334 ILE A N 1
ATOM 2597 C CA . ILE A 1 334 ? 34.694 7.778 -31.737 1.00 97.75 334 ILE A CA 1
ATOM 2598 C C . ILE A 1 334 ? 33.884 8.003 -33.016 1.00 97.75 334 ILE A C 1
ATOM 2600 O O . ILE A 1 334 ? 34.455 8.370 -34.037 1.00 97.75 334 ILE A O 1
ATOM 2604 N N . THR A 1 335 ? 32.559 7.864 -32.946 1.00 96.75 335 THR A N 1
ATOM 2605 C CA . THR A 1 335 ? 31.652 8.099 -34.082 1.00 96.75 335 THR A CA 1
ATOM 2606 C C . THR A 1 335 ? 31.799 9.529 -34.596 1.00 96.75 335 THR A C 1
ATOM 2608 O O . THR A 1 335 ? 32.048 9.732 -35.778 1.00 96.75 335 THR A O 1
ATOM 2611 N N . ALA A 1 336 ? 31.784 10.525 -33.704 1.00 96.06 336 ALA A N 1
ATOM 2612 C CA . ALA A 1 336 ? 32.001 11.923 -34.077 1.00 96.06 336 ALA A CA 1
ATOM 2613 C C . ALA A 1 336 ? 33.379 12.158 -34.730 1.00 96.06 336 ALA A C 1
ATOM 2615 O O . ALA A 1 336 ? 33.513 12.974 -35.644 1.00 96.06 336 ALA A O 1
ATOM 2616 N N . GLN A 1 337 ? 34.415 11.439 -34.286 1.00 98.06 337 GLN A N 1
ATOM 2617 C CA . GLN A 1 337 ? 35.743 11.507 -34.894 1.00 98.06 337 GLN A CA 1
ATOM 2618 C C . GLN A 1 337 ? 35.762 10.889 -36.300 1.00 98.06 337 GLN A C 1
ATOM 2620 O O . GLN A 1 337 ? 36.370 11.467 -37.204 1.00 98.06 337 GLN A O 1
ATOM 2625 N N . LEU A 1 338 ? 35.097 9.749 -36.499 1.00 97.12 338 LEU A N 1
ATOM 2626 C CA . LEU A 1 338 ? 34.963 9.105 -37.808 1.00 97.12 338 LEU A CA 1
ATOM 2627 C C . LEU A 1 338 ? 34.154 9.975 -38.774 1.00 97.12 338 LEU A C 1
ATOM 2629 O O . LEU A 1 338 ? 34.613 10.234 -39.883 1.00 97.12 338 LEU A O 1
ATOM 2633 N N . GLU A 1 339 ? 33.028 10.536 -38.331 1.00 96.75 339 GLU A N 1
ATOM 2634 C CA . GLU A 1 339 ? 32.230 11.489 -39.113 1.00 96.75 339 GLU A CA 1
ATOM 2635 C C . GLU A 1 339 ? 33.076 12.685 -39.577 1.00 96.75 339 GLU A C 1
ATOM 2637 O O . GLU A 1 339 ? 33.012 13.096 -40.741 1.00 96.75 339 GLU A O 1
ATOM 2642 N N . GLN A 1 340 ? 33.925 13.223 -38.694 1.00 97.12 340 GLN A N 1
ATOM 2643 C CA . GLN A 1 340 ? 34.840 14.311 -39.037 1.00 97.12 340 GLN A CA 1
ATOM 2644 C C . GLN A 1 340 ? 35.891 13.880 -40.074 1.00 97.12 340 GLN A C 1
ATOM 2646 O O . GLN A 1 340 ? 36.203 14.652 -40.986 1.00 97.12 340 GLN A O 1
ATOM 2651 N N . GLN A 1 341 ? 36.430 12.663 -39.965 1.00 97.56 341 GLN A N 1
ATOM 2652 C CA . GLN A 1 341 ? 37.368 12.118 -40.951 1.00 97.56 341 GLN A CA 1
ATOM 2653 C C . GLN A 1 341 ? 36.698 11.915 -42.312 1.00 97.56 341 GLN A C 1
ATOM 2655 O O . GLN A 1 341 ? 37.241 12.352 -43.324 1.00 97.56 341 GLN A O 1
ATOM 2660 N N . VAL A 1 342 ? 35.498 11.336 -42.353 1.00 97.25 342 VAL A N 1
ATOM 2661 C CA . VAL A 1 342 ? 34.728 11.155 -43.592 1.00 97.25 342 VAL A CA 1
ATOM 2662 C C . VAL A 1 342 ? 34.412 12.505 -44.238 1.00 97.25 342 VAL A C 1
ATOM 2664 O O . VAL A 1 342 ? 34.576 12.664 -45.448 1.00 97.25 342 VAL A O 1
ATOM 2667 N N . ALA A 1 343 ? 34.022 13.514 -43.454 1.00 95.44 343 ALA A N 1
ATOM 2668 C CA . ALA A 1 343 ? 33.807 14.866 -43.967 1.00 95.44 343 ALA A CA 1
ATOM 2669 C C . ALA A 1 343 ? 35.088 15.472 -44.571 1.00 95.44 343 ALA A C 1
ATOM 2671 O O . ALA A 1 343 ? 35.030 16.122 -45.618 1.00 95.44 343 ALA A O 1
ATOM 2672 N N . HIS A 1 344 ? 36.248 15.232 -43.950 1.00 97.44 344 HIS A N 1
ATOM 2673 C CA . HIS A 1 344 ? 37.539 15.650 -44.490 1.00 97.44 344 HIS A CA 1
ATOM 2674 C C . HIS A 1 344 ? 37.850 14.963 -45.828 1.00 97.44 344 HIS A C 1
ATOM 2676 O O . HIS A 1 344 ? 38.155 15.658 -46.797 1.00 97.44 344 HIS A O 1
ATOM 2682 N N . TRP A 1 345 ? 37.700 13.636 -45.912 1.00 95.50 345 TRP A N 1
ATOM 2683 C CA . TRP A 1 345 ? 37.918 12.869 -47.145 1.00 95.50 345 TRP A CA 1
ATOM 2684 C C . TRP A 1 345 ? 36.964 13.265 -48.275 1.00 95.50 345 TRP A C 1
ATOM 2686 O O . TRP A 1 345 ? 37.375 13.387 -49.427 1.00 95.50 345 TRP A O 1
ATOM 2696 N N . ARG A 1 346 ? 35.692 13.534 -47.961 1.00 96.38 346 ARG A N 1
ATOM 2697 C CA . ARG A 1 346 ? 34.723 14.041 -48.945 1.00 96.38 346 ARG A CA 1
ATOM 2698 C C . ARG A 1 346 ? 35.146 15.396 -49.506 1.00 96.38 346 ARG A C 1
ATOM 2700 O O . ARG A 1 346 ? 35.040 15.612 -50.709 1.00 96.38 346 ARG A O 1
ATOM 2707 N N . ASN A 1 347 ? 35.655 16.292 -48.661 1.00 96.88 347 ASN A N 1
ATOM 2708 C CA . ASN A 1 347 ? 36.144 17.597 -49.103 1.00 96.88 347 ASN A CA 1
ATOM 2709 C C . ASN A 1 347 ? 37.394 17.460 -49.990 1.00 96.88 347 ASN A C 1
ATOM 2711 O O . ASN A 1 347 ? 37.440 18.025 -51.079 1.00 96.88 347 ASN A O 1
ATOM 2715 N N . THR A 1 348 ? 38.380 16.651 -49.586 1.00 96.12 348 THR A N 1
ATOM 2716 C CA . THR A 1 348 ? 39.588 16.435 -50.400 1.00 96.12 348 THR A CA 1
ATOM 2717 C C . THR A 1 348 ? 39.269 15.767 -51.737 1.00 96.12 348 THR A C 1
ATOM 2719 O O . THR A 1 348 ? 39.794 16.196 -52.764 1.00 96.12 348 THR A O 1
ATOM 2722 N N . SER A 1 349 ? 38.356 14.791 -51.755 1.00 93.31 349 SER A N 1
ATOM 2723 C CA . SER A 1 349 ? 37.854 14.171 -52.985 1.00 93.31 349 SER A CA 1
ATOM 2724 C C . SER A 1 349 ? 37.129 15.183 -53.880 1.00 93.31 349 SER A C 1
ATOM 2726 O O . SER A 1 349 ? 37.394 15.240 -55.080 1.00 93.31 349 SER A O 1
ATOM 2728 N N . GLN A 1 350 ? 36.289 16.057 -53.313 1.00 95.94 350 GLN A N 1
ATOM 2729 C CA . GLN A 1 350 ? 35.611 17.109 -54.075 1.00 95.94 350 GLN A CA 1
ATOM 2730 C C . GLN A 1 350 ? 36.603 18.103 -54.699 1.00 95.94 350 GLN A C 1
ATOM 2732 O O . GLN A 1 350 ? 36.441 18.474 -55.861 1.00 95.94 350 GLN A O 1
ATOM 2737 N N . ILE A 1 351 ? 37.645 18.497 -53.962 1.00 95.62 351 ILE A N 1
ATOM 2738 C CA . ILE A 1 351 ? 38.725 19.351 -54.480 1.00 95.62 351 ILE A CA 1
ATOM 2739 C C . ILE A 1 351 ? 39.471 18.637 -55.615 1.00 95.62 351 ILE A C 1
ATOM 2741 O O . ILE A 1 351 ? 39.699 19.230 -56.668 1.00 95.62 351 ILE A O 1
ATOM 2745 N N . ALA A 1 352 ? 39.820 17.360 -55.440 1.00 93.31 352 ALA A N 1
ATOM 2746 C CA . ALA A 1 352 ? 40.493 16.577 -56.474 1.00 93.31 352 ALA A CA 1
ATOM 2747 C C . ALA A 1 352 ? 39.632 16.436 -57.742 1.00 93.31 352 ALA A C 1
ATOM 2749 O O . ALA A 1 352 ? 40.136 16.595 -58.852 1.00 93.31 352 ALA A O 1
ATOM 2750 N N . ALA A 1 353 ? 38.325 16.208 -57.590 1.00 93.44 353 ALA A N 1
ATOM 2751 C CA . ALA A 1 353 ? 37.386 16.142 -58.705 1.00 93.44 353 ALA A CA 1
ATOM 2752 C C . ALA A 1 353 ? 37.279 17.480 -59.458 1.00 93.44 353 ALA A C 1
ATOM 2754 O O . ALA A 1 353 ? 37.250 17.485 -60.688 1.00 93.44 353 ALA A O 1
ATOM 2755 N N . GLN A 1 354 ? 37.268 18.611 -58.742 1.00 95.19 354 GLN A N 1
ATOM 2756 C CA . GLN A 1 354 ? 37.298 19.945 -59.357 1.00 95.19 354 GLN A CA 1
ATOM 2757 C C . GLN A 1 354 ? 38.585 20.164 -60.158 1.00 95.19 354 GLN A C 1
ATOM 2759 O O . GLN A 1 354 ? 38.515 20.541 -61.324 1.00 95.19 354 GLN A O 1
ATOM 2764 N N . LEU A 1 355 ? 39.744 19.832 -59.581 1.00 96.31 355 LEU A N 1
ATOM 2765 C CA . LEU A 1 355 ? 41.035 19.935 -60.268 1.00 96.31 355 LEU A CA 1
ATOM 2766 C C . LEU A 1 355 ? 41.096 19.062 -61.530 1.00 96.31 355 LEU A C 1
ATOM 2768 O O . LEU A 1 355 ? 41.588 19.500 -62.568 1.00 96.31 355 LEU A O 1
ATOM 2772 N N . LEU A 1 356 ? 40.573 17.833 -61.471 1.00 95.19 356 LEU A N 1
ATOM 2773 C CA . LEU A 1 356 ? 40.491 16.958 -62.644 1.00 95.19 356 LEU A CA 1
ATOM 2774 C C . LEU A 1 356 ? 39.574 17.535 -63.725 1.00 95.19 356 LEU A C 1
ATOM 2776 O O . LEU A 1 356 ? 39.904 17.446 -64.907 1.00 95.19 356 LEU A O 1
ATOM 2780 N N . HIS A 1 357 ? 38.447 18.134 -63.340 1.00 94.88 357 HIS A N 1
ATOM 2781 C CA . HIS A 1 357 ? 37.545 18.787 -64.284 1.00 94.88 357 HIS A CA 1
ATOM 2782 C C . HIS A 1 357 ? 38.210 19.991 -64.969 1.00 94.88 357 HIS A C 1
ATOM 2784 O O . HIS A 1 357 ? 38.110 20.134 -66.190 1.00 94.88 357 HIS A O 1
ATOM 2790 N N . ASP A 1 358 ? 38.951 20.802 -64.213 1.00 94.50 358 ASP A N 1
ATOM 2791 C CA . ASP A 1 358 ? 39.710 21.936 -64.746 1.00 94.50 358 ASP A CA 1
ATOM 2792 C C . ASP A 1 358 ? 40.788 21.471 -65.740 1.00 94.50 358 ASP A C 1
ATOM 2794 O O . ASP A 1 358 ? 40.881 22.001 -66.849 1.00 94.50 358 ASP A O 1
ATOM 2798 N N . HIS A 1 359 ? 41.538 20.412 -65.412 1.00 92.38 359 HIS A N 1
ATOM 2799 C CA . HIS A 1 359 ? 42.513 19.824 -66.335 1.00 92.38 359 HIS A CA 1
ATOM 2800 C C . HIS A 1 359 ? 41.868 19.206 -67.581 1.00 92.38 359 HIS A C 1
ATOM 2802 O O . HIS A 1 359 ? 42.398 19.345 -68.683 1.00 92.38 359 HIS A O 1
ATOM 2808 N N . GLN A 1 360 ? 40.722 18.530 -67.448 1.00 94.19 360 GLN A N 1
ATOM 2809 C CA . GLN A 1 360 ? 39.985 18.002 -68.602 1.00 94.19 360 GLN A CA 1
ATOM 2810 C C . GLN A 1 360 ? 39.559 19.121 -69.550 1.00 94.19 360 GLN A C 1
ATOM 2812 O O . GLN A 1 360 ? 39.683 18.976 -70.768 1.00 94.19 360 GLN A O 1
ATOM 2817 N N . ARG A 1 361 ? 39.094 20.244 -68.998 1.00 95.19 361 ARG A N 1
ATOM 2818 C CA . ARG A 1 361 ? 38.739 21.427 -69.775 1.00 95.19 361 ARG A CA 1
ATOM 2819 C C . ARG A 1 361 ? 39.951 22.011 -70.499 1.00 95.19 361 ARG A C 1
ATOM 2821 O O . ARG A 1 361 ? 39.861 22.258 -71.697 1.00 95.19 361 ARG A O 1
ATOM 2828 N N . GLU A 1 362 ? 41.078 22.176 -69.812 1.00 94.50 362 GLU A N 1
ATOM 2829 C CA . GLU A 1 362 ? 42.319 22.681 -70.413 1.00 94.50 362 GLU A CA 1
ATOM 2830 C C . GLU A 1 362 ? 42.810 21.776 -71.557 1.00 94.50 362 GLU A C 1
ATOM 2832 O O . GLU A 1 362 ? 43.166 22.257 -72.632 1.00 94.50 362 GLU A O 1
ATOM 2837 N N . ILE A 1 363 ? 42.764 20.451 -71.375 1.00 91.56 363 ILE A N 1
ATOM 2838 C CA . ILE A 1 363 ? 43.112 19.488 -72.431 1.00 91.56 363 ILE A CA 1
ATOM 2839 C C . ILE A 1 363 ? 42.196 19.656 -73.646 1.00 91.56 363 ILE A C 1
ATOM 2841 O O . ILE A 1 363 ? 42.669 19.588 -74.783 1.00 91.56 363 ILE A O 1
ATOM 2845 N N . GLU A 1 3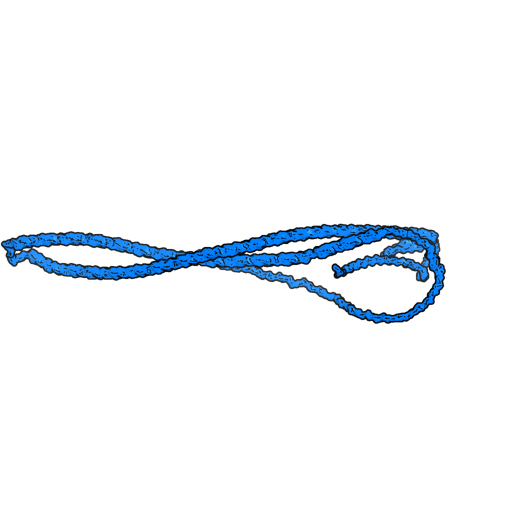64 ? 40.898 19.862 -73.434 1.00 92.38 364 GLU A N 1
ATOM 2846 C CA . GLU A 1 364 ? 39.951 20.046 -74.531 1.00 92.38 364 GLU A CA 1
ATOM 2847 C C . GLU A 1 364 ? 40.182 21.373 -75.268 1.00 92.38 364 GLU A C 1
ATOM 2849 O O . GLU A 1 364 ? 40.179 21.403 -76.500 1.00 92.38 364 GLU A O 1
ATOM 2854 N N . GLU A 1 365 ? 40.497 22.449 -74.544 1.00 93.69 365 GLU A N 1
ATOM 2855 C CA . GLU A 1 365 ? 40.905 23.733 -75.126 1.00 93.69 365 GLU A CA 1
ATOM 2856 C C . GLU A 1 365 ? 42.189 23.584 -75.967 1.00 93.69 365 GLU A C 1
ATOM 2858 O O . GLU A 1 365 ? 42.255 24.063 -77.105 1.00 93.69 365 GLU A O 1
ATOM 2863 N N . LEU A 1 366 ? 43.185 22.836 -75.475 1.00 92.94 366 LEU A N 1
ATOM 2864 C CA . LEU A 1 366 ? 44.414 22.537 -76.217 1.00 92.94 366 LEU A CA 1
ATOM 2865 C C . LEU A 1 366 ? 44.155 21.682 -77.466 1.00 92.94 366 LEU A C 1
ATOM 2867 O O . LEU A 1 366 ? 44.737 21.947 -78.522 1.00 92.94 366 LEU A O 1
ATOM 2871 N N . ARG A 1 367 ? 43.265 20.684 -77.391 1.00 91.06 367 ARG A N 1
ATOM 2872 C CA . ARG A 1 367 ? 42.865 19.874 -78.556 1.00 91.06 367 ARG A CA 1
ATOM 2873 C C . ARG A 1 367 ? 42.181 20.720 -79.620 1.00 91.06 367 ARG A C 1
ATOM 2875 O O . ARG A 1 367 ? 42.490 20.570 -80.802 1.00 91.06 367 ARG A O 1
ATOM 2882 N N . GLN A 1 368 ? 41.292 21.626 -79.217 1.00 91.44 368 GLN A N 1
ATOM 2883 C CA . GLN A 1 368 ? 40.637 22.556 -80.136 1.00 91.44 368 GLN A CA 1
ATOM 2884 C C . GLN A 1 368 ? 41.655 23.494 -80.793 1.00 91.44 368 GLN A C 1
ATOM 2886 O O . GLN A 1 368 ? 41.647 23.645 -82.016 1.00 91.44 368 GLN A O 1
ATOM 2891 N N . ALA A 1 369 ? 42.592 24.054 -80.022 1.00 88.19 369 ALA A N 1
ATOM 2892 C CA . ALA A 1 369 ? 43.668 24.885 -80.559 1.00 88.19 369 ALA A CA 1
ATOM 2893 C C . ALA A 1 369 ? 44.555 24.115 -81.557 1.00 88.19 369 ALA A C 1
ATOM 2895 O O . ALA A 1 369 ? 44.886 24.632 -82.627 1.00 88.19 369 ALA A O 1
ATOM 2896 N N . GLN A 1 370 ? 44.890 22.856 -81.259 1.00 87.31 370 GLN A N 1
ATOM 2897 C CA . GLN A 1 370 ? 45.654 21.993 -82.159 1.00 87.31 370 GLN A CA 1
ATOM 2898 C C . GLN A 1 370 ? 44.879 21.656 -83.443 1.00 87.31 370 GLN A C 1
ATOM 2900 O O . GLN A 1 370 ? 45.462 21.657 -84.531 1.00 87.31 370 GLN A O 1
ATOM 2905 N N . ALA A 1 371 ? 43.574 21.392 -83.354 1.00 84.00 371 ALA A N 1
ATOM 2906 C CA . ALA A 1 371 ? 42.730 21.157 -84.525 1.00 84.00 371 ALA A CA 1
ATOM 2907 C C . ALA A 1 371 ? 42.708 22.385 -85.453 1.00 84.00 371 ALA A C 1
ATOM 2909 O O . ALA A 1 371 ? 42.879 22.249 -86.664 1.00 84.00 371 ALA A O 1
ATOM 2910 N N . VAL A 1 372 ? 42.603 23.592 -84.889 1.00 87.69 372 VAL A N 1
ATOM 2911 C CA . VAL A 1 372 ? 42.675 24.847 -85.656 1.00 87.69 372 VAL A CA 1
ATOM 2912 C C . VAL A 1 372 ? 44.057 25.039 -86.290 1.00 87.69 372 VAL A C 1
ATOM 2914 O O . VAL A 1 372 ? 44.149 25.371 -87.474 1.00 87.69 372 VAL A O 1
ATOM 2917 N N . ALA A 1 373 ? 45.137 24.788 -85.545 1.00 82.75 373 ALA A N 1
ATOM 2918 C CA . ALA A 1 373 ? 46.502 24.916 -86.056 1.00 82.75 373 ALA A CA 1
ATOM 2919 C C . ALA A 1 373 ? 46.782 23.936 -87.209 1.00 82.75 373 ALA A C 1
ATOM 2921 O O . ALA A 1 373 ? 47.255 24.340 -88.270 1.00 82.75 373 ALA A O 1
ATOM 2922 N N . THR A 1 374 ? 46.412 22.663 -87.048 1.00 80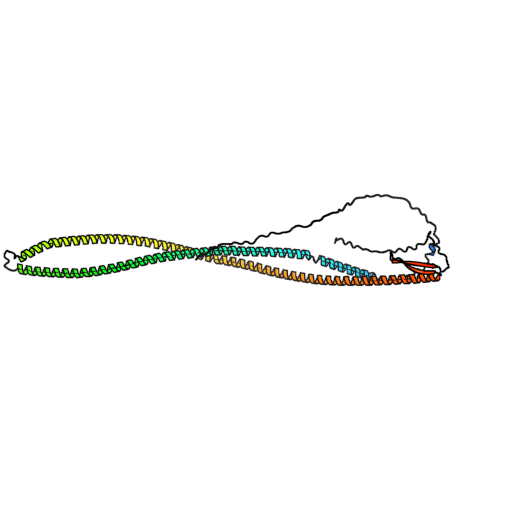.81 374 THR A N 1
ATOM 2923 C CA . THR A 1 374 ? 46.579 21.642 -88.097 1.00 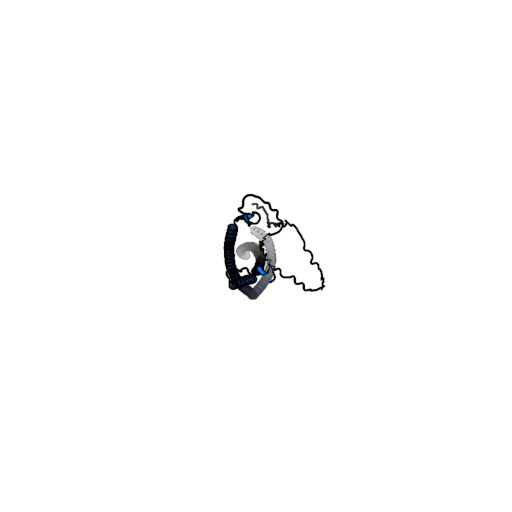80.81 374 THR A CA 1
ATOM 2924 C C . THR A 1 374 ? 45.726 21.931 -89.331 1.00 80.81 374 THR A C 1
ATOM 2926 O O . THR A 1 374 ? 46.191 21.729 -90.452 1.00 80.81 374 THR A O 1
ATOM 2929 N N . GLN A 1 375 ? 44.510 22.458 -89.159 1.00 80.56 375 GLN A N 1
ATOM 2930 C CA . GLN A 1 375 ? 43.682 22.904 -90.278 1.00 80.56 375 GLN A CA 1
ATOM 2931 C C . GLN A 1 375 ? 44.327 24.083 -91.026 1.00 80.56 375 GLN A C 1
ATOM 2933 O O . GLN A 1 375 ? 44.339 24.093 -92.258 1.00 80.56 375 GLN A O 1
ATOM 2938 N N . SER A 1 376 ? 44.897 25.052 -90.304 1.00 79.38 376 SER A N 1
ATOM 2939 C CA . SER A 1 376 ? 45.626 26.180 -90.897 1.00 79.38 376 SER A CA 1
ATOM 2940 C C . SER A 1 376 ? 46.855 25.716 -91.689 1.00 79.38 376 SER A C 1
ATOM 2942 O O . SER A 1 376 ? 47.032 26.119 -92.840 1.00 79.38 376 SER A O 1
ATOM 2944 N N . ASP A 1 377 ? 47.663 24.815 -91.125 1.00 77.88 377 ASP A N 1
ATOM 2945 C CA . ASP A 1 377 ? 48.847 24.260 -91.794 1.00 77.88 377 ASP A CA 1
ATOM 2946 C C . ASP A 1 377 ? 48.480 23.459 -93.046 1.00 77.88 377 ASP A C 1
ATOM 2948 O O . ASP A 1 377 ? 49.144 23.578 -94.076 1.00 77.88 377 ASP A O 1
ATOM 2952 N N . GLN A 1 378 ? 47.389 22.688 -93.005 1.00 77.19 378 GLN A N 1
ATOM 2953 C CA . GLN A 1 378 ? 46.879 22.000 -94.191 1.00 77.19 378 GLN A CA 1
ATOM 2954 C C . GLN A 1 378 ? 46.481 22.995 -95.285 1.00 77.19 378 GLN A C 1
ATOM 2956 O O . GLN A 1 378 ? 46.861 22.806 -96.439 1.00 77.19 378 GLN A O 1
ATOM 2961 N N . ILE A 1 379 ? 45.764 24.074 -94.948 1.00 77.31 379 ILE A N 1
ATOM 2962 C CA . ILE A 1 379 ? 45.385 25.116 -95.917 1.00 77.31 379 ILE A CA 1
ATOM 2963 C C . ILE A 1 379 ? 46.631 25.760 -96.539 1.00 77.31 379 ILE A C 1
ATOM 2965 O O . ILE A 1 379 ? 46.673 25.955 -97.756 1.00 77.31 379 ILE A O 1
ATOM 2969 N N . LEU A 1 380 ? 47.658 26.054 -95.738 1.00 76.62 380 LEU A N 1
ATOM 2970 C CA . LEU A 1 380 ? 48.926 26.599 -96.229 1.00 76.62 380 LEU A CA 1
ATOM 2971 C C . LEU A 1 380 ? 49.666 25.606 -97.136 1.00 76.62 380 LEU A C 1
ATOM 2973 O O . LEU A 1 380 ? 50.131 26.000 -98.205 1.00 76.62 380 LEU A O 1
ATOM 2977 N N . HIS A 1 381 ? 49.715 24.323 -96.772 1.00 76.12 381 HIS A N 1
ATOM 2978 C CA . HIS A 1 381 ? 50.318 23.274 -97.597 1.00 76.12 381 HIS A CA 1
ATOM 2979 C C . HIS A 1 381 ? 49.597 23.083 -98.934 1.00 76.12 381 HIS A C 1
ATOM 2981 O O . HIS A 1 381 ? 50.253 22.999 -99.973 1.00 76.12 381 HIS A O 1
ATOM 2987 N N . TYR A 1 382 ? 48.261 23.054 -98.938 1.00 74.81 382 TYR A N 1
ATOM 2988 C CA . TYR A 1 382 ? 47.488 22.983 -100.179 1.00 74.81 382 TYR A CA 1
ATOM 2989 C C . TYR A 1 382 ? 47.687 24.233 -101.039 1.00 74.81 382 TYR A C 1
ATOM 2991 O O . TYR A 1 382 ? 47.779 24.125 -102.261 1.00 74.81 382 TYR A O 1
ATOM 2999 N N . ARG A 1 383 ? 47.806 25.411 -100.416 1.00 75.44 383 ARG A N 1
ATOM 3000 C CA . ARG A 1 383 ? 48.087 26.667 -101.116 1.00 75.44 383 ARG A CA 1
ATOM 3001 C C . ARG A 1 383 ? 49.474 26.673 -101.762 1.00 75.44 383 ARG A C 1
ATOM 3003 O O . ARG A 1 383 ? 49.564 27.061 -102.921 1.00 75.44 383 ARG A O 1
ATOM 3010 N N . ASP A 1 384 ? 50.517 26.227 -101.059 1.00 77.19 384 ASP A N 1
ATOM 3011 C CA . ASP A 1 384 ? 51.881 26.138 -101.613 1.00 77.19 384 ASP A CA 1
ATOM 3012 C C . ASP A 1 384 ? 51.994 25.053 -102.698 1.00 77.19 384 ASP A C 1
ATOM 3014 O O . ASP A 1 384 ? 52.647 25.234 -103.725 1.00 77.19 384 ASP A O 1
ATOM 3018 N N . GLY A 1 385 ? 51.306 23.921 -102.517 1.00 75.50 385 GLY A N 1
ATOM 3019 C CA . GLY A 1 385 ? 51.177 22.909 -103.563 1.00 75.50 385 GLY A CA 1
ATOM 3020 C C . GLY A 1 385 ? 50.529 23.492 -104.819 1.00 75.50 385 GLY A C 1
ATOM 3021 O O . GLY A 1 385 ? 51.071 23.358 -105.916 1.00 75.50 385 GLY A O 1
ATOM 3022 N N . TYR A 1 386 ? 49.408 24.201 -104.661 1.00 74.25 386 TYR A N 1
ATOM 3023 C CA . TYR A 1 386 ? 48.713 24.836 -105.778 1.00 74.25 386 TYR A CA 1
ATOM 3024 C C . TYR A 1 386 ? 49.575 25.863 -106.510 1.00 74.25 386 TYR A C 1
ATOM 3026 O O . TYR A 1 386 ? 49.642 25.813 -107.734 1.00 74.25 386 TYR A O 1
ATOM 3034 N N . THR A 1 387 ? 50.264 26.765 -105.804 1.00 75.12 387 THR A N 1
ATOM 3035 C CA . THR A 1 387 ? 51.128 27.770 -106.447 1.00 75.12 387 THR A CA 1
ATOM 3036 C C . THR A 1 387 ? 52.250 27.116 -107.246 1.00 75.12 387 THR A C 1
ATOM 3038 O O . THR A 1 387 ? 52.501 27.515 -108.381 1.00 75.12 387 THR A O 1
ATOM 3041 N N . ARG A 1 388 ? 52.887 26.064 -106.716 1.00 76.56 388 ARG A N 1
ATOM 3042 C CA . ARG A 1 388 ? 53.922 25.317 -107.451 1.00 76.56 388 ARG A CA 1
ATOM 3043 C C . ARG A 1 388 ? 53.373 24.664 -108.718 1.00 76.56 388 ARG A C 1
ATOM 3045 O O . ARG A 1 388 ? 53.993 24.790 -109.771 1.00 76.56 388 ARG A O 1
ATOM 3052 N N . PHE A 1 389 ? 52.222 23.996 -108.638 1.00 72.62 389 PHE A N 1
ATOM 3053 C CA . PHE A 1 389 ? 51.605 23.358 -109.805 1.00 72.62 389 PHE A CA 1
ATOM 3054 C C . PHE A 1 389 ? 51.082 24.374 -110.826 1.00 72.62 389 PHE A C 1
ATOM 3056 O O . PHE A 1 389 ? 51.241 24.153 -112.024 1.00 72.62 389 PHE A O 1
ATOM 3063 N N . SER A 1 390 ? 50.526 25.498 -110.370 1.00 71.00 390 SER A N 1
ATOM 3064 C CA . SER A 1 390 ? 50.081 26.598 -111.231 1.00 71.00 390 SER A CA 1
ATOM 3065 C C . SER A 1 390 ? 51.250 27.188 -112.021 1.00 71.00 390 SER A C 1
ATOM 3067 O O . SER A 1 390 ? 51.144 27.325 -113.233 1.00 71.00 390 SER A O 1
ATOM 3069 N N . ASN A 1 391 ? 52.394 27.438 -111.374 1.00 74.38 391 ASN A N 1
ATOM 3070 C CA . ASN A 1 391 ? 53.588 27.963 -112.045 1.00 74.38 391 ASN A CA 1
ATOM 3071 C C . ASN A 1 391 ? 54.143 26.989 -113.106 1.00 74.38 391 ASN A C 1
ATOM 3073 O O . ASN A 1 391 ? 54.638 27.416 -114.146 1.00 74.38 391 ASN A O 1
ATOM 3077 N N . ILE A 1 392 ? 54.067 25.674 -112.857 1.00 73.69 392 ILE A N 1
ATOM 3078 C CA . ILE A 1 392 ? 54.477 24.648 -113.832 1.00 73.69 392 ILE A CA 1
ATOM 3079 C C . ILE A 1 392 ? 53.506 24.607 -115.020 1.00 73.69 392 ILE A C 1
ATOM 3081 O O . ILE A 1 392 ? 53.949 24.523 -116.163 1.00 73.69 392 ILE A O 1
ATOM 3085 N N . ALA A 1 393 ? 52.196 24.676 -114.771 1.00 65.81 393 ALA A N 1
ATOM 3086 C CA . ALA A 1 393 ? 51.184 24.704 -115.827 1.00 65.81 393 ALA A CA 1
ATOM 3087 C C . ALA A 1 393 ? 51.337 25.936 -116.728 1.00 65.81 393 ALA A C 1
ATOM 3089 O O . ALA A 1 393 ? 51.340 25.809 -117.953 1.00 65.81 393 ALA A O 1
ATOM 3090 N N . GLU A 1 394 ? 51.573 27.098 -116.120 1.00 69.31 394 GLU A N 1
ATOM 3091 C CA . GLU A 1 394 ? 51.798 28.362 -116.818 1.00 69.31 394 GLU A CA 1
ATOM 3092 C C . GLU A 1 394 ? 53.071 28.300 -117.685 1.00 69.31 394 GLU A C 1
ATOM 3094 O O . GLU A 1 394 ? 53.046 28.682 -118.855 1.00 69.31 394 GLU A O 1
ATOM 3099 N N . ALA A 1 395 ? 54.155 27.691 -117.183 1.00 68.12 395 ALA A N 1
ATOM 3100 C CA . ALA A 1 395 ? 55.370 27.428 -117.964 1.00 68.12 395 ALA A CA 1
ATOM 3101 C C . ALA A 1 395 ? 55.153 26.459 -119.147 1.00 68.12 395 ALA A C 1
ATOM 3103 O O . ALA A 1 395 ? 55.914 26.491 -120.115 1.00 68.12 395 ALA A O 1
ATOM 3104 N N . MET A 1 396 ? 54.119 25.613 -119.092 1.00 67.12 396 MET A N 1
ATOM 3105 C CA . MET A 1 396 ? 53.708 24.711 -120.177 1.00 67.12 396 MET A CA 1
ATOM 3106 C C . MET A 1 396 ? 52.621 25.308 -121.093 1.00 67.12 396 MET A C 1
ATOM 3108 O O . MET A 1 396 ? 52.130 24.608 -121.979 1.00 67.12 396 MET A O 1
ATOM 3112 N N . GLY A 1 397 ? 52.229 26.576 -120.905 1.00 64.69 397 GLY A N 1
ATOM 3113 C CA . GLY A 1 397 ? 51.177 27.231 -121.696 1.00 64.69 397 GLY A CA 1
ATOM 3114 C C . GLY A 1 397 ? 49.761 26.713 -121.406 1.00 64.69 397 GLY A C 1
ATOM 3115 O O . GLY A 1 397 ? 48.897 26.723 -122.290 1.00 64.69 397 GLY A O 1
ATOM 3116 N N . GLN A 1 398 ? 49.528 26.208 -120.191 1.00 69.88 398 GLN A N 1
ATOM 3117 C CA . GLN A 1 398 ? 48.249 25.663 -119.739 1.00 69.88 398 GLN A CA 1
ATOM 3118 C C . GLN A 1 398 ? 47.676 26.495 -118.585 1.00 69.88 398 GLN A C 1
ATOM 3120 O O . GLN A 1 398 ? 48.387 26.811 -117.635 1.00 69.88 398 GLN A O 1
ATOM 3125 N N . ASP A 1 399 ? 46.371 26.767 -118.624 1.00 64.25 399 ASP A N 1
ATOM 3126 C CA . ASP A 1 399 ? 45.645 27.368 -117.504 1.00 64.25 399 ASP A CA 1
ATOM 3127 C C . ASP A 1 399 ? 45.228 26.275 -116.515 1.00 64.25 399 ASP A C 1
ATOM 3129 O O . ASP A 1 399 ? 44.541 25.318 -116.892 1.00 64.25 399 ASP A O 1
ATOM 3133 N N . ALA A 1 400 ? 45.618 26.419 -115.246 1.00 65.44 400 ALA A N 1
ATOM 3134 C CA . ALA A 1 400 ? 45.243 25.508 -114.168 1.00 65.44 400 ALA A CA 1
ATOM 3135 C C . ALA A 1 400 ? 44.248 26.161 -113.195 1.00 65.44 400 ALA A C 1
ATOM 3137 O O . ALA A 1 400 ? 44.457 27.289 -112.754 1.00 65.44 400 ALA A O 1
ATOM 3138 N N . TRP A 1 401 ? 43.186 25.445 -112.809 1.00 66.81 401 TRP A N 1
ATOM 3139 C CA . TRP A 1 401 ? 42.299 25.861 -111.712 1.00 66.81 401 TRP A CA 1
ATOM 3140 C C . TRP A 1 401 ? 41.867 24.673 -110.855 1.00 66.81 401 TRP A C 1
ATOM 3142 O O . TRP A 1 401 ? 41.712 23.547 -111.336 1.00 66.81 401 TRP A O 1
ATOM 3152 N N . ILE A 1 402 ? 41.641 24.929 -109.565 1.00 64.25 402 ILE A N 1
ATOM 3153 C CA . ILE A 1 402 ? 41.109 23.924 -108.642 1.00 64.25 402 ILE A CA 1
ATOM 3154 C C . ILE A 1 402 ? 39.579 23.941 -108.656 1.00 64.25 402 ILE A C 1
ATOM 3156 O O . ILE A 1 402 ? 38.950 24.996 -108.617 1.00 64.25 402 ILE A O 1
ATOM 3160 N N . SER A 1 403 ? 38.964 22.759 -108.650 1.00 62.53 403 SER A N 1
ATOM 3161 C CA . SER A 1 403 ? 37.536 22.575 -108.367 1.00 62.53 403 SER A CA 1
ATOM 3162 C C . SER A 1 403 ? 37.351 21.642 -107.173 1.00 62.53 403 SER A C 1
ATOM 3164 O O . SER A 1 403 ? 37.986 20.591 -107.095 1.00 62.53 403 SER A O 1
ATOM 3166 N N . ARG A 1 404 ? 36.481 22.018 -106.229 1.00 56.59 404 ARG A N 1
ATOM 3167 C CA . ARG A 1 404 ? 36.142 21.187 -105.066 1.00 56.59 404 ARG A CA 1
ATOM 3168 C C . ARG A 1 404 ? 34.938 20.312 -105.396 1.00 56.59 404 ARG A C 1
ATOM 3170 O O . ARG A 1 404 ? 33.889 20.833 -105.773 1.00 56.59 404 ARG A O 1
ATOM 3177 N N . ARG A 1 405 ? 35.060 18.994 -105.237 1.00 55.97 405 ARG A N 1
ATOM 3178 C CA . ARG A 1 405 ? 33.927 18.077 -105.418 1.00 55.97 405 ARG A CA 1
ATOM 3179 C C . ARG A 1 405 ? 33.071 18.065 -104.148 1.00 55.97 405 ARG A C 1
ATOM 3181 O O . ARG A 1 405 ? 33.565 17.807 -103.052 1.00 55.97 405 ARG A O 1
ATOM 3188 N N . ALA A 1 406 ? 31.779 18.355 -104.298 1.00 51.72 406 ALA A N 1
ATOM 3189 C CA . ALA A 1 406 ? 30.858 18.569 -103.178 1.00 51.72 406 ALA A CA 1
ATOM 3190 C C . ALA A 1 406 ? 30.593 17.316 -102.313 1.00 51.72 406 ALA A C 1
ATOM 3192 O O . ALA A 1 406 ? 30.192 17.456 -101.165 1.00 51.72 406 ALA A O 1
ATOM 3193 N N . SER A 1 407 ? 30.832 16.106 -102.830 1.00 50.16 407 SER A N 1
ATOM 3194 C CA . SER A 1 407 ? 30.492 14.836 -102.163 1.00 50.16 407 SER A CA 1
ATOM 3195 C C . SER A 1 407 ? 31.498 14.356 -101.113 1.00 50.16 407 SER A C 1
ATOM 3197 O O . SER A 1 407 ? 31.149 13.545 -100.266 1.00 50.16 407 SER A O 1
ATOM 3199 N N . ASN A 1 408 ? 32.752 14.801 -101.184 1.00 52.31 408 ASN A N 1
ATOM 3200 C CA . ASN A 1 408 ? 33.854 14.231 -100.399 1.00 52.31 408 ASN A CA 1
ATOM 3201 C C . ASN A 1 408 ? 34.948 15.255 -100.045 1.00 52.31 408 ASN A C 1
ATOM 3203 O O . ASN A 1 408 ? 35.967 14.902 -99.462 1.00 52.31 408 ASN A O 1
ATOM 3207 N N . GLY A 1 409 ? 34.745 16.538 -100.367 1.00 55.94 409 GLY A N 1
ATOM 3208 C CA . GLY A 1 409 ? 35.654 17.621 -99.984 1.00 55.94 409 GLY A CA 1
ATOM 3209 C C . GLY A 1 409 ? 36.999 17.631 -100.718 1.00 55.94 409 GLY A C 1
ATOM 3210 O O . GLY A 1 409 ? 37.799 18.525 -100.450 1.00 55.94 409 GLY A O 1
ATOM 3211 N N . GLU A 1 410 ? 37.219 16.692 -101.643 1.00 55.28 410 GLU A N 1
ATOM 3212 C CA . GLU A 1 410 ? 38.429 16.551 -102.453 1.00 55.28 410 GLU A CA 1
ATOM 3213 C C . GLU A 1 410 ? 38.590 17.712 -103.442 1.00 55.28 410 GLU A C 1
ATOM 3215 O O . GLU A 1 410 ? 37.633 18.145 -104.098 1.00 55.28 410 GLU A O 1
ATOM 3220 N N . TYR A 1 411 ? 39.824 18.201 -103.555 1.00 59.62 411 TYR A N 1
ATOM 3221 C CA . TYR A 1 411 ? 40.215 19.248 -104.491 1.00 59.62 411 TYR A CA 1
ATOM 3222 C C . TYR A 1 411 ? 40.871 18.615 -105.722 1.00 59.62 411 TYR A C 1
ATOM 3224 O O . TYR A 1 411 ? 41.856 17.892 -105.600 1.00 59.62 411 TYR A O 1
ATOM 3232 N N . PHE A 1 412 ? 40.331 18.902 -106.907 1.00 60.72 412 PHE A N 1
ATOM 3233 C CA . PHE A 1 412 ? 40.860 18.439 -108.190 1.00 60.72 412 PHE A CA 1
ATOM 3234 C C . PHE A 1 412 ? 41.553 19.590 -108.915 1.00 60.72 412 PHE A C 1
ATOM 3236 O O . PHE A 1 412 ? 41.001 20.688 -108.985 1.00 60.72 412 PHE A O 1
ATOM 3243 N N . LEU A 1 413 ? 42.735 19.322 -109.470 1.00 61.44 413 LEU A N 1
ATOM 3244 C CA . LEU A 1 413 ? 43.467 20.221 -110.364 1.00 61.44 413 LEU A CA 1
ATOM 3245 C C . LEU A 1 413 ? 43.054 19.933 -111.812 1.00 61.44 413 LEU A C 1
ATOM 3247 O O . LEU A 1 413 ? 43.272 18.825 -112.300 1.00 61.44 413 LEU A O 1
ATOM 3251 N N . ASN A 1 414 ? 42.463 20.917 -112.488 1.00 66.31 414 ASN A N 1
ATOM 3252 C CA . ASN A 1 414 ? 42.116 20.837 -113.906 1.00 66.31 414 ASN A CA 1
ATOM 3253 C C . ASN A 1 414 ? 43.085 21.692 -114.724 1.00 66.31 414 ASN A C 1
ATOM 3255 O O . ASN A 1 414 ? 43.420 22.794 -114.295 1.00 66.31 414 ASN A O 1
ATOM 3259 N N . PHE A 1 415 ? 43.481 21.205 -115.901 1.00 59.94 415 PHE A N 1
ATOM 3260 C CA . PHE A 1 415 ? 44.364 21.910 -116.833 1.00 59.94 415 PHE A CA 1
ATOM 3261 C C . PHE A 1 415 ? 43.650 22.128 -118.169 1.00 59.94 415 PHE A C 1
ATOM 3263 O O . PHE A 1 415 ? 42.967 21.228 -118.665 1.00 59.94 415 PHE A O 1
ATOM 3270 N N . ARG A 1 416 ? 43.822 23.305 -118.774 1.00 62.38 416 ARG A N 1
ATOM 3271 C CA . ARG A 1 416 ? 43.323 23.621 -120.118 1.00 62.38 416 ARG A CA 1
ATOM 3272 C C . ARG A 1 416 ? 44.453 24.192 -120.961 1.00 62.38 416 ARG A C 1
ATOM 3274 O O . ARG A 1 416 ? 45.050 25.200 -120.612 1.00 62.38 416 ARG A O 1
ATOM 3281 N N . THR A 1 417 ? 44.747 23.544 -122.080 1.00 51.06 417 THR A N 1
ATOM 3282 C CA . THR A 1 417 ? 45.740 24.018 -123.049 1.00 51.06 417 THR A CA 1
ATOM 3283 C C . THR A 1 417 ? 45.161 25.173 -123.857 1.00 51.06 417 THR A C 1
ATOM 3285 O O . THR A 1 417 ? 44.097 25.027 -124.467 1.00 51.06 417 THR A O 1
ATOM 3288 N N . SER A 1 418 ? 45.859 26.308 -123.886 1.00 48.25 418 SER A N 1
ATOM 3289 C CA . SER A 1 418 ? 45.528 27.433 -124.762 1.00 48.25 418 SER A CA 1
ATOM 3290 C C . SER A 1 418 ? 45.974 27.124 -126.196 1.00 48.25 418 SER A C 1
ATOM 3292 O O . SER A 1 418 ? 47.022 27.555 -126.665 1.00 48.25 418 SER A O 1
ATOM 3294 N N . SER A 1 419 ? 45.195 26.305 -126.896 1.00 42.66 419 SER A N 1
ATOM 3295 C CA . SER A 1 419 ? 45.268 26.189 -128.351 1.00 42.66 419 SER A CA 1
ATOM 3296 C C . SER A 1 419 ? 43.855 26.059 -128.894 1.00 42.66 419 SER A C 1
ATOM 3298 O O . SER A 1 419 ? 43.051 25.276 -128.384 1.00 42.66 419 SER A O 1
ATOM 3300 N N . GLU A 1 420 ? 43.555 26.873 -129.894 1.00 37.28 420 GLU A N 1
ATOM 3301 C CA . GLU A 1 420 ? 42.239 27.072 -130.480 1.00 37.28 420 GLU A CA 1
ATOM 3302 C C . GLU A 1 420 ? 41.511 25.760 -130.823 1.00 37.28 420 GLU A C 1
ATOM 3304 O O . GLU A 1 420 ? 42.002 24.913 -131.560 1.00 37.28 420 GLU A O 1
ATOM 3309 N N . GLY A 1 421 ? 40.285 25.643 -130.305 1.00 42.38 421 GLY A N 1
ATOM 3310 C CA . GLY A 1 421 ? 39.147 25.084 -131.031 1.00 42.38 421 GLY A CA 1
ATOM 3311 C C . GLY A 1 421 ? 39.189 23.614 -131.447 1.00 42.38 421 GLY A C 1
ATOM 3312 O O . GLY A 1 421 ? 39.125 23.329 -132.636 1.00 42.38 421 GLY A O 1
ATOM 3313 N N . THR A 1 422 ? 39.128 22.667 -130.505 1.00 32.81 422 THR A N 1
ATOM 3314 C CA . THR A 1 422 ? 38.326 21.435 -130.690 1.00 32.81 422 THR A CA 1
ATOM 3315 C C . THR A 1 422 ? 38.112 20.708 -129.362 1.00 32.81 422 THR A C 1
ATOM 3317 O O . THR A 1 422 ? 39.050 20.268 -128.706 1.00 32.81 422 THR A O 1
ATOM 3320 N N . THR A 1 423 ? 36.852 20.563 -128.946 1.00 38.94 423 THR A N 1
ATOM 3321 C CA . THR A 1 423 ? 36.448 19.641 -127.879 1.00 38.94 423 THR A CA 1
ATOM 3322 C C . THR A 1 423 ? 36.677 18.204 -128.339 1.00 38.94 423 THR A C 1
ATOM 3324 O O . THR A 1 423 ? 35.811 17.615 -128.983 1.00 38.94 423 THR A O 1
ATOM 3327 N N . HIS A 1 424 ? 37.821 17.624 -127.982 1.00 31.48 424 HIS A N 1
ATOM 3328 C CA . HIS A 1 424 ? 37.954 16.175 -127.921 1.00 31.48 424 HIS A CA 1
ATOM 3329 C C . HIS A 1 424 ? 37.525 15.705 -126.533 1.00 31.48 424 HIS A C 1
ATOM 3331 O O . HIS A 1 424 ? 38.267 15.791 -125.557 1.00 31.48 424 HIS A O 1
ATOM 3337 N N . VAL A 1 425 ? 36.299 15.188 -126.460 1.00 35.62 425 VAL A N 1
ATOM 3338 C CA . VAL A 1 425 ? 35.920 14.232 -125.420 1.00 35.62 425 VAL A CA 1
ATOM 3339 C C . VAL A 1 425 ? 36.716 12.961 -125.709 1.00 35.62 425 VAL A C 1
ATOM 3341 O O . VAL A 1 425 ? 36.309 12.131 -126.518 1.00 35.62 425 VAL A O 1
ATOM 3344 N N . VAL A 1 426 ? 37.897 12.844 -125.103 1.00 30.81 426 VAL A N 1
ATOM 3345 C CA . VAL A 1 426 ? 38.636 11.581 -125.059 1.00 30.81 426 VAL A CA 1
ATOM 3346 C C . VAL A 1 426 ? 38.056 10.775 -123.905 1.00 30.81 426 VAL A C 1
ATOM 3348 O O . VAL A 1 426 ? 38.297 11.067 -122.734 1.00 30.81 426 VAL A O 1
ATOM 3351 N N . ALA A 1 427 ? 37.243 9.776 -124.248 1.00 28.86 427 ALA A N 1
ATOM 3352 C CA . ALA A 1 427 ? 36.921 8.687 -123.338 1.00 28.86 427 ALA A CA 1
ATOM 3353 C C . ALA A 1 427 ? 38.225 7.934 -122.986 1.00 28.86 427 ALA A C 1
ATOM 3355 O O . ALA A 1 427 ? 39.062 7.730 -123.868 1.00 28.86 427 ALA A O 1
ATOM 3356 N N . PRO A 1 428 ? 38.438 7.547 -121.717 1.00 34.09 428 PRO A N 1
ATOM 3357 C CA . PRO A 1 428 ? 39.752 7.162 -121.227 1.00 34.09 428 PRO A CA 1
ATOM 3358 C C . PRO A 1 428 ? 40.054 5.702 -121.569 1.00 34.09 428 PRO A C 1
ATOM 3360 O O . PRO A 1 428 ? 39.523 4.781 -120.953 1.00 34.09 428 PRO A O 1
ATOM 3363 N N . THR A 1 429 ? 40.961 5.477 -122.513 1.00 31.06 429 THR A N 1
ATOM 3364 C CA . THR A 1 429 ? 41.662 4.197 -122.654 1.00 31.06 429 THR A CA 1
ATOM 3365 C C . THR A 1 429 ? 43.102 4.366 -122.170 1.00 31.06 429 THR A C 1
ATOM 3367 O O . THR A 1 429 ? 43.915 4.988 -122.841 1.00 31.06 429 THR A O 1
ATOM 3370 N N . SER A 1 430 ? 43.355 3.810 -120.978 1.00 33.19 430 SER A N 1
ATOM 3371 C CA . SER A 1 430 ? 44.643 3.514 -120.318 1.00 33.19 430 SER A CA 1
ATOM 3372 C C . SER A 1 430 ? 45.641 4.657 -120.018 1.00 33.19 430 SER A C 1
ATOM 3374 O O . SER A 1 430 ? 46.355 5.106 -120.905 1.00 33.19 430 SER A O 1
ATOM 3376 N N . GLY A 1 431 ? 45.784 4.969 -118.714 1.00 28.48 431 GLY A N 1
ATOM 3377 C CA . GLY A 1 431 ? 46.959 5.586 -118.052 1.00 28.48 431 GLY A CA 1
ATOM 3378 C C . GLY A 1 431 ? 47.042 7.119 -118.158 1.00 28.48 431 GLY A C 1
ATOM 3379 O O . GLY A 1 431 ? 47.151 7.642 -119.251 1.00 28.48 431 GLY A O 1
ATOM 3380 N N . CYS A 1 432 ? 46.988 7.941 -117.105 1.00 25.39 432 CYS A N 1
ATOM 3381 C CA . CYS A 1 432 ? 47.415 7.769 -115.717 1.00 25.39 432 CYS A CA 1
ATOM 3382 C C . CYS A 1 432 ? 46.351 8.304 -114.746 1.00 25.39 432 CYS A C 1
ATOM 3384 O O . CYS A 1 432 ? 46.071 9.500 -114.711 1.00 25.39 432 CYS A O 1
ATOM 3386 N N . ALA A 1 433 ? 45.797 7.429 -113.910 1.00 26.16 433 ALA A N 1
ATOM 3387 C CA . ALA A 1 433 ? 45.135 7.859 -112.689 1.00 26.16 433 ALA A CA 1
ATOM 3388 C C . ALA A 1 433 ? 46.223 8.122 -111.639 1.00 26.16 433 ALA A C 1
ATOM 3390 O O . ALA A 1 433 ? 46.897 7.189 -111.208 1.00 26.16 433 ALA A O 1
ATOM 3391 N N . PHE A 1 434 ? 46.400 9.374 -111.216 1.00 30.89 434 PHE A N 1
ATOM 3392 C CA . PHE A 1 434 ? 47.019 9.643 -109.919 1.00 30.89 434 PHE A CA 1
ATOM 3393 C C . PHE A 1 434 ? 45.936 9.502 -108.853 1.00 30.89 434 PHE A C 1
ATOM 3395 O O . PHE A 1 434 ? 45.284 10.461 -108.451 1.00 30.89 434 PHE A O 1
ATOM 3402 N N . THR A 1 435 ? 45.719 8.268 -108.414 1.00 27.08 435 THR A N 1
ATOM 3403 C CA . THR A 1 435 ? 45.118 7.999 -107.110 1.00 27.08 435 THR A CA 1
ATOM 3404 C C . THR A 1 435 ? 46.164 8.310 -106.048 1.00 27.08 435 THR A C 1
ATOM 3406 O O . THR A 1 435 ? 47.083 7.522 -105.829 1.00 27.08 435 THR A O 1
ATOM 3409 N N . LEU A 1 436 ? 46.041 9.462 -105.391 1.00 29.34 436 LEU A N 1
ATOM 3410 C CA . LEU A 1 436 ? 46.631 9.638 -104.068 1.00 29.34 436 LEU A CA 1
ATOM 3411 C C . LEU A 1 436 ? 45.660 9.014 -103.062 1.00 29.34 436 LEU A C 1
ATOM 3413 O O . LEU A 1 436 ? 44.479 9.367 -103.081 1.00 29.34 436 LEU A O 1
ATOM 3417 N N . PRO A 1 437 ? 46.103 8.078 -102.208 1.00 27.64 437 PRO A N 1
ATOM 3418 C CA . PRO A 1 437 ? 45.238 7.537 -101.181 1.00 27.64 437 PRO A CA 1
ATOM 3419 C C . PRO A 1 437 ? 44.937 8.662 -100.193 1.00 27.64 437 PRO A C 1
ATOM 3421 O O . PRO A 1 437 ? 45.795 9.066 -99.408 1.00 27.64 437 PRO A O 1
ATOM 3424 N N . ILE A 1 438 ? 43.704 9.158 -100.208 1.00 30.78 438 ILE A N 1
ATOM 3425 C CA . ILE A 1 438 ? 43.143 9.800 -99.028 1.00 30.78 438 ILE A CA 1
ATOM 3426 C C . ILE A 1 438 ? 42.880 8.665 -98.050 1.00 30.78 438 ILE A C 1
ATOM 3428 O O . ILE A 1 438 ? 41.812 8.059 -98.025 1.00 30.78 438 ILE A O 1
ATOM 3432 N N . ALA A 1 439 ? 43.899 8.335 -97.263 1.00 28.58 439 ALA A N 1
ATOM 3433 C CA . ALA A 1 439 ? 43.675 7.648 -96.012 1.00 28.58 439 ALA A CA 1
ATOM 3434 C C . ALA A 1 439 ? 42.893 8.623 -95.124 1.00 28.58 439 ALA A C 1
ATOM 3436 O O . ALA A 1 439 ? 43.467 9.465 -94.433 1.00 28.58 439 ALA A O 1
ATOM 3437 N N . ALA A 1 440 ? 41.566 8.525 -95.168 1.00 30.28 440 ALA A N 1
ATOM 3438 C CA . ALA A 1 440 ? 40.735 8.941 -94.058 1.00 30.28 440 ALA A CA 1
ATOM 3439 C C . ALA A 1 440 ? 41.121 8.045 -92.877 1.00 30.28 440 ALA A C 1
ATOM 3441 O O . ALA A 1 440 ? 40.577 6.961 -92.685 1.00 30.28 440 ALA A O 1
ATOM 3442 N N . ALA A 1 441 ? 42.116 8.476 -92.105 1.00 29.64 441 ALA A N 1
ATOM 3443 C CA . ALA A 1 441 ? 42.375 7.928 -90.788 1.00 29.64 441 ALA A CA 1
ATOM 3444 C C . ALA A 1 441 ? 41.239 8.391 -89.863 1.00 29.64 441 ALA A C 1
ATOM 3446 O O . ALA A 1 441 ? 41.407 9.289 -89.043 1.00 29.64 441 ALA A O 1
ATOM 3447 N N . GLN A 1 442 ? 40.059 7.782 -90.004 1.00 30.22 442 GLN A N 1
ATOM 3448 C CA . GLN A 1 442 ? 39.122 7.678 -88.894 1.00 30.22 442 GLN A CA 1
ATOM 3449 C C . GLN A 1 442 ? 39.733 6.698 -87.897 1.00 30.22 442 GLN A C 1
ATOM 3451 O O . GLN A 1 442 ? 39.452 5.503 -87.895 1.00 30.22 442 GLN A O 1
ATOM 3456 N N . ALA A 1 443 ? 40.615 7.217 -87.048 1.00 27.14 443 ALA A N 1
ATOM 3457 C CA . ALA A 1 443 ? 40.987 6.550 -85.817 1.00 27.14 443 ALA A CA 1
ATOM 3458 C C . ALA A 1 443 ? 39.820 6.691 -84.828 1.00 27.14 443 ALA A C 1
ATOM 3460 O O . ALA A 1 443 ? 39.887 7.463 -83.875 1.00 27.14 443 ALA A O 1
ATOM 3461 N N . SER A 1 444 ? 38.742 5.936 -85.049 1.00 27.14 444 SER A N 1
ATOM 3462 C CA . SER A 1 444 ? 37.841 5.567 -83.960 1.00 27.14 444 SER A CA 1
ATOM 3463 C C . SER A 1 444 ? 38.589 4.572 -83.079 1.00 27.14 444 SER A C 1
ATOM 3465 O O . SER A 1 444 ? 38.519 3.364 -83.285 1.00 27.14 444 SER A O 1
ATOM 3467 N N . ARG A 1 445 ? 39.353 5.077 -82.106 1.00 29.23 445 ARG A N 1
ATOM 3468 C CA . ARG A 1 445 ? 39.742 4.269 -80.948 1.00 29.23 445 ARG A CA 1
ATOM 3469 C C . ARG A 1 445 ? 38.529 4.184 -80.029 1.00 29.23 445 ARG A C 1
ATOM 3471 O O . ARG A 1 445 ? 38.321 5.052 -79.189 1.00 29.23 445 ARG A O 1
ATOM 3478 N N . GLN A 1 446 ? 37.735 3.133 -80.208 1.00 26.84 446 GLN A N 1
ATOM 3479 C CA . GLN A 1 446 ? 36.964 2.576 -79.104 1.00 26.84 446 GLN A CA 1
ATOM 3480 C C . GLN A 1 446 ? 37.974 2.066 -78.073 1.00 26.84 446 GLN A C 1
ATOM 3482 O O . GLN A 1 446 ? 38.691 1.099 -78.316 1.00 26.84 446 GLN A O 1
ATOM 3487 N N . PHE A 1 447 ? 38.072 2.767 -76.947 1.00 27.22 447 PHE A N 1
ATOM 3488 C CA . PHE A 1 447 ? 38.628 2.196 -75.730 1.00 27.22 447 PHE A CA 1
ATOM 3489 C C . PHE A 1 447 ? 37.573 1.245 -75.165 1.00 27.22 447 PHE A C 1
ATOM 3491 O O . PHE A 1 447 ? 36.582 1.677 -74.584 1.00 27.22 447 PHE A O 1
ATOM 3498 N N . GLN A 1 448 ? 37.778 -0.047 -75.395 1.00 27.39 448 GLN A N 1
ATOM 3499 C CA . GLN A 1 448 ? 37.217 -1.099 -74.560 1.00 27.39 448 GLN A CA 1
ATOM 3500 C C . GLN A 1 448 ? 38.149 -1.213 -73.352 1.00 27.39 448 GLN A C 1
ATOM 3502 O O . GLN A 1 448 ? 39.287 -1.660 -73.476 1.00 27.39 448 GLN A O 1
ATOM 3507 N N . ILE A 1 449 ? 37.693 -0.702 -72.212 1.00 32.09 449 ILE A N 1
ATOM 3508 C CA . ILE A 1 449 ? 38.246 -1.044 -70.905 1.00 32.09 449 ILE A CA 1
ATOM 3509 C C . ILE A 1 449 ? 37.418 -2.242 -70.461 1.00 32.09 449 ILE A C 1
ATOM 3511 O O . ILE A 1 449 ? 36.228 -2.074 -70.206 1.00 32.09 449 ILE A O 1
ATOM 3515 N N . ASP A 1 450 ? 38.030 -3.425 -70.426 1.00 26.53 450 ASP A N 1
ATOM 3516 C CA . ASP A 1 450 ? 37.494 -4.537 -69.647 1.00 26.53 450 ASP A CA 1
ATOM 3517 C C . ASP A 1 450 ? 38.308 -4.688 -68.352 1.00 26.53 450 ASP A C 1
ATOM 3519 O O . ASP A 1 450 ? 39.535 -4.524 -68.372 1.00 26.53 450 ASP A O 1
ATOM 3523 N N . PRO A 1 451 ? 37.626 -4.940 -67.222 1.00 36.97 451 PRO A N 1
ATOM 3524 C CA . PRO A 1 451 ? 38.169 -4.809 -65.884 1.00 36.97 451 PRO A CA 1
ATOM 3525 C C . PRO A 1 451 ? 38.799 -6.129 -65.446 1.00 36.97 451 PRO A C 1
ATOM 3527 O O . PRO A 1 451 ? 38.113 -7.111 -65.167 1.00 36.97 451 PRO A O 1
ATOM 3530 N N . SER A 1 452 ? 40.120 -6.154 -65.351 1.00 37.06 452 SER A N 1
ATOM 3531 C CA . SER A 1 452 ? 40.817 -7.174 -64.569 1.00 37.06 452 SER A CA 1
ATOM 3532 C C . SER A 1 452 ? 42.202 -6.675 -64.183 1.00 37.06 452 SER A C 1
ATOM 3534 O O . SER A 1 452 ? 43.209 -7.026 -64.803 1.00 37.06 452 SER A O 1
ATOM 3536 N N . SER A 1 453 ? 42.229 -5.819 -63.167 1.00 34.56 453 SER A N 1
ATOM 3537 C CA . SER A 1 453 ? 43.284 -5.704 -62.155 1.00 34.56 453 SER A CA 1
ATOM 3538 C C . SER A 1 453 ? 42.679 -5.050 -60.927 1.00 34.56 453 SER A C 1
ATOM 3540 O O . SER A 1 453 ? 42.035 -3.995 -61.116 1.00 34.56 453 SER A O 1
#

Sequence (453 aa):
MAHPGTSSSQAPPVTSNSPLAGLALLAAVAGPHVGDAADVEDPDAEDPAGRPPPCQVCAQIATAPTVRLDRPRLDQTLIHNSLQMIQASLRQVEEAFAQSGTDDQLQDEDVELQRDHTAALRHSSDLHHQIDTSTSAARSLIQHCQTRHDWLLDQLQLTNSLLVSRNLDVEALEERVAAADQVQEEMDRLRTTSDATARQIRHQVATLEAQIAAVTNHPDVGPVPPPALARRLQTQDHEPLRLRRAFEAAQQRCDALEQSEGALEEAFTQLRGQIDCQGCRITRLREDLQKNLQDTQRRCTRAEELRPMETERHLKRRSELHDLHTHVDSMRSITAQLEQQVAHWRNTSQIAAQLLHDHQREIEELRQAQAVATQSDQILHYRDGYTRFSNIAEAMGQDAWISRRASNGEYFLNFRTSSEGTTHVVAPTSGCAFTLPIAAAQASRQFQIDPSS